Protein AF-A0A7T8K9L6-F1 (afdb_monomer)

Mean predicted aligned error: 9.82 Å

Nearest PDB structures (foldseek):
  6i7s-assembly2_H  TM=5.521E-01  e=2.409E-10  Homo sapiens
  7ep7-assembly1_A  TM=2.672E-01  e=5.842E-01  Mus musculus
  6vfk-assembly1_B  TM=1.925E-01  e=8.322E-02  synthetic construct
  9ep4-assembly1_D  TM=2.325E-01  e=2.547E+00  Homo sapiens

pLDDT: mean 82.53, std 15.78, range [33.66, 98.06]

Sequence (582 aa):
MEYTFFSESSVLVGTMDHSPHSSGFSYKYDVKMQVHGDSIKVAFNGKHEAGQHPFDQTNFIEVGRDIPPYEIKLDEHGLFSSLTLDPKLSINQRNIVKAFA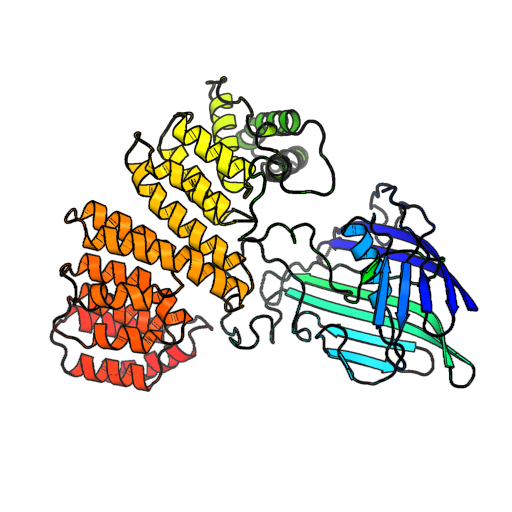QHQGSWTWIYKRGECQTLYSVTGDKIVKSVTHTKDCKNRVNVLVDDWRGYRCHIDPENPESRENPNGLYSASNTVMMVERKGDRFLPKAIVGSSSVVAQFFGDEGVSFVAHSNSPGDIVVNGETITDLRYEFEDKDYTWKNDRDLKTREFFEDEMPNLTEFVKKRLSKQSYIFNEMSDEKAYLSQAHYYGLNNIYPAMVEMDYNALKVNLRADKSEEGIRKNNLFNELLGSLGTSSATILIRDMIMENKFDNYRDVVRILTSVPFHIRHPNHQLIKELEVLYDYNGNQIVKDSVPLVIGHLARVTCERAGVPGSPASNECYSTIVDDYTERTLQKILGTSDHNEQLSQIMMLFNLKYGKLADKLKPLIYGETKVKCGHLRSLALQAAVWSAVSSGKGPEYLLPIFAETENSHELRITALSYIMGANPSSTHFNAILAVLYKEKDFEVVNFAFTLFETYAKNIDPCRSKVATLAKYFLKYLK

Organism: Caligus rogercresseyi (NCBI:txid217165)

Structure (mmCIF, N/CA/C/O backbone):
data_AF-A0A7T8K9L6-F1
#
_entry.id   AF-A0A7T8K9L6-F1
#
loop_
_atom_site.group_PDB
_atom_site.id
_atom_site.type_symbol
_atom_site.label_atom_id
_atom_site.label_alt_id
_atom_site.label_comp_id
_atom_site.label_asym_id
_atom_site.label_entity_id
_atom_site.label_seq_id
_atom_site.pdbx_PDB_ins_code
_atom_site.Cartn_x
_atom_site.Cartn_y
_atom_site.Cartn_z
_atom_site.occupancy
_atom_site.B_iso_or_equiv
_atom_site.auth_seq_id
_atom_site.auth_comp_id
_atom_site.auth_asym_id
_atom_site.auth_atom_id
_atom_site.pdbx_PDB_model_num
ATOM 1 N N . MET A 1 1 ? 26.234 -16.441 -39.269 1.00 71.56 1 MET A N 1
ATOM 2 C CA . MET A 1 1 ? 25.859 -15.409 -40.265 1.00 71.56 1 MET A CA 1
ATOM 3 C C . MET A 1 1 ? 25.913 -14.076 -39.564 1.00 71.56 1 MET A C 1
ATOM 5 O O . MET A 1 1 ? 25.560 -14.062 -38.401 1.00 71.56 1 MET A O 1
ATOM 9 N N . GLU A 1 2 ? 26.372 -13.012 -40.216 1.00 75.50 2 GLU A N 1
ATOM 10 C CA . GLU A 1 2 ? 26.381 -11.665 -39.637 1.00 75.50 2 GLU A CA 1
ATOM 11 C C . GLU A 1 2 ? 25.387 -10.781 -40.402 1.00 75.50 2 GLU A C 1
ATOM 13 O O . GLU A 1 2 ? 25.416 -10.767 -41.633 1.00 75.50 2 GLU A O 1
ATOM 18 N N . TYR A 1 3 ? 24.506 -10.081 -39.691 1.00 73.62 3 TYR A N 1
ATOM 19 C CA . TYR A 1 3 ? 23.643 -9.021 -40.227 1.00 73.62 3 TYR A CA 1
ATOM 20 C C . TYR A 1 3 ? 24.053 -7.662 -39.630 1.00 73.62 3 TYR A C 1
ATOM 22 O O . TYR A 1 3 ? 24.977 -7.607 -38.828 1.00 73.62 3 TYR A O 1
ATOM 30 N N . THR A 1 4 ? 23.378 -6.572 -39.985 1.00 76.25 4 THR A N 1
ATOM 31 C CA . THR A 1 4 ? 23.461 -5.289 -39.266 1.00 76.25 4 THR A CA 1
ATOM 32 C C . THR A 1 4 ? 22.109 -4.608 -39.371 1.00 76.25 4 THR A C 1
ATOM 34 O O . THR A 1 4 ? 21.518 -4.583 -40.450 1.00 76.25 4 THR A O 1
ATOM 37 N N . PHE A 1 5 ? 21.628 -4.068 -38.260 1.00 72.25 5 PHE A N 1
ATOM 38 C CA . PHE A 1 5 ? 20.364 -3.358 -38.148 1.00 72.25 5 PHE A CA 1
ATOM 39 C C . PHE A 1 5 ? 20.601 -1.958 -37.592 1.00 72.25 5 PHE A C 1
ATOM 41 O O . PHE A 1 5 ? 21.534 -1.737 -36.826 1.00 72.25 5 PHE A O 1
ATOM 48 N N . PHE A 1 6 ? 19.717 -1.034 -37.947 1.00 75.62 6 PHE A N 1
ATOM 49 C CA . PHE A 1 6 ? 19.515 0.192 -37.189 1.00 75.62 6 PHE A CA 1
ATOM 50 C C . PHE A 1 6 ? 18.343 -0.046 -36.232 1.00 75.62 6 PHE A C 1
ATOM 52 O O . PHE A 1 6 ? 17.313 -0.587 -36.644 1.00 75.62 6 PHE A O 1
ATOM 59 N N . SER A 1 7 ? 18.500 0.329 -34.966 1.00 72.19 7 SER A N 1
ATOM 60 C CA . SER A 1 7 ? 17.484 0.174 -33.928 1.00 72.19 7 SER A CA 1
ATOM 61 C C . SER A 1 7 ? 17.106 1.531 -33.360 1.00 72.19 7 SER A C 1
ATOM 63 O O . SER A 1 7 ? 17.965 2.260 -32.871 1.00 72.19 7 SER A O 1
ATOM 65 N N . GLU A 1 8 ? 15.808 1.821 -33.342 1.00 74.56 8 GLU A N 1
ATOM 66 C CA . GLU A 1 8 ? 15.235 2.977 -32.655 1.00 74.56 8 GLU A CA 1
ATOM 67 C C . GLU A 1 8 ? 14.139 2.514 -31.689 1.00 74.56 8 GLU A C 1
ATOM 69 O O . GLU A 1 8 ? 13.233 1.768 -32.069 1.00 74.56 8 GLU A O 1
ATOM 74 N N . SER A 1 9 ? 14.222 2.968 -30.438 1.00 71.25 9 SER A N 1
ATOM 75 C CA . SER A 1 9 ? 13.223 2.702 -29.404 1.00 71.25 9 SER A CA 1
ATOM 76 C C . SER A 1 9 ? 12.851 3.996 -28.697 1.00 71.25 9 SER A C 1
ATOM 78 O O . SER A 1 9 ? 13.645 4.514 -27.913 1.00 71.25 9 SER A O 1
ATOM 80 N N . SER A 1 10 ? 11.629 4.475 -28.923 1.00 70.19 10 SER A N 1
ATOM 81 C CA . SER A 1 10 ? 11.081 5.674 -28.290 1.00 70.19 10 SER A CA 1
ATOM 82 C C . SER A 1 10 ? 9.942 5.344 -27.327 1.00 70.19 10 SER A C 1
ATOM 84 O O . SER A 1 10 ? 8.928 4.762 -27.712 1.00 70.19 10 SER A O 1
ATOM 86 N N . VAL A 1 11 ? 10.105 5.759 -26.070 1.00 71.69 11 VAL A N 1
ATOM 87 C CA . VAL A 1 11 ? 9.053 5.736 -25.051 1.00 71.69 11 VAL A CA 1
ATOM 88 C C . VAL A 1 11 ? 8.514 7.148 -24.921 1.00 71.69 11 VAL A C 1
ATOM 90 O O . VAL A 1 11 ? 9.262 8.087 -24.662 1.00 71.69 11 VAL A O 1
ATOM 93 N N . LEU A 1 12 ? 7.205 7.288 -25.085 1.00 69.38 12 LEU A N 1
ATOM 94 C CA . LEU A 1 12 ? 6.475 8.539 -24.930 1.00 69.38 12 LEU A CA 1
ATOM 95 C C . LEU A 1 12 ? 5.456 8.371 -23.799 1.00 69.38 12 LEU A C 1
ATOM 97 O O . LEU A 1 12 ? 5.073 7.249 -23.472 1.00 69.38 12 LEU A O 1
ATOM 101 N N . VAL A 1 13 ? 5.034 9.481 -23.204 1.00 70.50 13 VAL A N 1
ATOM 102 C CA . VAL A 1 13 ? 3.910 9.589 -22.271 1.00 70.50 13 VAL A CA 1
ATOM 103 C C . VAL A 1 13 ? 3.228 10.920 -22.563 1.00 70.50 13 VAL A C 1
ATOM 105 O O . VAL A 1 13 ? 3.881 11.960 -22.583 1.00 70.50 13 VAL A O 1
ATOM 108 N N . GLY A 1 14 ? 1.920 10.909 -22.802 1.00 71.31 14 GLY A N 1
ATOM 109 C CA . GLY A 1 14 ? 1.168 12.112 -23.147 1.00 71.31 14 GLY A CA 1
ATOM 110 C C . GLY A 1 14 ? -0.335 11.913 -23.043 1.00 71.31 14 GLY A C 1
ATOM 111 O O . GLY A 1 14 ? -0.790 10.815 -22.730 1.00 71.31 14 GLY A O 1
ATOM 112 N N . THR A 1 15 ? -1.091 12.976 -23.296 1.00 69.44 15 THR A N 1
ATOM 113 C CA . THR A 1 15 ? -2.557 12.967 -23.264 1.00 69.44 15 THR A CA 1
ATOM 114 C C . THR A 1 15 ? -3.145 12.671 -24.645 1.00 69.44 15 THR A C 1
ATOM 116 O O . THR A 1 15 ? -2.685 13.202 -25.649 1.00 69.44 15 THR A O 1
ATOM 119 N N . MET A 1 16 ? -4.196 11.852 -24.710 1.00 64.44 16 MET A N 1
ATOM 120 C CA . MET A 1 16 ? -4.980 11.606 -25.936 1.00 64.44 16 MET A CA 1
ATOM 121 C C . MET A 1 16 ? -6.125 12.627 -26.112 1.00 64.44 16 MET A C 1
ATOM 123 O O . MET A 1 16 ? -7.277 12.246 -26.310 1.00 64.44 16 MET A O 1
ATOM 127 N N . ASP A 1 17 ? -5.830 13.923 -25.978 1.00 60.97 17 ASP A N 1
ATOM 128 C CA . ASP A 1 17 ? -6.804 15.008 -26.181 1.00 60.97 17 ASP A CA 1
ATOM 129 C C . ASP A 1 17 ? -6.681 15.664 -27.578 1.00 60.97 17 ASP A C 1
ATOM 131 O O . ASP A 1 17 ? -5.918 15.212 -28.431 1.00 60.97 17 ASP A O 1
ATOM 135 N N . HIS A 1 18 ? -7.474 16.709 -27.851 1.00 46.84 18 HIS A N 1
ATOM 136 C CA . HIS A 1 18 ? -7.501 17.409 -29.148 1.00 46.84 18 HIS A CA 1
ATOM 137 C C . HIS A 1 18 ? -6.183 18.156 -29.474 1.00 46.84 18 HIS A C 1
ATOM 139 O O . HIS A 1 18 ? -5.944 18.526 -30.623 1.00 46.84 18 HIS A O 1
ATOM 145 N N . SER A 1 19 ? -5.325 18.418 -28.489 1.00 58.50 19 SER A N 1
ATOM 146 C CA . SER A 1 19 ? -4.041 19.107 -28.648 1.00 58.50 19 SER A CA 1
ATOM 147 C C . SER A 1 19 ? -2.974 18.400 -27.800 1.00 58.50 19 SER A C 1
ATOM 149 O O . SER A 1 19 ? -2.483 18.978 -26.821 1.00 58.50 19 SER A O 1
ATOM 151 N N . PRO A 1 20 ? -2.617 17.152 -28.158 1.00 62.50 20 PRO A N 1
ATOM 152 C CA . PRO A 1 20 ? -1.871 16.253 -27.293 1.00 62.50 20 PRO A CA 1
ATOM 153 C C . PRO A 1 20 ? -0.491 16.819 -26.960 1.00 62.50 20 PRO A C 1
ATOM 155 O O . PRO A 1 20 ? 0.261 17.235 -27.842 1.00 62.50 20 PRO A O 1
ATOM 158 N N . HIS A 1 21 ? -0.143 16.797 -25.676 1.00 65.06 21 HIS A N 1
ATOM 159 C CA . HIS A 1 21 ? 1.211 17.079 -25.209 1.00 65.06 21 HIS A CA 1
ATOM 160 C C . HIS A 1 21 ? 1.844 15.772 -24.732 1.00 65.06 21 HIS A C 1
ATOM 162 O O . HIS A 1 21 ? 1.205 15.003 -24.012 1.00 65.06 21 HIS A O 1
ATOM 168 N N . SER A 1 22 ? 3.104 15.531 -25.097 1.00 68.06 22 SER A N 1
ATOM 169 C CA . SER A 1 22 ? 3.857 14.360 -24.642 1.00 68.06 22 SER A CA 1
ATOM 170 C C . SER A 1 22 ? 5.305 14.689 -24.300 1.00 68.06 22 SER A C 1
ATOM 172 O O . SER A 1 22 ? 5.932 15.512 -24.968 1.00 68.06 22 SER A O 1
ATOM 174 N N . SER A 1 23 ? 5.854 13.968 -23.330 1.00 65.69 23 SER A N 1
ATOM 175 C CA . SER A 1 23 ? 7.285 13.890 -23.036 1.00 65.69 23 SER A CA 1
ATOM 176 C C . SER A 1 23 ? 7.766 12.442 -23.165 1.00 65.69 23 SER A C 1
ATOM 178 O O . SER A 1 23 ? 6.961 11.518 -23.275 1.00 65.69 23 SER A O 1
ATOM 180 N N . GLY A 1 24 ? 9.079 12.224 -23.204 1.00 69.88 24 GLY A N 1
ATOM 181 C CA . GLY A 1 24 ? 9.629 10.887 -23.397 1.00 69.88 24 GLY A CA 1
ATOM 182 C C . GLY A 1 24 ? 11.127 10.877 -23.666 1.00 69.88 24 GLY A C 1
ATOM 183 O O . GLY A 1 24 ? 11.792 11.907 -23.570 1.00 69.88 24 GLY A O 1
ATOM 184 N N . PHE A 1 25 ? 11.635 9.705 -24.031 1.00 68.75 25 PHE A N 1
ATOM 185 C CA . PHE A 1 25 ? 13.023 9.471 -24.423 1.00 68.75 25 PHE A CA 1
ATOM 186 C C . PHE A 1 25 ? 13.079 8.573 -25.664 1.00 68.75 25 PHE A C 1
ATOM 188 O O . PHE A 1 25 ? 12.161 7.793 -25.921 1.00 68.75 25 PHE A O 1
ATOM 195 N N . SER A 1 26 ? 14.159 8.678 -26.438 1.00 70.25 26 SER A N 1
ATOM 196 C CA . SER A 1 26 ? 14.424 7.801 -27.580 1.00 70.25 26 SER A CA 1
ATOM 197 C C . SER A 1 26 ? 15.877 7.354 -27.565 1.00 70.25 26 SER A C 1
ATOM 199 O O . SER A 1 26 ? 16.772 8.161 -27.322 1.00 70.25 26 SER A O 1
ATOM 201 N N . TYR A 1 27 ? 16.099 6.073 -27.843 1.00 69.56 27 TYR A N 1
ATOM 202 C CA . TYR A 1 27 ? 17.422 5.490 -28.014 1.00 69.56 27 TYR A CA 1
ATOM 203 C C . TYR A 1 27 ? 17.626 5.084 -29.469 1.00 69.56 27 TYR A C 1
ATOM 205 O O . TYR A 1 27 ? 16.744 4.461 -30.066 1.00 69.56 27 TYR A O 1
ATOM 213 N N . LYS A 1 28 ? 18.808 5.389 -30.012 1.00 73.31 28 LYS A N 1
ATOM 214 C CA . LYS A 1 28 ? 19.231 5.022 -31.366 1.00 73.31 28 LYS A CA 1
ATOM 215 C C . LYS A 1 28 ? 20.552 4.271 -31.308 1.00 73.31 28 LYS A C 1
ATOM 217 O O . LYS A 1 28 ? 21.491 4.717 -30.653 1.00 73.31 28 LYS A O 1
ATOM 222 N N . TYR A 1 29 ? 20.614 3.134 -31.989 1.00 72.19 29 TYR A N 1
ATOM 223 C CA . TYR A 1 29 ? 21.786 2.267 -32.005 1.00 72.19 29 TYR A CA 1
ATOM 224 C C . TYR A 1 29 ? 21.995 1.655 -33.391 1.00 72.19 29 TYR A C 1
ATOM 226 O O . TYR A 1 29 ? 21.036 1.211 -34.027 1.00 72.19 29 TYR A O 1
ATOM 234 N N . ASP A 1 30 ? 23.252 1.548 -33.810 1.00 73.38 30 ASP A N 1
ATOM 235 C CA . ASP A 1 30 ? 23.687 0.592 -34.823 1.00 73.38 30 ASP A CA 1
ATOM 236 C C . ASP A 1 30 ? 23.938 -0.762 -34.156 1.00 73.38 30 ASP A C 1
ATOM 238 O O . ASP A 1 30 ? 24.597 -0.862 -33.118 1.00 73.38 30 ASP A O 1
ATOM 242 N N . VAL A 1 31 ? 23.396 -1.820 -34.756 1.00 73.06 31 VAL A N 1
ATOM 243 C CA . VAL A 1 31 ? 23.243 -3.123 -34.109 1.00 73.06 31 VAL A CA 1
ATOM 244 C C . VAL A 1 31 ? 23.581 -4.269 -35.090 1.00 73.06 31 VAL A C 1
ATOM 246 O O . VAL A 1 31 ? 22.734 -4.844 -35.773 1.00 73.06 31 VAL A O 1
ATOM 249 N N . LYS A 1 32 ? 24.878 -4.581 -35.214 1.00 77.56 32 LYS A N 1
ATOM 250 C CA . LYS A 1 32 ? 25.495 -5.732 -35.948 1.00 77.56 32 LYS A CA 1
ATOM 251 C C . LYS A 1 32 ? 24.928 -7.084 -35.466 1.00 77.56 32 LYS A C 1
ATOM 253 O O . LYS A 1 32 ? 24.656 -7.088 -34.301 1.00 77.56 32 LYS A O 1
ATOM 258 N N . MET A 1 33 ? 24.759 -8.183 -36.248 1.00 76.75 33 MET A N 1
ATOM 259 C CA . MET A 1 33 ? 24.053 -9.472 -35.923 1.00 76.75 33 MET A CA 1
ATOM 260 C C . MET A 1 33 ? 24.701 -10.857 -36.351 1.00 76.75 33 MET A C 1
ATOM 262 O O . MET A 1 33 ? 24.184 -11.519 -37.246 1.00 76.75 33 MET A O 1
ATOM 266 N N . GLN A 1 34 ? 25.826 -11.307 -35.756 1.00 79.50 34 GLN A N 1
ATOM 267 C CA . GLN A 1 34 ? 26.422 -12.671 -35.644 1.00 79.50 34 GLN A CA 1
ATOM 268 C C . GLN A 1 34 ? 25.610 -13.835 -34.975 1.00 79.50 34 GLN A C 1
ATOM 270 O O . GLN A 1 34 ? 25.826 -14.195 -33.813 1.00 79.50 34 GLN A O 1
ATOM 275 N N . VAL A 1 35 ? 24.832 -14.576 -35.769 1.00 78.69 35 VAL A N 1
ATOM 276 C CA . VAL A 1 35 ? 24.151 -15.833 -35.373 1.00 78.69 35 VAL A CA 1
ATOM 277 C C . VAL A 1 35 ? 25.014 -17.081 -35.641 1.00 78.69 35 VAL A C 1
ATOM 279 O O . VAL A 1 35 ? 25.544 -17.239 -36.752 1.00 78.69 35 VAL A O 1
ATOM 282 N N . HIS A 1 36 ? 25.105 -18.016 -34.685 1.00 81.69 36 HIS A N 1
ATOM 283 C CA . HIS A 1 36 ? 25.800 -19.308 -34.827 1.00 81.69 36 HIS A CA 1
ATOM 284 C C . HIS A 1 36 ? 25.040 -20.465 -34.152 1.00 81.69 36 HIS A C 1
ATOM 286 O O . HIS A 1 36 ? 25.032 -20.583 -32.929 1.00 81.69 36 HIS A O 1
ATOM 292 N N . GLY A 1 37 ? 24.429 -21.345 -34.955 1.00 85.31 37 GLY A N 1
ATOM 293 C CA . GLY A 1 37 ? 23.512 -22.367 -34.438 1.00 85.31 37 GLY A CA 1
ATOM 294 C C . GLY A 1 37 ? 22.342 -21.701 -33.715 1.00 85.31 37 GLY A C 1
ATOM 295 O O . GLY A 1 37 ? 21.767 -20.749 -34.242 1.00 85.31 37 GLY A O 1
ATOM 296 N N . ASP A 1 38 ? 22.076 -22.147 -32.491 1.00 84.31 38 ASP A N 1
ATOM 297 C CA . ASP A 1 38 ? 21.022 -21.616 -31.618 1.00 84.31 38 ASP A CA 1
ATOM 298 C C . ASP A 1 38 ? 21.513 -20.448 -30.729 1.00 84.31 38 ASP A C 1
ATOM 300 O O . ASP A 1 38 ? 20.827 -20.040 -29.795 1.00 84.31 38 ASP A O 1
ATOM 304 N N . SER A 1 39 ? 22.711 -19.906 -30.995 1.00 86.19 39 SER A N 1
ATOM 305 C CA . SER A 1 39 ? 23.307 -18.759 -30.289 1.00 86.19 39 SER A CA 1
ATOM 306 C C . SER A 1 39 ? 23.251 -17.471 -31.126 1.00 86.19 39 SER A C 1
ATOM 308 O O . SER A 1 39 ? 23.559 -17.463 -32.323 1.00 86.19 39 SER A O 1
ATOM 310 N N . ILE A 1 40 ? 22.860 -16.381 -30.462 1.00 83.56 40 ILE A N 1
ATOM 311 C CA . ILE A 1 40 ? 22.671 -15.013 -30.963 1.00 83.56 40 ILE A CA 1
ATOM 312 C C . ILE A 1 40 ? 23.359 -14.084 -29.942 1.00 83.56 40 ILE A C 1
ATOM 314 O O . ILE A 1 40 ? 22.896 -13.958 -28.814 1.00 83.56 40 ILE A O 1
ATOM 318 N N . LYS A 1 41 ? 24.509 -13.496 -30.267 1.00 85.81 41 LYS A N 1
ATOM 319 C CA . LYS A 1 41 ? 25.423 -12.807 -29.328 1.00 85.81 41 LYS A CA 1
ATOM 320 C C . LYS A 1 41 ? 25.463 -11.288 -29.570 1.00 85.81 41 LYS A C 1
ATOM 322 O O . LYS A 1 41 ? 26.214 -11.019 -30.467 1.00 85.81 41 LYS A O 1
ATOM 327 N N . VAL A 1 42 ? 24.814 -10.355 -28.825 1.00 81.00 42 VAL A N 1
ATOM 328 C CA . VAL A 1 42 ? 24.167 -8.989 -29.048 1.00 81.00 42 VAL A CA 1
ATOM 329 C C . VAL A 1 42 ? 24.980 -7.629 -28.943 1.00 81.00 42 VAL A C 1
ATOM 331 O O . VAL A 1 42 ? 25.904 -7.522 -28.151 1.00 81.00 42 VAL A O 1
ATOM 334 N N . ALA A 1 43 ? 24.610 -6.660 -29.823 1.00 82.06 43 ALA A N 1
ATOM 335 C CA . ALA A 1 43 ? 25.024 -5.376 -30.521 1.00 82.06 43 ALA A CA 1
ATOM 336 C C . ALA A 1 43 ? 24.974 -3.883 -30.122 1.00 82.06 43 ALA A C 1
ATOM 338 O O . ALA A 1 43 ? 24.865 -3.107 -31.072 1.00 82.06 43 ALA A O 1
ATOM 339 N N . PHE A 1 44 ? 24.990 -3.367 -28.900 1.00 73.62 44 PHE A N 1
ATOM 340 C CA . PHE A 1 44 ? 24.785 -1.902 -28.778 1.00 73.62 44 PHE A CA 1
ATOM 341 C C . PHE A 1 44 ? 26.015 -1.028 -29.161 1.00 73.62 44 PHE A C 1
ATOM 343 O O . PHE A 1 44 ? 26.897 -0.812 -28.335 1.00 73.62 44 PHE A O 1
ATOM 350 N N . ASN A 1 45 ? 26.047 -0.470 -30.389 1.00 71.06 45 ASN A N 1
ATOM 351 C CA . ASN A 1 45 ? 26.971 0.593 -30.841 1.00 71.06 45 ASN A CA 1
ATOM 352 C C . ASN A 1 45 ? 26.167 1.858 -31.203 1.00 71.06 45 ASN A C 1
ATOM 354 O O . ASN A 1 45 ? 25.536 1.919 -32.252 1.00 71.06 45 ASN A O 1
ATOM 358 N N . GLY A 1 46 ? 26.165 2.894 -30.370 1.00 63.41 46 GLY A N 1
ATOM 359 C CA . GLY A 1 46 ? 25.433 4.121 -30.695 1.00 63.41 46 GLY A CA 1
ATOM 360 C C . GLY A 1 46 ? 25.424 5.130 -29.563 1.00 63.41 46 GLY A C 1
ATOM 361 O O . GLY A 1 46 ? 25.735 4.801 -28.421 1.00 63.41 46 GLY A O 1
ATOM 362 N N . LYS A 1 47 ? 25.061 6.368 -29.893 1.00 53.19 47 LYS A N 1
ATOM 363 C CA . LYS A 1 47 ? 24.867 7.445 -28.924 1.00 53.19 47 LYS A CA 1
ATOM 364 C C . LYS A 1 47 ? 23.385 7.697 -28.700 1.00 53.19 47 LYS A C 1
ATOM 366 O O . LYS A 1 47 ? 22.561 7.489 -29.585 1.00 53.19 47 LYS A O 1
ATOM 371 N N . HIS A 1 48 ? 23.059 8.226 -27.528 1.00 53.25 48 HIS A N 1
ATOM 372 C CA . HIS A 1 48 ? 21.720 8.708 -27.222 1.00 53.25 48 HIS A CA 1
ATOM 373 C C . HIS A 1 48 ? 21.439 10.022 -27.977 1.00 53.25 48 HIS A C 1
ATOM 375 O O . HIS A 1 48 ? 21.565 11.120 -27.433 1.00 53.25 48 HIS A O 1
ATOM 381 N N . GLU A 1 49 ? 21.083 9.919 -29.255 1.00 48.31 49 GLU A N 1
ATOM 382 C CA . GLU A 1 49 ? 20.833 11.083 -30.104 1.00 48.31 49 GLU A CA 1
ATOM 383 C C . GLU A 1 49 ? 19.480 11.752 -29.836 1.00 48.31 49 GLU A C 1
ATOM 385 O O . GLU A 1 49 ? 18.435 11.107 -29.743 1.00 48.31 49 GLU A O 1
ATOM 390 N N . ALA A 1 50 ? 19.490 13.084 -29.809 1.00 48.97 50 ALA A N 1
ATOM 391 C CA . ALA A 1 50 ? 18.282 13.894 -29.814 1.00 48.97 50 ALA A CA 1
ATOM 392 C C . ALA A 1 50 ? 17.584 13.826 -31.187 1.00 48.97 50 ALA A C 1
ATOM 394 O O . ALA A 1 50 ? 18.083 14.383 -32.163 1.00 48.97 50 ALA A O 1
ATOM 395 N N . GLY A 1 51 ? 16.431 13.152 -31.278 1.00 48.72 51 GLY A N 1
ATOM 396 C CA . GLY A 1 51 ? 15.703 12.949 -32.538 1.00 48.72 51 GLY A CA 1
ATOM 397 C C . GLY A 1 51 ? 14.322 13.604 -32.558 1.00 48.72 51 GLY A C 1
ATOM 398 O O . GLY A 1 51 ? 13.473 13.237 -31.762 1.00 48.72 51 GLY A O 1
ATOM 399 N N . GLN A 1 52 ? 14.059 14.506 -33.509 1.00 45.41 52 GLN A N 1
ATOM 400 C CA . GLN A 1 52 ? 12.841 15.344 -33.594 1.00 45.41 52 GLN A CA 1
ATOM 401 C C . GLN A 1 52 ? 11.515 14.607 -33.933 1.00 45.41 52 GLN A C 1
ATOM 403 O O . GLN A 1 52 ? 10.636 15.191 -34.554 1.00 45.41 52 GLN A O 1
ATOM 408 N N . HIS A 1 53 ? 11.344 13.330 -33.582 1.00 44.41 53 HIS A N 1
ATOM 409 C CA . HIS A 1 53 ? 10.210 12.505 -34.023 1.00 44.41 53 HIS A CA 1
ATOM 410 C C . HIS A 1 53 ? 9.511 11.835 -32.821 1.00 44.41 53 HIS A C 1
ATOM 412 O O . HIS A 1 53 ? 10.209 11.324 -31.945 1.00 44.41 53 HIS A O 1
ATOM 418 N N . PRO A 1 54 ? 8.162 11.775 -32.746 1.00 47.84 54 PRO A N 1
ATOM 419 C CA . PRO A 1 54 ? 7.160 12.187 -33.740 1.00 47.84 54 PRO A CA 1
ATOM 420 C C . PRO A 1 54 ? 6.574 13.598 -33.537 1.00 47.84 54 PRO A C 1
ATOM 422 O O . PRO A 1 54 ? 5.569 13.920 -34.165 1.00 47.84 54 PRO A O 1
ATOM 425 N N . PHE A 1 55 ? 7.160 14.428 -32.669 1.00 53.47 55 PHE A N 1
ATOM 426 C CA . PHE A 1 55 ? 6.678 15.787 -32.404 1.00 53.47 55 PHE A CA 1
ATOM 427 C C . PHE A 1 55 ? 7.825 16.799 -32.538 1.00 53.47 55 PHE A C 1
ATOM 429 O O . PHE A 1 55 ? 8.798 16.740 -31.786 1.00 53.47 55 PHE A O 1
ATOM 436 N N . ASP A 1 56 ? 7.681 17.759 -33.459 1.00 48.78 56 ASP A N 1
ATOM 437 C CA . ASP A 1 56 ? 8.730 18.691 -33.930 1.00 48.78 56 ASP A CA 1
ATOM 438 C C . ASP A 1 56 ? 9.288 19.678 -32.869 1.00 48.78 56 ASP A C 1
ATOM 440 O O . ASP A 1 56 ? 9.997 20.629 -33.200 1.00 48.78 56 ASP A O 1
ATOM 444 N N . GLN A 1 57 ? 8.943 19.506 -31.589 1.00 55.31 57 GLN A N 1
ATOM 445 C CA . GLN A 1 57 ? 9.252 20.429 -30.487 1.00 55.31 57 GLN A CA 1
ATOM 446 C C . GLN A 1 57 ? 9.808 19.737 -29.227 1.00 55.31 57 GLN A C 1
ATOM 448 O O . GLN A 1 57 ? 9.975 20.383 -28.191 1.00 55.31 57 GLN A O 1
ATOM 453 N N . THR A 1 58 ? 10.099 18.434 -29.275 1.00 51.84 58 THR A N 1
ATOM 454 C CA . THR A 1 58 ? 10.636 17.707 -28.114 1.00 51.84 58 THR A CA 1
ATOM 455 C C . THR A 1 58 ? 12.142 17.950 -27.949 1.00 51.84 58 THR A C 1
ATOM 457 O O . THR A 1 58 ? 12.937 17.643 -28.835 1.00 51.84 58 THR A O 1
ATOM 460 N N . ASN A 1 59 ? 12.545 18.478 -26.788 1.00 54.25 59 ASN A N 1
ATOM 461 C CA . ASN A 1 59 ? 13.951 18.572 -26.385 1.00 54.25 59 ASN A CA 1
ATOM 462 C C . ASN A 1 59 ? 14.404 17.240 -25.773 1.00 54.25 59 ASN A C 1
ATOM 464 O O . ASN A 1 59 ? 13.798 16.774 -24.810 1.00 54.25 59 ASN A O 1
ATOM 468 N N . PHE A 1 60 ? 15.497 16.674 -26.281 1.00 55.84 60 PHE A N 1
ATOM 469 C CA . PHE A 1 60 ? 16.112 15.452 -25.759 1.00 55.84 60 PHE A CA 1
ATOM 470 C C . PHE A 1 60 ? 17.496 15.764 -25.179 1.00 55.84 60 PHE A C 1
ATOM 472 O O . PHE A 1 60 ? 18.184 16.669 -25.653 1.00 55.84 60 PHE A O 1
ATOM 479 N N . ILE A 1 61 ? 17.910 14.996 -24.174 1.00 55.94 61 ILE A N 1
ATOM 480 C CA . ILE A 1 61 ? 19.205 15.119 -23.489 1.00 55.94 61 ILE A CA 1
ATOM 481 C C . ILE A 1 61 ? 20.030 13.869 -23.823 1.00 55.94 61 ILE A C 1
ATOM 483 O O . ILE A 1 61 ? 19.495 12.771 -23.735 1.00 55.94 61 ILE A O 1
ATOM 487 N N . GLU A 1 62 ? 21.304 14.007 -24.214 1.00 56.59 62 GLU A N 1
ATOM 488 C CA . GLU A 1 62 ? 22.191 12.855 -24.469 1.00 56.59 62 GLU A CA 1
ATOM 489 C C . GLU A 1 62 ? 22.518 12.135 -23.149 1.00 56.59 62 GLU A C 1
ATOM 491 O O . GLU A 1 62 ? 23.148 12.705 -22.259 1.00 56.59 62 GLU A O 1
ATOM 496 N N . VAL A 1 63 ? 22.109 10.869 -23.030 1.00 58.12 63 VAL A N 1
ATOM 497 C CA . VAL A 1 63 ? 22.448 9.991 -21.900 1.00 58.12 63 VAL A CA 1
ATOM 498 C C . VAL A 1 63 ? 23.547 9.015 -22.329 1.00 58.12 63 VAL A C 1
ATOM 500 O O . VAL A 1 63 ? 23.289 8.016 -23.001 1.00 58.12 63 VAL A O 1
ATOM 503 N N . GLY A 1 64 ? 24.795 9.306 -21.953 1.00 55.72 64 GLY A N 1
ATOM 504 C CA . GLY A 1 64 ? 25.964 8.487 -22.296 1.00 55.72 64 GLY A CA 1
ATOM 505 C C . GLY A 1 64 ? 26.033 7.182 -21.499 1.00 55.72 64 GLY A C 1
ATOM 506 O O . GLY A 1 64 ? 26.660 7.142 -20.442 1.00 55.72 64 GLY A O 1
ATOM 507 N N . ARG A 1 65 ? 25.391 6.119 -21.996 1.00 68.44 65 ARG A N 1
ATOM 508 C CA . ARG A 1 65 ? 25.391 4.779 -21.384 1.00 68.44 65 ARG A CA 1
ATOM 509 C C . ARG A 1 65 ? 25.683 3.698 -22.424 1.00 68.44 65 ARG A C 1
ATOM 511 O O . ARG A 1 65 ? 24.790 3.288 -23.162 1.00 68.44 65 ARG A O 1
ATOM 518 N N . ASP A 1 66 ? 26.918 3.207 -22.429 1.00 75.19 66 ASP A N 1
ATOM 519 C CA . ASP A 1 66 ? 27.302 2.033 -23.216 1.00 75.19 66 ASP A CA 1
ATOM 520 C C . ASP A 1 66 ? 26.618 0.770 -22.667 1.00 75.19 66 ASP A C 1
ATOM 522 O O . ASP A 1 66 ? 26.457 0.615 -21.452 1.00 75.19 66 ASP A O 1
ATOM 526 N N . ILE A 1 67 ? 26.240 -0.157 -23.550 1.00 78.56 67 ILE A N 1
ATOM 527 C CA . ILE A 1 67 ? 25.715 -1.473 -23.165 1.00 78.56 67 ILE A CA 1
ATOM 528 C C . ILE A 1 67 ? 26.650 -2.550 -23.744 1.00 78.56 67 ILE A C 1
ATOM 530 O O . ILE A 1 67 ? 26.680 -2.741 -24.960 1.00 78.56 67 ILE A O 1
ATOM 534 N N . PRO A 1 68 ? 27.428 -3.252 -22.898 1.00 83.62 68 PRO A N 1
ATOM 535 C CA . PRO A 1 68 ? 28.282 -4.360 -23.305 1.00 83.62 68 PRO A CA 1
ATOM 536 C C . PRO A 1 68 ? 27.558 -5.499 -24.052 1.00 83.62 68 PRO A C 1
ATOM 538 O O . PRO A 1 68 ? 26.341 -5.659 -23.932 1.00 83.62 68 PRO A O 1
ATOM 541 N N . PRO A 1 69 ? 28.324 -6.346 -24.764 1.00 86.50 69 PRO A N 1
ATOM 542 C CA . PRO A 1 69 ? 27.830 -7.564 -25.405 1.00 86.50 69 PRO A CA 1
ATOM 543 C C . PRO A 1 69 ? 27.021 -8.515 -24.503 1.00 86.50 69 PRO A C 1
ATOM 545 O O . PRO A 1 69 ? 27.372 -8.698 -23.337 1.00 86.50 69 PRO A O 1
ATOM 548 N N . TYR A 1 70 ? 26.021 -9.218 -25.055 1.00 88.56 70 TYR A N 1
ATOM 549 C CA . TYR A 1 70 ? 25.236 -10.244 -24.330 1.00 88.56 70 TYR A CA 1
ATOM 550 C C . TYR A 1 70 ? 24.754 -11.420 -25.197 1.00 88.56 70 TYR A C 1
ATOM 552 O O . TYR A 1 70 ? 24.448 -11.229 -26.356 1.00 88.56 70 TYR A O 1
ATOM 560 N N . GLU A 1 71 ? 24.677 -12.660 -24.697 1.00 88.56 71 GLU A N 1
ATOM 561 C CA . GLU A 1 71 ? 24.381 -13.853 -25.528 1.00 88.56 71 GLU A CA 1
ATOM 562 C C . GLU A 1 71 ? 22.993 -14.394 -25.241 1.00 88.56 71 GLU A C 1
ATOM 564 O O . GLU A 1 71 ? 22.724 -14.860 -24.145 1.00 88.56 71 GLU A O 1
ATOM 569 N N . ILE A 1 72 ? 22.138 -14.423 -26.248 1.00 86.38 72 ILE A N 1
ATOM 570 C CA . ILE A 1 72 ? 20.862 -15.117 -26.243 1.00 86.38 72 ILE A CA 1
ATOM 571 C C . ILE A 1 72 ? 21.074 -16.529 -26.804 1.00 86.38 72 ILE A C 1
ATOM 573 O O . ILE A 1 72 ? 21.588 -16.699 -27.910 1.00 86.38 72 ILE A O 1
ATOM 577 N N . LYS A 1 73 ? 20.620 -17.547 -26.072 1.00 88.12 73 LYS A N 1
ATOM 578 C CA . LYS A 1 73 ? 20.489 -18.922 -26.572 1.00 88.12 73 LYS A CA 1
ATOM 579 C C . LYS A 1 73 ? 19.027 -19.269 -26.786 1.00 88.12 73 LYS A C 1
ATOM 581 O O . LYS A 1 73 ? 18.172 -18.907 -25.970 1.00 88.12 73 LYS A O 1
ATOM 586 N N . LEU A 1 74 ? 18.769 -19.979 -27.875 1.00 84.62 74 LEU A N 1
ATOM 587 C CA . LEU A 1 74 ? 17.470 -20.533 -28.217 1.00 84.62 74 LEU A CA 1
ATOM 588 C C . LEU A 1 74 ? 17.396 -22.027 -27.877 1.00 84.62 74 LEU A C 1
ATOM 590 O O . LEU A 1 74 ? 18.421 -22.683 -27.692 1.00 84.62 74 LEU A O 1
ATOM 594 N N . ASP A 1 75 ? 16.179 -22.551 -27.779 1.00 84.38 75 ASP A N 1
ATOM 595 C CA . ASP A 1 75 ? 15.897 -23.986 -27.796 1.00 84.38 75 ASP A CA 1
ATOM 596 C C . ASP A 1 75 ? 15.663 -24.510 -29.229 1.00 84.38 75 ASP A C 1
ATOM 598 O O . ASP A 1 75 ? 15.682 -23.759 -30.208 1.00 84.38 75 ASP A O 1
ATOM 602 N N . GLU A 1 76 ? 15.392 -25.812 -29.351 1.00 81.50 76 GLU A N 1
ATOM 603 C CA . GLU A 1 76 ? 15.101 -26.497 -30.622 1.00 81.50 76 GLU A CA 1
ATOM 604 C C . GLU A 1 76 ? 13.834 -25.998 -31.352 1.00 81.50 76 GLU A C 1
ATOM 606 O O . GLU A 1 76 ? 13.585 -26.367 -32.501 1.00 81.50 76 GLU A O 1
ATOM 611 N N . HIS A 1 77 ? 13.025 -25.148 -30.714 1.00 78.69 77 HIS A N 1
ATOM 612 C CA . HIS A 1 77 ? 11.840 -24.513 -31.291 1.00 78.69 77 HIS A CA 1
ATOM 613 C C . HIS A 1 77 ? 12.071 -23.032 -31.642 1.00 78.69 77 HIS A C 1
ATOM 615 O O . HIS A 1 77 ? 11.155 -22.358 -32.126 1.00 78.69 77 HIS A O 1
ATOM 621 N N . GLY A 1 78 ? 13.288 -22.516 -31.432 1.00 75.19 78 GLY A N 1
ATOM 622 C CA . GLY A 1 78 ? 13.643 -21.113 -31.643 1.00 75.19 78 GLY A CA 1
ATOM 623 C C . GLY A 1 78 ? 13.158 -20.176 -30.530 1.00 75.19 78 GLY A C 1
ATOM 624 O O . GLY A 1 78 ? 13.086 -18.964 -30.741 1.00 75.19 78 GLY A O 1
ATOM 625 N N . LEU A 1 79 ? 12.797 -20.714 -29.363 1.00 79.19 79 LEU A N 1
ATOM 626 C CA . LEU A 1 79 ? 12.329 -19.956 -28.205 1.00 79.19 79 LEU A CA 1
ATOM 627 C C . LEU A 1 79 ? 13.488 -19.622 -27.275 1.00 79.19 79 LEU A C 1
ATOM 629 O O . LEU A 1 79 ? 14.516 -20.285 -27.264 1.00 79.19 79 LEU A O 1
ATOM 633 N N . PHE A 1 80 ? 13.305 -18.598 -26.449 1.00 81.81 80 PHE A N 1
ATOM 634 C CA . PHE A 1 80 ? 14.295 -18.183 -25.465 1.00 81.81 80 PHE A CA 1
ATOM 635 C C . PHE A 1 80 ? 14.610 -19.298 -24.456 1.00 81.81 80 PHE A C 1
ATOM 637 O O . PHE A 1 80 ? 13.710 -19.752 -23.752 1.00 81.81 80 PHE A O 1
ATOM 644 N N . SER A 1 81 ? 15.892 -19.648 -24.340 1.00 87.38 81 SER A N 1
ATOM 645 C CA . SER A 1 81 ? 16.414 -20.595 -23.348 1.00 87.38 81 SER A CA 1
ATOM 646 C C . SER A 1 81 ? 17.240 -19.886 -22.266 1.00 87.38 81 SER A C 1
ATOM 648 O O . SER A 1 81 ? 16.979 -20.044 -21.073 1.00 87.38 81 SER A O 1
ATOM 650 N N . SER A 1 82 ? 18.210 -19.048 -22.658 1.00 89.12 82 SER A N 1
ATOM 651 C CA . SER A 1 82 ? 19.050 -18.311 -21.703 1.00 89.12 82 SER A CA 1
ATOM 652 C C . SER A 1 82 ? 19.643 -17.019 -22.269 1.00 89.12 82 SER A C 1
ATOM 654 O O . SER A 1 82 ? 19.742 -16.851 -23.483 1.00 89.12 82 SER A O 1
ATOM 656 N N . LEU A 1 83 ? 20.095 -16.133 -21.381 1.00 87.62 83 LEU A N 1
ATOM 657 C CA . LEU A 1 83 ? 20.703 -14.833 -21.664 1.00 87.62 83 LEU A CA 1
ATOM 658 C C . LEU A 1 83 ? 21.989 -14.668 -20.838 1.00 87.62 83 LEU A C 1
ATOM 660 O O . LEU A 1 83 ? 21.928 -14.711 -19.617 1.00 87.62 83 LEU A O 1
ATOM 664 N N . THR A 1 84 ? 23.142 -14.475 -21.471 1.00 91.12 84 THR A N 1
ATOM 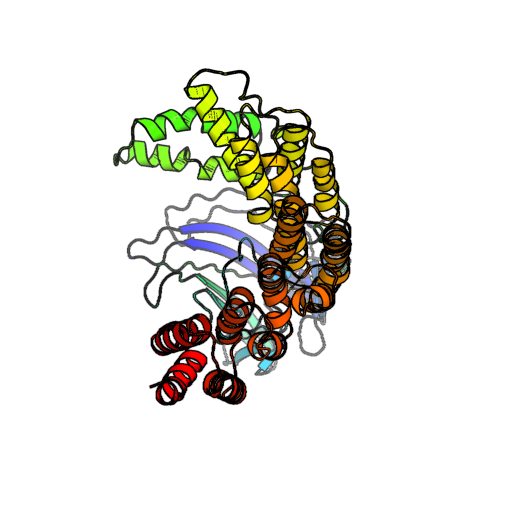665 C CA . THR A 1 84 ? 24.437 -14.247 -20.808 1.00 91.12 84 THR A CA 1
ATOM 666 C C . THR A 1 84 ? 24.770 -12.756 -20.796 1.00 91.12 84 THR A C 1
ATOM 668 O O . THR A 1 84 ? 24.802 -12.147 -21.861 1.00 91.12 84 THR A O 1
ATOM 671 N N . LEU A 1 85 ? 25.038 -12.180 -19.622 1.00 87.88 85 LEU A N 1
ATOM 672 C CA . LEU A 1 85 ? 25.193 -10.739 -19.371 1.00 87.88 85 LEU A CA 1
ATOM 673 C C . LEU A 1 85 ? 26.520 -10.414 -18.678 1.00 87.88 85 LEU A C 1
ATOM 675 O O . LEU A 1 85 ? 26.928 -11.155 -17.786 1.00 87.88 85 LEU A O 1
ATOM 679 N N . ASP A 1 86 ? 27.158 -9.280 -18.993 1.00 85.69 86 ASP A N 1
ATOM 680 C CA . ASP A 1 86 ? 28.246 -8.774 -18.140 1.00 85.69 86 ASP A CA 1
ATOM 681 C C . ASP A 1 86 ? 27.688 -8.521 -16.720 1.00 85.69 86 ASP A C 1
ATOM 683 O O . ASP A 1 86 ? 26.706 -7.781 -16.573 1.00 85.69 86 ASP A O 1
ATOM 687 N N . PRO A 1 87 ? 28.272 -9.118 -15.660 1.00 84.25 87 PRO A N 1
ATOM 688 C CA . PRO A 1 87 ? 27.760 -8.975 -14.302 1.00 84.25 87 PRO A CA 1
ATOM 689 C C . PRO A 1 87 ? 27.722 -7.520 -13.809 1.00 84.25 87 PRO A C 1
ATOM 691 O O . PRO A 1 87 ? 26.928 -7.217 -12.918 1.00 84.25 87 PRO A O 1
ATOM 694 N N . LYS A 1 88 ? 28.529 -6.620 -14.392 1.00 85.88 88 LYS A N 1
ATOM 695 C CA . LYS A 1 88 ? 28.603 -5.190 -14.046 1.00 85.88 88 LYS A CA 1
ATOM 696 C C . LYS A 1 88 ? 27.441 -4.349 -14.579 1.00 85.88 88 LYS A C 1
ATOM 698 O O . LYS A 1 88 ? 27.361 -3.175 -14.227 1.00 85.88 88 LYS A O 1
ATOM 703 N N . LEU A 1 89 ? 26.574 -4.905 -15.430 1.00 83.38 89 LEU A N 1
ATOM 704 C CA . LEU A 1 89 ? 25.401 -4.190 -15.935 1.00 83.38 89 LEU A CA 1
ATOM 705 C C . LEU A 1 89 ? 24.478 -3.755 -14.792 1.00 83.38 89 LEU A C 1
ATOM 707 O O . LEU A 1 89 ? 24.067 -4.589 -13.977 1.00 83.38 89 LEU A O 1
ATOM 711 N N . SER A 1 90 ? 24.096 -2.473 -14.792 1.00 85.25 90 SER A N 1
ATOM 712 C CA . SER A 1 90 ? 23.042 -1.953 -13.918 1.00 85.25 90 SER A CA 1
ATOM 713 C C . SER A 1 90 ? 21.704 -2.628 -14.221 1.00 85.25 90 SER A C 1
ATOM 715 O O . SER A 1 90 ? 21.493 -3.161 -15.312 1.00 85.25 90 SER A O 1
ATOM 717 N N . ILE A 1 91 ? 20.772 -2.601 -13.269 1.00 82.94 91 ILE A N 1
ATOM 718 C CA . ILE A 1 91 ? 19.457 -3.234 -13.436 1.00 82.94 91 ILE A CA 1
ATOM 719 C C . ILE A 1 91 ? 18.697 -2.617 -14.623 1.00 82.94 91 ILE A C 1
ATOM 721 O O . ILE A 1 91 ? 18.174 -3.365 -15.448 1.00 82.94 91 ILE A O 1
ATOM 725 N N . ASN A 1 92 ? 18.736 -1.289 -14.798 1.00 80.56 92 ASN A N 1
ATOM 726 C CA . ASN A 1 92 ? 18.227 -0.619 -16.001 1.00 80.56 92 ASN A CA 1
ATOM 727 C C . ASN A 1 92 ? 18.850 -1.194 -17.298 1.00 80.56 92 ASN A C 1
ATOM 729 O O . ASN A 1 92 ? 18.118 -1.652 -18.179 1.00 80.56 92 ASN A O 1
ATOM 733 N N . GLN A 1 93 ? 20.184 -1.290 -17.396 1.00 83.19 93 GLN A N 1
ATOM 734 C CA . GLN A 1 93 ? 20.842 -1.864 -18.582 1.00 83.19 93 GLN A CA 1
ATOM 735 C C . GLN A 1 93 ? 20.461 -3.340 -18.803 1.00 83.19 93 GLN A C 1
ATOM 737 O O . GLN A 1 93 ? 20.170 -3.735 -19.933 1.00 83.19 93 GLN A O 1
ATOM 742 N N . ARG A 1 94 ? 20.396 -4.153 -17.736 1.00 84.56 94 ARG A N 1
ATOM 743 C CA . ARG A 1 94 ? 19.909 -5.544 -17.799 1.00 84.56 94 ARG A CA 1
ATOM 744 C C . ARG A 1 94 ? 18.472 -5.595 -18.335 1.00 84.56 94 ARG A C 1
ATOM 746 O O . ARG A 1 94 ? 18.170 -6.453 -19.159 1.00 84.56 94 ARG A O 1
ATOM 753 N N . ASN A 1 95 ? 17.598 -4.669 -17.939 1.00 81.81 95 ASN A N 1
ATOM 754 C CA . ASN A 1 95 ? 16.215 -4.595 -18.419 1.00 81.81 95 ASN A CA 1
ATOM 755 C C . ASN A 1 95 ? 16.102 -4.193 -19.897 1.00 81.81 95 ASN A C 1
ATOM 757 O O . ASN A 1 95 ? 15.305 -4.803 -20.612 1.00 81.81 95 ASN A O 1
ATOM 761 N N . ILE A 1 96 ? 16.917 -3.247 -20.384 1.00 78.62 96 ILE A N 1
ATOM 762 C CA . ILE A 1 96 ? 16.996 -2.909 -21.821 1.00 78.62 96 ILE A CA 1
ATOM 763 C C . ILE A 1 96 ? 17.384 -4.157 -22.630 1.00 78.62 96 ILE A C 1
ATOM 765 O O . ILE A 1 96 ? 16.722 -4.520 -23.604 1.00 78.62 96 ILE A O 1
ATOM 769 N N . VAL A 1 97 ? 18.415 -4.865 -22.170 1.00 81.44 97 VAL A N 1
ATOM 770 C CA . VAL A 1 97 ? 18.901 -6.109 -22.774 1.00 81.44 97 VAL A CA 1
ATOM 771 C C . VAL A 1 97 ? 17.839 -7.226 -22.752 1.00 81.44 97 VAL A C 1
ATOM 773 O O . VAL A 1 97 ? 17.636 -7.924 -23.750 1.00 81.44 97 VAL A O 1
ATOM 776 N N . LYS A 1 98 ? 17.099 -7.384 -21.648 1.00 82.06 98 LYS A N 1
ATOM 777 C CA . LYS A 1 98 ? 15.983 -8.340 -21.566 1.00 82.06 98 LYS A CA 1
ATOM 778 C C . LYS A 1 98 ? 14.854 -7.991 -22.532 1.00 82.06 98 LYS A C 1
ATOM 780 O O . LYS A 1 98 ? 14.364 -8.885 -23.220 1.00 82.06 98 LYS A O 1
ATOM 785 N N . ALA A 1 99 ? 14.447 -6.721 -22.602 1.00 75.25 99 ALA A N 1
ATOM 786 C CA . ALA A 1 99 ? 13.382 -6.257 -23.493 1.00 75.25 99 ALA A CA 1
ATOM 787 C C . ALA A 1 99 ? 13.705 -6.573 -24.963 1.00 75.25 99 ALA A C 1
ATOM 789 O O . ALA A 1 99 ? 12.863 -7.098 -25.689 1.00 75.25 99 ALA A O 1
ATOM 790 N N . PHE A 1 100 ? 14.958 -6.374 -25.365 1.00 75.25 100 PHE A N 1
ATOM 791 C CA . PHE A 1 100 ? 15.462 -6.766 -26.677 1.00 75.25 100 PHE A CA 1
ATOM 792 C C . PHE A 1 100 ? 15.318 -8.277 -26.935 1.00 75.25 100 PHE A C 1
ATOM 794 O O . PHE A 1 100 ? 14.733 -8.702 -27.935 1.00 75.25 100 PHE A O 1
ATOM 801 N N . ALA A 1 101 ? 15.779 -9.119 -26.002 1.00 77.50 101 ALA A N 1
ATOM 802 C CA . ALA A 1 101 ? 15.672 -10.578 -26.111 1.00 77.50 101 ALA A CA 1
ATOM 803 C C . ALA A 1 101 ? 14.207 -11.087 -26.158 1.00 77.50 101 ALA A C 1
ATOM 805 O O . ALA A 1 101 ? 13.916 -12.164 -26.699 1.00 77.50 101 ALA A O 1
ATOM 806 N N . GLN A 1 102 ? 13.241 -10.302 -25.668 1.00 73.56 102 GLN A N 1
ATOM 807 C CA . GLN A 1 102 ? 11.814 -10.619 -25.779 1.00 73.56 102 GLN A CA 1
ATOM 808 C C . GLN A 1 102 ? 11.247 -10.489 -27.212 1.00 73.56 102 GLN A C 1
ATOM 810 O O . GLN A 1 102 ? 10.159 -11.019 -27.463 1.00 73.56 102 GLN A O 1
ATOM 815 N N . HIS A 1 103 ? 11.949 -9.909 -28.194 1.00 65.56 103 HIS A N 1
ATOM 816 C CA . HIS A 1 103 ? 11.407 -9.727 -29.556 1.00 65.56 103 HIS A CA 1
ATOM 817 C C . HIS A 1 103 ? 11.356 -10.991 -30.450 1.00 65.56 103 HIS A C 1
ATOM 819 O O . HIS A 1 103 ? 10.849 -10.918 -31.565 1.00 65.56 103 HIS A O 1
ATOM 825 N N . GLN A 1 104 ? 11.793 -12.172 -29.990 1.00 56.00 104 GLN A N 1
ATOM 826 C CA . GLN A 1 104 ? 11.771 -13.405 -30.811 1.00 56.00 104 GLN A CA 1
ATOM 827 C C . GLN A 1 104 ? 10.354 -13.861 -31.240 1.00 56.00 104 GLN A C 1
ATOM 829 O O . GLN A 1 104 ? 9.372 -13.740 -30.488 1.00 56.00 104 GLN A O 1
ATOM 834 N N . GLY A 1 105 ? 10.267 -14.457 -32.432 1.00 47.69 105 GLY A N 1
ATOM 835 C CA . GLY A 1 105 ? 9.068 -15.112 -32.965 1.00 47.69 105 GLY A CA 1
ATOM 836 C C . GLY A 1 105 ? 8.987 -16.598 -32.602 1.00 47.69 105 GLY A C 1
ATOM 837 O O . GLY A 1 105 ? 10.005 -17.241 -32.388 1.00 47.69 105 GLY A O 1
ATOM 838 N N . SER A 1 106 ? 7.767 -17.137 -32.555 1.00 38.91 106 SER A N 1
ATOM 839 C CA . SER A 1 106 ? 7.490 -18.578 -32.494 1.00 38.91 106 SER A CA 1
ATOM 840 C C . SER A 1 106 ? 6.625 -18.941 -33.703 1.00 38.91 106 SER A C 1
ATOM 842 O O . SER A 1 106 ? 5.821 -18.122 -34.149 1.00 38.91 106 SER A O 1
ATOM 844 N N . TRP A 1 107 ? 6.802 -20.141 -34.253 1.00 43.28 107 TRP A N 1
ATOM 845 C CA . TRP A 1 107 ? 6.210 -20.564 -35.535 1.00 43.28 107 TRP A CA 1
ATOM 846 C C . TRP A 1 107 ? 4.872 -21.301 -35.387 1.00 43.28 107 TRP A C 1
ATOM 848 O O . TRP A 1 107 ? 4.392 -21.955 -36.311 1.00 43.28 107 TRP A O 1
ATOM 858 N N . THR A 1 108 ? 4.277 -21.209 -34.203 1.00 35.31 108 THR A N 1
ATOM 859 C CA . THR A 1 108 ? 3.212 -22.085 -33.717 1.00 35.31 108 THR A CA 1
ATOM 860 C C . THR A 1 108 ? 2.104 -21.255 -33.074 1.00 35.31 108 THR A C 1
ATOM 862 O O . THR A 1 108 ? 2.355 -20.361 -32.271 1.00 35.31 108 THR A O 1
ATOM 865 N N . TRP A 1 109 ? 0.861 -21.546 -33.461 1.00 34.25 109 TRP A N 1
ATOM 866 C CA . TRP A 1 109 ? -0.254 -20.587 -33.461 1.00 34.25 109 TRP A CA 1
ATOM 867 C C . TRP A 1 109 ? -0.710 -20.045 -32.095 1.00 34.25 109 TRP A C 1
ATOM 869 O O . TRP A 1 109 ? -1.365 -19.004 -32.054 1.00 34.25 109 TRP A O 1
ATOM 879 N N . ILE A 1 110 ? -0.357 -20.706 -30.988 1.00 36.12 110 ILE A N 1
ATOM 880 C CA . ILE A 1 110 ? -0.556 -20.211 -29.618 1.00 36.12 110 ILE A CA 1
ATOM 881 C C . ILE A 1 110 ? 0.656 -20.641 -28.789 1.00 36.12 110 ILE A C 1
ATOM 883 O O . ILE A 1 110 ? 0.878 -21.839 -28.629 1.00 36.12 110 ILE A O 1
ATOM 887 N N . TYR A 1 111 ? 1.409 -19.691 -28.231 1.00 36.09 111 TYR A N 1
ATOM 888 C CA . TYR A 1 111 ? 2.516 -19.984 -27.310 1.00 36.09 111 TYR A CA 1
ATOM 889 C C . TYR A 1 111 ? 2.449 -19.126 -26.045 1.00 36.09 111 TYR A C 1
ATOM 891 O O . TYR A 1 111 ? 2.023 -17.969 -26.078 1.00 36.09 111 TYR A O 1
ATOM 899 N N . LYS A 1 112 ? 2.882 -19.712 -24.923 1.00 37.78 112 LYS A N 1
ATOM 900 C CA . LYS A 1 112 ? 3.092 -19.006 -23.654 1.00 37.78 112 LYS A CA 1
ATOM 901 C C . LYS A 1 112 ? 4.511 -18.445 -23.645 1.00 37.78 112 LYS A C 1
ATOM 903 O O . LYS A 1 112 ? 5.462 -19.216 -23.752 1.00 37.78 112 LYS A O 1
ATOM 908 N N . ARG A 1 113 ? 4.663 -17.122 -23.551 1.00 36.50 113 ARG A N 1
ATOM 909 C CA . ARG A 1 113 ? 5.978 -16.464 -23.473 1.00 36.50 113 ARG A CA 1
ATOM 910 C C . ARG A 1 113 ? 5.941 -15.427 -22.349 1.00 36.50 113 ARG A C 1
ATOM 912 O O . ARG A 1 113 ? 5.180 -14.467 -22.420 1.00 36.50 113 ARG A O 1
ATOM 919 N N . GLY A 1 114 ? 6.647 -15.720 -21.253 1.00 52.50 114 GLY A N 1
ATOM 920 C CA . GLY A 1 114 ? 6.090 -15.455 -19.917 1.00 52.50 114 GLY A CA 1
ATOM 921 C C . GLY A 1 114 ? 4.838 -16.319 -19.684 1.00 52.50 114 GLY A C 1
ATOM 922 O O . GLY A 1 114 ? 4.458 -17.110 -20.549 1.00 52.50 114 GLY A O 1
ATOM 923 N N . GLU A 1 115 ? 4.120 -16.157 -18.572 1.00 64.06 115 GLU A N 1
ATOM 924 C CA . GLU A 1 115 ? 2.803 -16.808 -18.423 1.00 64.06 115 GLU A CA 1
ATOM 925 C C . GLU A 1 115 ? 1.684 -16.056 -19.172 1.00 64.06 115 GLU A C 1
ATOM 927 O O . GLU A 1 115 ? 0.574 -15.916 -18.669 1.00 64.06 115 GLU A O 1
ATOM 932 N N . CYS A 1 116 ? 1.998 -15.557 -20.371 1.00 73.38 116 CYS A N 1
ATOM 933 C CA . CYS A 1 116 ? 1.135 -14.747 -21.222 1.00 73.38 116 CYS A CA 1
ATOM 934 C C . CYS A 1 116 ? 0.690 -15.526 -22.462 1.00 73.38 116 CYS A C 1
ATOM 936 O O . CYS A 1 116 ? 1.537 -16.013 -23.218 1.00 73.38 116 CYS A O 1
ATOM 938 N N . GLN A 1 117 ? -0.618 -15.608 -22.717 1.00 79.88 117 GLN A N 1
ATOM 939 C CA . GLN A 1 117 ? -1.132 -16.135 -23.983 1.00 79.88 117 GLN A CA 1
ATOM 940 C C . GLN A 1 117 ? -0.792 -15.165 -25.127 1.00 79.88 117 GLN A C 1
ATOM 942 O O . GLN A 1 117 ? -1.170 -13.998 -25.102 1.00 79.88 117 GLN A O 1
ATOM 947 N N . THR A 1 118 ? -0.058 -15.654 -26.130 1.00 80.50 118 THR A N 1
ATOM 948 C CA . THR A 1 118 ? 0.361 -14.868 -27.302 1.00 80.50 118 THR A CA 1
ATOM 949 C C . THR A 1 118 ? -0.329 -15.385 -28.563 1.00 80.50 118 THR A C 1
ATOM 951 O O . THR A 1 118 ? -0.316 -16.591 -28.822 1.00 80.50 118 THR A O 1
ATOM 954 N N . LEU A 1 119 ? -0.891 -14.475 -29.362 1.00 86.00 119 LEU A N 1
ATOM 955 C CA . LEU A 1 119 ? -1.448 -14.757 -30.686 1.00 86.00 119 LEU A CA 1
ATOM 956 C C . LEU A 1 119 ? -0.381 -14.535 -31.766 1.00 86.00 119 LEU A C 1
ATOM 958 O O . LEU A 1 119 ? 0.298 -13.509 -31.758 1.00 86.00 119 LEU A O 1
ATOM 962 N N . TYR A 1 120 ? -0.285 -15.460 -32.723 1.00 84.31 120 TYR A N 1
ATOM 963 C CA . TYR A 1 120 ? 0.548 -15.322 -33.920 1.00 84.31 120 TYR A CA 1
ATOM 964 C C . TYR A 1 120 ? -0.317 -15.375 -35.186 1.00 84.31 120 TYR A C 1
ATOM 966 O O . TYR A 1 120 ? -1.152 -16.263 -35.340 1.00 84.31 120 TYR A O 1
ATOM 974 N N . SER A 1 121 ? -0.104 -14.433 -36.106 1.00 88.19 121 SER A N 1
ATOM 975 C CA . SER A 1 121 ? -0.710 -14.400 -37.444 1.00 88.19 121 SER A CA 1
ATOM 976 C C . SER A 1 121 ? 0.390 -14.347 -38.500 1.00 88.19 121 SER A C 1
ATOM 978 O O . SER A 1 121 ? 1.183 -13.408 -38.516 1.00 88.19 121 SER A O 1
ATOM 980 N N . VAL A 1 122 ? 0.450 -15.349 -39.377 1.00 86.06 122 VAL A N 1
ATOM 981 C CA . VAL A 1 122 ? 1.523 -15.509 -40.372 1.00 86.06 122 VAL A CA 1
ATOM 982 C C . VAL A 1 122 ? 0.973 -15.291 -41.782 1.00 86.06 122 VAL A C 1
ATOM 984 O O . VAL A 1 122 ? -0.002 -15.928 -42.177 1.00 86.06 122 VAL A O 1
ATOM 987 N N . THR A 1 123 ? 1.617 -14.418 -42.556 1.00 86.94 123 THR A N 1
ATOM 988 C CA . THR A 1 123 ? 1.417 -14.265 -44.006 1.00 86.94 123 THR A CA 1
ATOM 989 C C . THR A 1 123 ? 2.710 -14.618 -44.752 1.00 86.94 123 THR A C 1
ATOM 991 O O . THR A 1 123 ? 3.714 -14.979 -44.140 1.00 86.94 123 THR A O 1
ATOM 994 N N . GLY A 1 124 ? 2.716 -14.549 -46.088 1.00 84.12 124 GLY A N 1
ATOM 995 C CA . GLY A 1 124 ? 3.924 -14.848 -46.875 1.00 84.12 124 GLY A CA 1
ATOM 996 C C . GLY A 1 124 ? 5.076 -13.847 -46.685 1.00 84.12 124 GLY A C 1
ATOM 997 O O . GLY A 1 124 ? 6.216 -14.172 -47.006 1.00 84.12 124 GLY A O 1
ATOM 998 N N . ASP A 1 125 ? 4.764 -12.651 -46.177 1.00 89.88 125 ASP A N 1
ATOM 999 C CA . ASP A 1 125 ? 5.615 -11.457 -46.098 1.00 89.88 125 ASP A CA 1
ATOM 1000 C C . ASP A 1 125 ? 5.762 -10.869 -44.678 1.00 89.88 125 ASP A C 1
ATOM 1002 O O . ASP A 1 125 ? 6.688 -10.093 -44.434 1.00 89.88 125 ASP A O 1
ATOM 1006 N N . LYS A 1 126 ? 4.885 -11.217 -43.721 1.00 88.62 126 LYS A N 1
ATOM 1007 C CA . LYS A 1 126 ? 5.031 -10.814 -42.313 1.00 88.62 126 LYS A CA 1
ATOM 1008 C C . LYS A 1 126 ? 4.523 -11.846 -41.311 1.00 88.62 126 LYS A C 1
ATOM 1010 O O . LYS A 1 126 ? 3.713 -12.716 -41.620 1.00 88.62 126 LYS A O 1
ATOM 1015 N N . ILE A 1 127 ? 4.962 -11.673 -40.072 1.00 84.00 127 ILE A N 1
ATOM 1016 C CA . ILE A 1 127 ? 4.453 -12.359 -38.885 1.00 84.00 127 ILE A CA 1
ATOM 1017 C C . ILE A 1 127 ? 4.011 -11.278 -37.907 1.00 84.00 127 ILE A C 1
ATOM 1019 O O . ILE A 1 127 ? 4.807 -10.412 -37.555 1.00 84.00 127 ILE A O 1
ATOM 1023 N N . VAL A 1 128 ? 2.760 -11.321 -37.463 1.00 85.75 128 VAL A N 1
ATOM 1024 C CA . VAL A 1 128 ? 2.237 -10.439 -36.416 1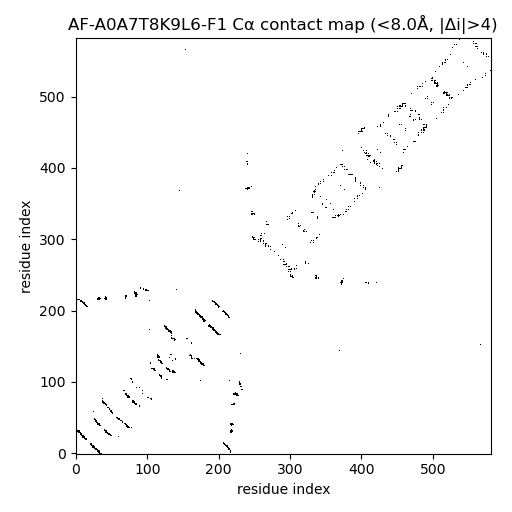.00 85.75 128 VAL A CA 1
ATOM 1025 C C . VAL A 1 128 ? 2.086 -11.254 -35.139 1.00 85.75 128 VAL A C 1
ATOM 1027 O O . VAL A 1 128 ? 1.339 -12.229 -35.106 1.00 85.75 128 VAL A O 1
ATOM 1030 N N . LYS A 1 129 ? 2.812 -10.859 -34.097 1.00 84.56 129 LYS A N 1
ATOM 1031 C CA . LYS A 1 129 ? 2.695 -11.357 -32.724 1.00 84.56 129 LYS A CA 1
ATOM 1032 C C . LYS A 1 129 ? 1.892 -10.334 -31.918 1.00 84.56 129 LYS A C 1
ATOM 1034 O O . LYS A 1 129 ? 2.240 -9.160 -31.967 1.00 84.56 129 LYS A O 1
ATOM 1039 N N . SER A 1 130 ? 0.892 -10.757 -31.152 1.00 85.19 130 SER A N 1
ATOM 1040 C CA . SER A 1 130 ? 0.073 -9.871 -30.307 1.00 85.19 130 SER A CA 1
ATOM 1041 C C . SER A 1 130 ? -0.165 -10.476 -28.922 1.00 85.19 130 SER A C 1
ATOM 1043 O O . SER A 1 130 ? -0.350 -11.687 -28.796 1.00 85.19 130 SER A O 1
ATOM 1045 N N . VAL A 1 131 ? -0.174 -9.638 -27.883 1.00 83.75 131 VAL A N 1
ATOM 1046 C CA . VAL A 1 131 ? -0.428 -10.025 -26.483 1.00 83.75 131 VAL A CA 1
ATOM 1047 C C . VAL A 1 131 ? -1.150 -8.900 -25.733 1.00 83.75 131 VAL A C 1
ATOM 1049 O O . VAL A 1 131 ? -0.758 -7.739 -25.851 1.00 83.75 131 VAL A O 1
ATOM 1052 N N . THR A 1 132 ? -2.175 -9.223 -24.932 1.00 83.00 132 THR A N 1
ATOM 1053 C CA . THR A 1 132 ? -2.813 -8.264 -24.009 1.00 83.00 132 THR A CA 1
ATOM 1054 C C . THR A 1 132 ? -2.332 -8.527 -22.584 1.00 83.00 132 THR A C 1
ATOM 1056 O O . THR A 1 132 ? -2.898 -9.350 -21.864 1.00 83.00 132 THR A O 1
ATOM 1059 N N . HIS A 1 133 ? -1.291 -7.815 -22.143 1.00 75.31 133 HIS A N 1
ATOM 1060 C CA . HIS A 1 133 ? -0.619 -8.055 -20.858 1.00 75.31 133 HIS A CA 1
ATOM 1061 C C . HIS A 1 133 ? -1.534 -8.000 -19.631 1.00 75.31 133 HIS A C 1
ATOM 1063 O O . HIS A 1 133 ? -1.214 -8.570 -18.593 1.00 75.31 133 HIS A O 1
ATOM 1069 N N . THR A 1 134 ? -2.642 -7.264 -19.711 1.00 71.06 134 THR A N 1
ATOM 1070 C CA . THR A 1 134 ? -3.574 -7.094 -18.591 1.00 71.06 134 THR A CA 1
ATOM 1071 C C . THR A 1 134 ? -4.559 -8.240 -18.431 1.00 71.06 134 THR A C 1
ATOM 1073 O O . THR A 1 134 ? -5.043 -8.429 -17.324 1.00 71.06 134 THR A O 1
ATOM 1076 N N . LYS A 1 135 ? -4.849 -8.984 -19.502 1.00 71.31 135 LYS A N 1
ATOM 1077 C CA . LYS A 1 135 ? -5.832 -10.078 -19.512 1.00 71.31 135 LYS A CA 1
ATOM 1078 C C . LYS A 1 135 ? -5.168 -11.449 -19.610 1.00 71.31 135 LYS A C 1
ATOM 1080 O O . LYS A 1 135 ? -5.578 -12.389 -18.941 1.00 71.31 135 LYS A O 1
ATOM 1085 N N . ASP A 1 136 ? -4.149 -11.544 -20.457 1.00 75.25 136 ASP A N 1
ATOM 1086 C CA . ASP A 1 136 ? -3.642 -12.819 -20.958 1.00 75.25 136 ASP A CA 1
ATOM 1087 C C . ASP A 1 136 ? -2.427 -13.336 -20.168 1.00 75.25 136 ASP A C 1
ATOM 1089 O O . ASP A 1 136 ? -2.010 -14.473 -20.389 1.00 75.25 136 ASP A O 1
ATOM 1093 N N . CYS A 1 137 ? -1.854 -12.518 -19.272 1.00 73.62 137 CYS A N 1
ATOM 1094 C CA . CYS A 1 137 ? -0.696 -12.837 -18.428 1.00 73.62 137 CYS A CA 1
ATOM 1095 C C . CYS A 1 137 ? -1.102 -13.228 -17.001 1.00 73.62 137 CYS A C 1
ATOM 1097 O O . CYS A 1 137 ? -1.781 -12.456 -16.329 1.00 73.62 137 CYS A O 1
ATOM 1099 N N . LYS A 1 138 ? -0.613 -14.376 -16.512 1.00 69.81 138 LYS A N 1
ATOM 1100 C CA . LYS A 1 138 ? -0.844 -14.836 -15.128 1.00 69.81 138 LYS A CA 1
ATOM 1101 C C . LYS A 1 138 ? 0.124 -14.274 -14.086 1.00 69.81 138 LYS A C 1
ATOM 1103 O O . LYS A 1 138 ? -0.311 -14.013 -12.977 1.00 69.81 138 LYS A O 1
ATOM 1108 N N . ASN A 1 139 ? 1.397 -14.111 -14.458 1.00 68.44 139 ASN A N 1
ATOM 1109 C CA . ASN A 1 139 ? 2.473 -13.626 -13.585 1.00 68.44 139 ASN A CA 1
ATOM 1110 C C . ASN A 1 139 ? 2.995 -12.296 -14.139 1.00 68.44 139 ASN A C 1
ATOM 1112 O O . ASN A 1 139 ? 4.048 -12.253 -14.792 1.00 68.44 139 ASN A O 1
ATOM 1116 N N . ARG A 1 140 ? 2.221 -11.219 -13.981 1.00 72.19 140 ARG A N 1
ATOM 1117 C CA . ARG A 1 140 ? 2.615 -9.908 -14.503 1.00 72.19 140 ARG A CA 1
ATOM 1118 C C . ARG A 1 140 ? 3.562 -9.252 -13.506 1.00 72.19 140 ARG A C 1
ATOM 1120 O O . ARG A 1 140 ? 3.233 -9.035 -12.353 1.00 72.19 140 ARG A O 1
ATOM 1127 N N . VAL A 1 141 ? 4.734 -8.851 -13.984 1.00 71.25 141 VAL A N 1
ATOM 1128 C CA . VAL A 1 141 ? 5.676 -8.084 -13.167 1.00 71.25 141 VAL A CA 1
ATOM 1129 C C . VAL A 1 141 ? 5.165 -6.651 -13.012 1.00 71.25 141 VAL A C 1
ATOM 1131 O O . VAL A 1 141 ? 5.153 -5.880 -13.974 1.00 71.25 141 VAL A O 1
ATOM 1134 N N . ASN A 1 142 ? 4.725 -6.299 -11.806 1.00 72.81 142 ASN A N 1
ATOM 1135 C CA . ASN A 1 142 ? 4.378 -4.939 -11.405 1.00 72.81 142 ASN A CA 1
ATOM 1136 C C . ASN A 1 142 ? 4.641 -4.731 -9.907 1.00 72.81 142 ASN A C 1
ATOM 1138 O O . ASN A 1 142 ? 4.459 -5.648 -9.113 1.00 72.81 142 ASN A O 1
ATOM 1142 N N . VAL A 1 143 ? 4.984 -3.502 -9.523 1.00 67.31 143 VAL A N 1
ATOM 1143 C CA . VAL A 1 143 ? 4.888 -3.031 -8.134 1.00 67.31 143 VAL A CA 1
ATOM 1144 C C . VAL A 1 143 ? 3.597 -2.225 -8.007 1.00 67.31 143 VAL A C 1
ATOM 1146 O O . VAL A 1 143 ? 3.221 -1.498 -8.929 1.00 67.31 143 VAL A O 1
ATOM 1149 N N . LEU A 1 144 ? 2.888 -2.386 -6.891 1.00 64.38 144 LEU A N 1
ATOM 1150 C CA . LEU A 1 144 ? 1.788 -1.508 -6.501 1.00 64.38 144 LEU A CA 1
ATOM 1151 C C . LEU A 1 144 ? 2.291 -0.588 -5.391 1.00 64.38 144 LEU A C 1
ATOM 1153 O O . LEU A 1 144 ? 2.811 -1.056 -4.381 1.00 64.38 144 LEU A O 1
ATOM 1157 N N . VAL A 1 145 ? 2.137 0.716 -5.599 1.00 61.06 145 VAL A N 1
ATOM 1158 C CA . VAL A 1 145 ? 2.422 1.750 -4.604 1.00 61.06 145 VAL A CA 1
ATOM 1159 C C . VAL A 1 145 ? 1.100 2.465 -4.327 1.00 61.06 145 VAL A C 1
ATOM 1161 O O . VAL A 1 145 ? 0.370 2.798 -5.259 1.00 61.06 145 VAL A O 1
ATOM 1164 N N . ASP A 1 146 ? 0.784 2.641 -3.045 1.00 54.34 146 ASP A N 1
ATOM 1165 C CA . ASP A 1 146 ? -0.383 3.367 -2.517 1.00 54.34 146 ASP A CA 1
ATOM 1166 C C . ASP A 1 146 ? -1.770 2.844 -2.950 1.00 54.34 146 ASP A C 1
ATOM 1168 O O . ASP A 1 146 ? -2.746 3.586 -3.070 1.00 54.34 146 ASP A O 1
ATOM 1172 N N . ASP A 1 147 ? -1.902 1.524 -3.081 1.00 57.16 147 ASP A N 1
ATOM 1173 C CA . ASP A 1 147 ? -3.121 0.812 -3.491 1.00 57.16 147 ASP A CA 1
ATOM 1174 C C . ASP A 1 147 ? -4.209 0.667 -2.402 1.00 57.16 147 ASP A C 1
ATOM 1176 O O . ASP A 1 147 ? -5.217 -0.011 -2.618 1.00 57.16 147 ASP A O 1
ATOM 1180 N N . TRP A 1 148 ? -4.064 1.338 -1.252 1.00 44.75 148 TRP A N 1
ATOM 1181 C CA . TRP A 1 148 ? -4.742 1.037 0.026 1.00 44.75 148 TRP A CA 1
ATOM 1182 C C . TRP A 1 148 ? -6.286 1.093 0.059 1.00 44.75 148 TRP A C 1
ATOM 1184 O O . TRP A 1 148 ? -6.902 0.822 1.095 1.00 44.75 148 TRP A O 1
ATOM 1194 N N . ARG A 1 149 ? -6.933 1.457 -1.054 1.00 50.62 149 ARG A N 1
ATOM 1195 C CA . ARG A 1 149 ? -8.400 1.497 -1.222 1.00 50.62 149 ARG A CA 1
ATOM 1196 C C . ARG A 1 149 ? -8.914 0.755 -2.467 1.00 50.62 149 ARG A C 1
ATOM 1198 O O . ARG A 1 149 ? -10.122 0.727 -2.688 1.00 50.62 149 ARG A O 1
ATOM 1205 N N . GLY A 1 150 ? -8.036 0.152 -3.271 1.00 56.78 150 GLY A N 1
ATOM 1206 C CA . GLY A 1 150 ? -8.354 -0.459 -4.567 1.00 56.78 150 GLY A CA 1
ATOM 1207 C C . GLY A 1 150 ? -8.976 -1.859 -4.495 1.00 56.78 150 GLY A C 1
ATOM 1208 O O . GLY A 1 150 ? -8.426 -2.807 -5.055 1.00 56.78 150 GLY A O 1
ATOM 1209 N N . TYR A 1 151 ? -10.129 -2.020 -3.840 1.00 56.81 151 TYR A N 1
ATOM 1210 C CA . TYR A 1 151 ? -10.827 -3.312 -3.802 1.00 56.81 151 TYR A CA 1
ATOM 1211 C C . TYR A 1 151 ? -11.536 -3.615 -5.132 1.00 56.81 151 TYR A C 1
ATOM 1213 O O . TYR A 1 151 ? -12.501 -2.952 -5.507 1.00 56.81 151 TYR A O 1
ATOM 1221 N N . ARG A 1 152 ? -11.093 -4.663 -5.837 1.00 66.75 152 ARG A N 1
ATOM 1222 C CA . ARG A 1 152 ? -11.800 -5.221 -7.004 1.00 66.75 152 ARG A CA 1
ATOM 1223 C C . ARG A 1 152 ? -12.971 -6.096 -6.531 1.00 66.75 152 ARG A C 1
ATOM 1225 O O . ARG A 1 152 ? -12.763 -7.014 -5.744 1.00 66.75 152 ARG A O 1
ATOM 1232 N N . CYS A 1 153 ? -14.176 -5.890 -7.073 1.00 64.38 153 CYS A N 1
ATOM 1233 C CA . CYS A 1 153 ? -15.356 -6.718 -6.758 1.00 64.38 153 CYS A CA 1
ATOM 1234 C C . CYS A 1 153 ? -15.202 -8.205 -7.135 1.00 64.38 153 CYS A C 1
ATOM 1236 O O . CYS A 1 153 ? -15.886 -9.061 -6.579 1.00 64.38 153 CYS A O 1
ATOM 1238 N N . HIS A 1 154 ? -14.337 -8.494 -8.111 1.00 62.44 154 HIS A N 1
ATOM 1239 C CA . HIS A 1 154 ? -14.183 -9.799 -8.759 1.00 62.44 154 HIS A CA 1
ATOM 1240 C C . HIS A 1 154 ? -12.715 -10.256 -8.742 1.00 62.44 154 HIS A C 1
ATOM 1242 O O . HIS A 1 154 ? -12.156 -10.600 -9.779 1.00 62.44 154 HIS A O 1
ATOM 1248 N N . ILE A 1 155 ? -12.054 -10.195 -7.580 1.00 62.06 155 ILE A N 1
ATOM 1249 C CA . ILE A 1 155 ? -10.774 -10.899 -7.407 1.00 62.06 155 ILE A CA 1
ATOM 1250 C C . ILE A 1 155 ? -11.079 -12.394 -7.377 1.00 62.06 155 ILE A C 1
ATOM 1252 O O . ILE A 1 155 ? -11.790 -12.852 -6.484 1.00 62.06 155 ILE A O 1
ATOM 1256 N N . ASP A 1 156 ? -10.527 -13.135 -8.332 1.00 58.72 156 ASP A N 1
ATOM 1257 C CA . ASP A 1 156 ? -10.375 -14.581 -8.217 1.00 58.72 156 ASP A CA 1
ATOM 1258 C C . ASP A 1 156 ? -9.335 -14.869 -7.113 1.00 58.72 156 ASP A C 1
ATOM 1260 O O . ASP A 1 156 ? -8.183 -14.456 -7.268 1.00 58.72 156 ASP A O 1
ATOM 1264 N N . PRO A 1 157 ? -9.694 -15.531 -5.995 1.00 54.53 157 PRO A N 1
ATOM 1265 C CA . PRO A 1 157 ? -8.741 -15.847 -4.932 1.00 54.53 157 PRO A CA 1
ATOM 1266 C C . PRO A 1 157 ? -7.640 -16.824 -5.368 1.00 54.53 157 PRO A C 1
ATOM 1268 O O . PRO A 1 157 ? -6.575 -16.834 -4.756 1.00 54.53 157 PRO A O 1
ATOM 1271 N N . GLU A 1 158 ? -7.881 -17.636 -6.403 1.00 53.06 158 GLU A N 1
ATOM 1272 C CA . GLU A 1 158 ? -6.911 -18.601 -6.935 1.00 53.06 158 GLU A CA 1
ATOM 1273 C C . GLU A 1 158 ? -5.969 -17.962 -7.967 1.00 53.06 158 GLU A C 1
ATOM 1275 O O . GLU A 1 158 ? -4.809 -18.358 -8.075 1.00 53.06 158 GLU A O 1
ATOM 1280 N N . ASN A 1 159 ? -6.434 -16.943 -8.699 1.00 57.59 159 ASN A N 1
ATOM 1281 C CA . ASN A 1 159 ? -5.634 -16.180 -9.662 1.00 57.59 159 ASN A CA 1
ATOM 1282 C C . ASN A 1 159 ? -5.771 -14.659 -9.415 1.00 57.59 159 ASN A C 1
ATOM 1284 O O . ASN A 1 159 ? -6.273 -13.941 -10.285 1.00 57.59 159 ASN A O 1
ATOM 1288 N N . PRO A 1 160 ? -5.313 -14.114 -8.268 1.00 57.31 160 PRO A N 1
ATOM 1289 C CA . PRO A 1 160 ? -5.561 -12.716 -7.903 1.00 57.31 160 PRO A CA 1
ATOM 1290 C C . PRO A 1 160 ? -4.926 -11.698 -8.862 1.00 57.31 160 PRO A C 1
ATOM 1292 O O . PRO A 1 160 ? -5.411 -10.568 -8.958 1.00 57.31 160 PRO A O 1
ATOM 1295 N N . GLU A 1 161 ? -3.881 -12.067 -9.606 1.00 58.75 161 GLU A N 1
ATOM 1296 C CA . GLU A 1 161 ? -3.295 -11.224 -10.661 1.00 58.75 161 GLU A CA 1
ATOM 1297 C C . GLU A 1 161 ? -4.163 -11.135 -11.929 1.00 58.75 161 GLU A C 1
ATOM 1299 O O . GLU A 1 161 ? -4.094 -10.130 -12.640 1.00 58.75 161 GLU A O 1
ATOM 1304 N N . SER A 1 162 ? -5.027 -12.126 -12.179 1.00 58.34 162 SER A N 1
ATOM 1305 C CA . SER A 1 162 ? -5.908 -12.165 -13.349 1.00 58.34 162 SER A CA 1
ATOM 1306 C C . SER A 1 162 ? -6.850 -10.957 -13.392 1.00 58.34 162 SER A C 1
ATOM 1308 O O . SER A 1 162 ? -7.391 -10.511 -12.370 1.00 58.34 162 SER A O 1
ATOM 1310 N N . ARG A 1 163 ? -7.073 -10.421 -14.597 1.00 61.47 163 ARG A N 1
ATOM 1311 C CA . ARG A 1 163 ? -8.072 -9.379 -14.848 1.00 61.47 163 ARG A CA 1
ATOM 1312 C C . ARG A 1 163 ? -8.872 -9.694 -16.109 1.00 61.47 163 ARG A C 1
ATOM 1314 O O . ARG A 1 163 ? -8.431 -9.431 -17.224 1.00 61.47 163 ARG A O 1
ATOM 1321 N N . GLU A 1 164 ? -10.103 -10.168 -15.933 1.00 56.62 164 GLU A N 1
ATOM 1322 C CA . GLU A 1 164 ? -11.060 -10.276 -17.046 1.00 56.62 164 GLU A CA 1
ATOM 1323 C C . GLU A 1 164 ? -11.459 -8.896 -17.604 1.00 56.62 164 GLU A C 1
ATOM 1325 O O . GLU A 1 164 ? -11.757 -8.769 -18.791 1.00 56.62 164 GLU A O 1
ATOM 1330 N N . ASN A 1 165 ? -11.406 -7.854 -16.763 1.00 56.81 165 ASN A N 1
ATOM 1331 C CA . ASN A 1 165 ? -11.624 -6.453 -17.118 1.00 56.81 165 ASN A CA 1
ATOM 1332 C C . ASN A 1 165 ? -10.373 -5.620 -16.751 1.00 56.81 165 ASN A C 1
ATOM 1334 O O . ASN A 1 165 ? -9.942 -5.684 -15.595 1.00 56.81 165 ASN A O 1
ATOM 1338 N N . PRO A 1 166 ? -9.790 -4.820 -17.671 1.00 57.34 166 PRO A N 1
ATOM 1339 C CA . PRO A 1 166 ? -8.615 -3.989 -17.387 1.00 57.34 166 PRO A CA 1
ATOM 1340 C C . PRO A 1 166 ? -8.792 -2.988 -16.227 1.00 57.34 166 PRO A C 1
ATOM 1342 O O . PRO A 1 166 ? -7.784 -2.573 -15.649 1.00 57.34 166 PRO A O 1
ATOM 1345 N N . ASN A 1 167 ? -10.029 -2.638 -15.838 1.00 60.41 167 ASN A N 1
ATOM 1346 C CA . ASN A 1 167 ? -10.351 -1.689 -14.757 1.00 60.41 167 ASN A CA 1
ATOM 1347 C C . ASN A 1 167 ? -9.631 -0.341 -14.929 1.00 60.41 167 ASN A C 1
ATOM 1349 O O . ASN A 1 167 ? -8.914 0.106 -14.034 1.00 60.41 167 ASN A O 1
ATOM 1353 N N . GLY A 1 168 ? -9.748 0.261 -16.114 1.00 64.56 168 GLY A N 1
ATOM 1354 C CA . GLY A 1 168 ? -9.072 1.524 -16.413 1.00 64.56 168 GLY A CA 1
ATOM 1355 C C . GLY A 1 168 ? -7.547 1.421 -16.544 1.00 64.56 168 GLY A C 1
ATOM 1356 O O . GLY A 1 168 ? -6.882 2.444 -16.598 1.00 64.56 168 GLY A O 1
ATOM 1357 N N . LEU A 1 169 ? -6.960 0.220 -16.608 1.00 74.00 169 LEU A N 1
ATOM 1358 C CA . LEU A 1 169 ? -5.564 0.034 -17.013 1.00 74.00 169 LEU A CA 1
ATOM 1359 C C . LEU A 1 169 ? -5.469 -1.094 -18.040 1.00 74.00 169 LEU A C 1
ATOM 1361 O O . LEU A 1 169 ? -5.424 -2.270 -17.677 1.00 74.00 169 LEU A O 1
ATOM 1365 N N . TYR A 1 170 ? -5.425 -0.733 -19.319 1.00 77.62 170 TYR A N 1
ATOM 1366 C CA . TYR A 1 170 ? -5.179 -1.646 -20.433 1.00 77.62 170 TYR A CA 1
ATOM 1367 C C . TYR A 1 170 ? -3.692 -1.651 -20.794 1.00 77.62 170 TYR A C 1
ATOM 1369 O O . TYR A 1 170 ? -3.026 -0.618 -20.766 1.00 77.62 170 TYR A O 1
ATOM 1377 N N . SER A 1 171 ? -3.148 -2.810 -21.158 1.00 81.19 171 SER A N 1
ATOM 1378 C CA . SER A 1 171 ? -1.834 -2.872 -21.792 1.00 81.19 171 SER A CA 1
ATOM 1379 C C . SER A 1 171 ? -1.770 -4.008 -22.791 1.00 81.19 171 SER A C 1
ATOM 1381 O O . SER A 1 171 ? -2.214 -5.123 -22.508 1.00 81.19 171 SER A O 1
ATOM 1383 N N . ALA A 1 172 ? -1.162 -3.718 -23.935 1.00 83.25 172 ALA A N 1
ATOM 1384 C CA . ALA A 1 172 ? -0.888 -4.682 -24.979 1.00 83.25 172 ALA A CA 1
ATOM 1385 C C . ALA A 1 172 ? 0.479 -4.428 -25.617 1.00 83.25 172 ALA A C 1
ATOM 1387 O O . ALA A 1 172 ? 1.081 -3.363 -25.462 1.00 83.25 172 ALA A O 1
ATOM 1388 N N . SER A 1 173 ? 0.963 -5.430 -26.341 1.00 81.81 173 SER A N 1
ATOM 1389 C CA . SER A 1 173 ? 2.088 -5.301 -27.257 1.00 81.81 173 SER A CA 1
ATOM 1390 C C . SER A 1 173 ? 1.805 -6.069 -28.538 1.00 81.81 173 SER A C 1
ATOM 1392 O O . SER A 1 173 ? 1.277 -7.183 -28.513 1.00 81.81 173 SER A O 1
ATOM 1394 N N . ASN A 1 174 ? 2.171 -5.463 -29.660 1.00 83.44 174 ASN A N 1
ATOM 1395 C CA . ASN A 1 174 ? 2.222 -6.094 -30.965 1.00 83.44 174 ASN A CA 1
ATOM 1396 C C . ASN A 1 174 ? 3.677 -6.145 -31.445 1.00 83.44 174 ASN A C 1
ATOM 1398 O O . ASN A 1 174 ? 4.517 -5.349 -31.035 1.00 83.44 174 ASN A O 1
ATOM 1402 N N . THR A 1 175 ? 4.011 -7.083 -32.324 1.00 81.06 175 THR A N 1
ATOM 1403 C CA . THR A 1 175 ? 5.310 -7.159 -33.005 1.00 81.06 175 THR A CA 1
ATOM 1404 C C . THR A 1 175 ? 5.111 -7.678 -34.417 1.00 81.06 175 THR A C 1
ATOM 1406 O O . THR A 1 175 ? 4.740 -8.833 -34.606 1.00 81.06 175 THR A O 1
ATOM 1409 N N . VAL A 1 176 ? 5.356 -6.821 -35.407 1.00 82.38 176 VAL A N 1
ATOM 1410 C CA . VAL A 1 176 ? 5.307 -7.141 -36.834 1.00 82.38 176 VAL A CA 1
ATOM 1411 C C . VAL A 1 176 ? 6.723 -7.427 -37.320 1.00 82.38 176 VAL A C 1
ATOM 1413 O O . VAL A 1 176 ? 7.554 -6.529 -37.423 1.00 82.38 176 VAL A O 1
ATOM 1416 N N . MET A 1 177 ? 7.013 -8.683 -37.632 1.00 81.38 177 MET A N 1
ATOM 1417 C CA . MET A 1 177 ? 8.273 -9.099 -38.242 1.00 81.38 177 MET A CA 1
ATOM 1418 C C . MET A 1 177 ? 8.049 -9.172 -39.749 1.00 81.38 177 MET A C 1
ATOM 1420 O O . MET A 1 177 ? 7.323 -10.047 -40.219 1.00 81.38 177 MET A O 1
ATOM 1424 N N . MET A 1 178 ? 8.638 -8.253 -40.509 1.00 82.88 178 MET A N 1
ATOM 1425 C CA . MET A 1 178 ? 8.660 -8.336 -41.970 1.00 82.88 178 MET A CA 1
ATOM 1426 C C . MET A 1 178 ? 9.672 -9.406 -42.368 1.00 82.88 178 MET A C 1
ATOM 1428 O O . MET A 1 178 ? 10.818 -9.361 -41.915 1.00 82.88 178 MET A O 1
ATOM 1432 N N . VAL A 1 179 ? 9.275 -10.362 -43.203 1.00 84.00 179 VAL A N 1
ATOM 1433 C CA . VAL A 1 179 ? 10.089 -11.537 -43.535 1.00 84.00 179 VAL A CA 1
ATOM 1434 C C . VAL A 1 179 ? 10.171 -11.780 -45.038 1.00 84.00 179 VAL A C 1
ATOM 1436 O O . VAL A 1 179 ? 9.231 -11.551 -45.790 1.00 84.00 179 VAL A O 1
ATOM 1439 N N . GLU A 1 180 ? 11.316 -12.288 -45.482 1.00 86.56 180 GLU A N 1
ATOM 1440 C CA . GLU A 1 180 ? 11.528 -12.790 -46.836 1.00 86.56 180 GLU A CA 1
ATOM 1441 C C . GLU A 1 180 ? 11.714 -14.303 -46.801 1.00 86.56 180 GLU A C 1
ATOM 1443 O O . GLU A 1 180 ? 12.589 -14.817 -46.101 1.00 86.56 180 GLU A O 1
ATOM 1448 N N . ARG A 1 181 ? 10.908 -15.033 -47.572 1.00 81.44 181 ARG A N 1
ATOM 1449 C CA . ARG A 1 181 ? 11.029 -16.485 -47.674 1.00 81.44 181 ARG A CA 1
ATOM 1450 C C . ARG A 1 181 ? 12.199 -16.866 -48.592 1.00 81.44 181 ARG A C 1
ATOM 1452 O O . ARG A 1 181 ? 12.167 -16.595 -49.789 1.00 81.44 181 ARG A O 1
ATOM 1459 N N . LYS A 1 182 ? 13.212 -17.539 -48.039 1.00 80.44 182 LYS A N 1
ATOM 1460 C CA . LYS A 1 182 ? 14.337 -18.155 -48.763 1.00 80.44 182 LYS A CA 1
ATOM 1461 C C . LYS A 1 182 ? 14.280 -19.669 -48.568 1.00 80.44 182 LYS A C 1
ATOM 1463 O O . LYS A 1 182 ? 14.769 -20.201 -47.573 1.00 80.44 182 LYS A O 1
ATOM 1468 N N . GLY A 1 183 ? 13.636 -20.355 -49.514 1.00 82.44 183 GLY A N 1
ATOM 1469 C CA . GLY A 1 183 ? 13.299 -21.776 -49.387 1.00 82.44 183 GLY A CA 1
ATOM 1470 C C . GLY A 1 183 ? 12.288 -21.999 -48.260 1.00 82.44 183 GLY A C 1
ATOM 1471 O O . GLY A 1 183 ? 11.253 -21.334 -48.212 1.00 82.44 183 GLY A O 1
ATOM 1472 N N . ASP A 1 184 ? 12.610 -22.888 -47.326 1.00 75.38 184 ASP A N 1
ATOM 1473 C CA . ASP A 1 184 ? 11.775 -23.179 -46.149 1.00 75.38 184 ASP A CA 1
ATOM 1474 C C . ASP A 1 184 ? 12.119 -22.323 -44.922 1.00 75.38 184 ASP A C 1
ATOM 1476 O O . ASP A 1 184 ? 11.633 -22.572 -43.823 1.00 75.38 184 ASP A O 1
ATOM 1480 N N . ARG A 1 185 ? 12.958 -21.294 -45.096 1.00 70.56 185 ARG A N 1
ATOM 1481 C CA . ARG A 1 185 ? 13.344 -20.363 -44.031 1.00 70.56 185 ARG A CA 1
ATOM 1482 C C . ARG A 1 185 ? 12.796 -18.971 -44.298 1.00 70.56 185 ARG A C 1
ATOM 1484 O O . ARG A 1 185 ? 12.838 -18.476 -45.423 1.00 70.56 185 ARG A O 1
ATOM 1491 N N . PHE A 1 186 ? 12.344 -18.317 -43.238 1.00 73.06 186 PHE A N 1
ATOM 1492 C CA . PHE A 1 186 ? 12.038 -16.893 -43.237 1.00 73.06 186 PHE A CA 1
ATOM 1493 C C . PHE A 1 186 ? 13.257 -16.111 -42.746 1.00 73.06 186 PHE A C 1
ATOM 1495 O O . PHE A 1 186 ? 13.821 -16.418 -41.697 1.00 73.06 186 PHE A O 1
ATOM 1502 N N . LEU A 1 187 ? 13.659 -15.100 -43.509 1.00 75.88 187 LEU A N 1
ATOM 1503 C CA . LEU A 1 187 ? 14.712 -14.158 -43.154 1.00 75.88 187 LEU A CA 1
ATOM 1504 C C . LEU A 1 187 ? 14.057 -12.844 -42.695 1.00 75.88 187 LEU A C 1
ATOM 1506 O O . LEU A 1 187 ? 13.381 -12.219 -43.517 1.00 75.88 187 LEU A O 1
ATOM 1510 N N . PRO A 1 188 ? 14.216 -12.406 -41.432 1.00 72.88 188 PRO A N 1
ATOM 1511 C CA . PRO A 1 188 ? 13.684 -11.120 -40.993 1.00 72.88 188 PRO A CA 1
ATOM 1512 C C . PRO A 1 188 ? 14.372 -9.969 -41.739 1.00 72.88 188 PRO A C 1
ATOM 1514 O O . PRO A 1 188 ? 15.597 -9.879 -41.775 1.00 72.88 188 PRO A O 1
ATOM 1517 N N . LYS A 1 189 ? 13.563 -9.094 -42.341 1.00 80.19 189 LYS A N 1
ATOM 1518 C CA . LYS A 1 189 ? 13.984 -7.838 -42.981 1.00 80.19 189 LYS A CA 1
ATOM 1519 C C . LYS A 1 189 ? 13.849 -6.641 -42.043 1.00 80.19 189 LYS A C 1
ATOM 1521 O O . LYS A 1 189 ? 14.677 -5.742 -42.093 1.00 80.19 189 LYS A O 1
ATOM 1526 N N . ALA A 1 190 ? 12.814 -6.634 -41.205 1.00 76.88 190 ALA A N 1
ATOM 1527 C CA . ALA A 1 190 ? 12.573 -5.611 -40.191 1.00 76.88 190 ALA A CA 1
ATOM 1528 C C . ALA A 1 190 ? 11.719 -6.187 -39.054 1.00 76.88 190 ALA A C 1
ATOM 1530 O O . ALA A 1 190 ? 10.927 -7.106 -39.276 1.00 76.88 190 ALA A O 1
ATOM 1531 N N . ILE A 1 191 ? 11.846 -5.623 -37.853 1.00 73.44 191 ILE A N 1
ATOM 1532 C CA . ILE A 1 191 ? 10.984 -5.921 -36.705 1.00 73.44 191 ILE A CA 1
ATOM 1533 C C . ILE A 1 191 ? 10.405 -4.594 -36.215 1.00 73.44 191 ILE A C 1
ATOM 1535 O O . ILE A 1 191 ? 11.151 -3.700 -35.830 1.00 73.44 191 ILE A O 1
ATOM 1539 N N . VAL A 1 192 ? 9.079 -4.470 -36.266 1.00 76.50 192 VAL A N 1
ATOM 1540 C CA . VAL A 1 192 ? 8.319 -3.288 -35.843 1.00 76.50 192 VAL A CA 1
ATOM 1541 C C . VAL A 1 192 ? 7.210 -3.732 -34.899 1.00 76.50 192 VAL A C 1
ATOM 1543 O O . VAL A 1 192 ? 6.118 -4.129 -35.302 1.00 76.50 192 VAL A O 1
ATOM 1546 N N . GLY A 1 193 ? 7.512 -3.715 -33.616 1.00 74.88 193 GLY A N 1
ATOM 1547 C CA . GLY A 1 193 ? 6.559 -3.779 -32.527 1.00 74.88 193 GLY A CA 1
ATOM 1548 C C . GLY A 1 193 ? 6.071 -2.433 -32.028 1.00 74.88 193 GLY A C 1
ATOM 1549 O O . GLY A 1 193 ? 6.557 -1.369 -32.410 1.00 74.88 193 GLY A O 1
ATOM 1550 N N . SER A 1 194 ? 5.023 -2.534 -31.224 1.00 77.94 194 SER A N 1
ATOM 1551 C CA . SER A 1 194 ? 4.294 -1.425 -30.642 1.00 77.94 194 SER A CA 1
ATOM 1552 C C . SER A 1 194 ? 3.655 -1.875 -29.338 1.00 77.94 194 SER A C 1
ATOM 1554 O O . SER A 1 194 ? 2.758 -2.718 -29.321 1.00 77.94 194 SER A O 1
ATOM 1556 N N . SER A 1 195 ? 4.129 -1.328 -28.226 1.00 74.19 195 SER A N 1
ATOM 1557 C CA . SER A 1 195 ? 3.459 -1.437 -26.934 1.00 74.19 195 SER A CA 1
ATOM 1558 C C . SER A 1 195 ? 2.476 -0.282 -26.735 1.00 74.19 195 SER A C 1
ATOM 1560 O O . SER A 1 195 ? 2.540 0.753 -27.404 1.00 74.19 195 SER A O 1
ATOM 1562 N N . SER A 1 196 ? 1.529 -0.491 -25.824 1.00 78.38 196 SER A N 1
ATOM 1563 C CA . SER A 1 196 ? 0.700 0.556 -25.239 1.00 78.38 196 SER A CA 1
ATOM 1564 C C . SER A 1 196 ? 0.376 0.216 -23.782 1.00 78.38 196 SER A C 1
ATOM 1566 O O . SER A 1 196 ? 0.209 -0.951 -23.404 1.00 78.38 196 SER A O 1
ATOM 1568 N N . VAL A 1 197 ? 0.295 1.249 -22.941 1.00 77.62 197 VAL A N 1
ATOM 1569 C CA . VAL A 1 197 ? -0.185 1.172 -21.556 1.00 77.62 197 VAL A CA 1
ATOM 1570 C C . VAL A 1 197 ? -1.155 2.329 -21.363 1.00 77.62 197 VAL A C 1
ATOM 1572 O O . VAL A 1 197 ? -0.730 3.460 -21.159 1.00 77.62 197 VAL A O 1
ATOM 1575 N N . VAL A 1 198 ? -2.448 2.032 -21.467 1.00 75.44 198 VAL A N 1
ATOM 1576 C CA . VAL A 1 198 ? -3.541 3.001 -21.375 1.00 75.44 198 VAL A CA 1
ATOM 1577 C C . VAL A 1 198 ? -4.117 2.984 -19.971 1.00 75.44 198 VAL A C 1
ATOM 1579 O O . VAL A 1 198 ? -4.782 2.026 -19.583 1.00 75.44 198 VAL A O 1
ATOM 1582 N N . ALA A 1 199 ? -3.866 4.056 -19.222 1.00 74.44 199 ALA A N 1
ATOM 1583 C CA . ALA A 1 199 ? -4.587 4.363 -17.994 1.00 74.44 199 ALA A CA 1
ATOM 1584 C C . ALA A 1 199 ? -5.781 5.276 -18.319 1.00 74.44 199 ALA A C 1
ATOM 1586 O O . ALA A 1 199 ? -5.585 6.356 -18.866 1.00 74.44 199 ALA A O 1
ATOM 1587 N N . GLN A 1 200 ? -6.988 4.833 -17.976 1.00 69.31 200 GLN A N 1
ATOM 1588 C CA . GLN A 1 200 ? -8.266 5.518 -18.141 1.00 69.31 200 GLN A CA 1
ATOM 1589 C C . GLN A 1 200 ? -8.928 5.626 -16.764 1.00 69.31 200 GLN A C 1
ATOM 1591 O O . GLN A 1 200 ? -9.475 4.662 -16.234 1.00 69.31 200 GLN A O 1
ATOM 1596 N N . PHE A 1 201 ? -8.841 6.810 -16.161 1.00 60.84 201 PHE A N 1
ATOM 1597 C CA . PHE A 1 201 ? -9.281 7.043 -14.780 1.00 60.84 201 PHE A CA 1
ATOM 1598 C C . PHE A 1 201 ? -10.799 7.243 -14.633 1.00 60.84 201 PHE A C 1
ATOM 1600 O O . PHE A 1 201 ? -11.320 7.168 -13.521 1.00 60.84 201 PHE A O 1
ATOM 1607 N N . PHE A 1 202 ? -11.511 7.478 -15.741 1.00 57.88 202 PHE A N 1
ATOM 1608 C CA . PHE A 1 202 ? -12.943 7.772 -15.765 1.00 57.88 202 PHE A CA 1
ATOM 1609 C C . PHE A 1 202 ? -13.632 7.001 -16.902 1.00 57.88 202 PHE A C 1
ATOM 1611 O O . PHE A 1 202 ? -13.270 7.181 -18.061 1.00 57.88 202 PHE A O 1
ATOM 1618 N N . GLY A 1 203 ? -14.621 6.170 -16.542 1.00 56.66 203 GLY A N 1
ATOM 1619 C CA . GLY A 1 203 ? -15.627 5.559 -17.429 1.00 56.66 203 GLY A CA 1
ATOM 1620 C C . GLY A 1 203 ? -15.149 5.126 -18.819 1.00 56.66 203 GLY A C 1
ATOM 1621 O O . GLY A 1 203 ? -14.070 4.560 -18.963 1.00 56.66 203 GLY A O 1
ATOM 1622 N N . ASP A 1 204 ? -15.979 5.419 -19.824 1.00 47.78 204 ASP A N 1
ATOM 1623 C CA . ASP A 1 204 ? -15.670 5.252 -21.252 1.00 47.78 204 ASP A CA 1
ATOM 1624 C C . ASP A 1 204 ? -15.046 6.527 -21.871 1.00 47.78 204 ASP A C 1
ATOM 1626 O O . ASP A 1 204 ? -14.568 6.500 -23.002 1.00 47.78 204 ASP A O 1
ATOM 1630 N N . GLU A 1 205 ? -14.993 7.634 -21.118 1.00 41.25 205 GLU A N 1
ATOM 1631 C CA . GLU A 1 205 ? -14.505 8.951 -21.551 1.00 41.25 205 GLU A CA 1
ATOM 1632 C C . GLU A 1 205 ? -13.435 9.481 -20.581 1.00 41.25 205 GLU A C 1
ATOM 1634 O O . GLU A 1 205 ? -13.730 9.831 -19.438 1.00 41.25 205 GLU A O 1
ATOM 1639 N N . GLY A 1 206 ? -12.179 9.579 -21.027 1.00 40.84 206 GLY A N 1
ATOM 1640 C CA . GLY A 1 206 ? -11.106 10.122 -20.194 1.00 40.84 206 GLY A CA 1
ATOM 1641 C C . GLY A 1 206 ? -9.734 10.158 -20.864 1.00 40.84 206 GLY A C 1
ATOM 1642 O O . GLY A 1 206 ? -9.483 9.480 -21.861 1.00 40.84 206 GLY A O 1
ATOM 1643 N N . VAL A 1 207 ? -8.829 10.953 -20.286 1.00 35.31 207 VAL A N 1
ATOM 1644 C CA . VAL A 1 207 ? -7.435 11.067 -20.737 1.00 35.31 207 VAL A CA 1
ATOM 1645 C C . VAL A 1 207 ? -6.759 9.699 -20.676 1.00 35.31 207 VAL A C 1
ATOM 1647 O O . VAL A 1 207 ? -6.709 9.080 -19.617 1.00 35.31 207 VAL A O 1
ATOM 1650 N N . SER A 1 208 ? -6.225 9.270 -21.818 1.00 36.12 208 SER A N 1
ATOM 1651 C CA . SER A 1 208 ? -5.438 8.048 -21.979 1.00 36.12 208 SER A CA 1
ATOM 1652 C C . SER A 1 208 ? -3.962 8.382 -22.179 1.00 36.12 208 SER A C 1
ATOM 1654 O O . SER A 1 208 ? -3.644 9.311 -22.920 1.00 36.12 208 SER A O 1
ATOM 1656 N N . PHE A 1 209 ? -3.082 7.594 -21.561 1.00 37.25 209 PHE A N 1
ATOM 1657 C CA . PHE A 1 209 ? -1.626 7.619 -21.762 1.00 37.25 209 PHE A CA 1
ATOM 1658 C C . PHE A 1 209 ? -1.190 6.441 -22.660 1.00 37.25 209 PHE A C 1
ATOM 1660 O O . PHE A 1 209 ? -1.935 5.474 -22.782 1.00 37.25 209 PHE A O 1
ATOM 1667 N N . VAL A 1 210 ? -0.032 6.502 -23.334 1.00 35.41 210 VAL A N 1
ATOM 1668 C CA . VAL A 1 210 ? 0.463 5.443 -24.252 1.00 35.41 210 VAL A CA 1
ATOM 1669 C C . VAL A 1 210 ? 1.998 5.441 -24.282 1.00 35.41 210 VAL A C 1
ATOM 1671 O O . VAL A 1 210 ? 2.567 6.517 -24.385 1.00 35.41 210 VAL A O 1
ATOM 1674 N N . ALA A 1 211 ? 2.647 4.262 -24.261 1.00 35.91 211 ALA A N 1
ATOM 1675 C CA . ALA A 1 211 ? 4.111 4.066 -24.294 1.00 35.91 211 ALA A CA 1
ATOM 1676 C C . ALA A 1 211 ? 4.521 2.852 -25.171 1.00 35.91 211 ALA A C 1
ATOM 1678 O O . ALA A 1 211 ? 3.839 1.831 -25.104 1.00 35.91 211 ALA A O 1
ATOM 1679 N N . HIS A 1 212 ? 5.621 2.954 -25.944 1.00 33.66 212 HIS A N 1
ATOM 1680 C CA . HIS A 1 212 ? 5.991 2.131 -27.128 1.00 33.66 212 HIS A CA 1
ATOM 1681 C C . HIS A 1 212 ? 7.500 1.692 -27.121 1.00 33.66 212 HIS A C 1
ATOM 1683 O O . HIS A 1 212 ? 8.260 2.288 -26.364 1.00 33.66 212 HIS A O 1
ATOM 1689 N N . SER A 1 213 ? 7.977 0.687 -27.905 1.00 35.75 213 SER A N 1
ATOM 1690 C CA . SER A 1 213 ? 9.431 0.302 -28.029 1.00 35.75 213 SER A CA 1
ATOM 1691 C C . SER A 1 213 ? 9.792 -0.720 -29.158 1.00 35.75 213 SER A C 1
ATOM 1693 O O . SER A 1 213 ? 8.887 -1.397 -29.645 1.00 35.75 213 SER A O 1
ATOM 1695 N N . ASN A 1 214 ? 11.087 -0.845 -29.575 1.00 34.06 214 ASN A N 1
ATOM 1696 C CA . ASN A 1 214 ? 11.612 -1.778 -30.633 1.00 34.06 214 ASN A CA 1
ATOM 1697 C C . ASN A 1 214 ? 13.145 -2.072 -30.664 1.00 34.06 214 ASN A C 1
ATOM 1699 O O . ASN A 1 214 ? 13.903 -1.191 -30.279 1.00 34.06 214 ASN A O 1
ATOM 1703 N N . SER A 1 215 ? 13.617 -3.247 -31.177 1.00 37.56 215 SER A N 1
ATOM 1704 C CA . SER A 1 215 ? 15.070 -3.553 -31.461 1.00 37.56 215 SER A CA 1
ATOM 1705 C C . SER A 1 215 ? 15.469 -4.943 -32.092 1.00 37.56 215 SER A C 1
ATOM 1707 O O . SER A 1 215 ? 14.713 -5.906 -31.929 1.00 37.56 215 SER A O 1
ATOM 1709 N N . PRO A 1 216 ? 16.613 -5.065 -32.850 1.00 37.03 216 PRO A N 1
ATOM 1710 C CA . PRO A 1 216 ? 17.471 -6.311 -32.950 1.00 37.03 216 PRO A CA 1
ATOM 1711 C C . PRO A 1 216 ? 19.011 -6.178 -33.339 1.00 37.03 216 PRO A C 1
ATOM 1713 O O . PRO A 1 216 ? 19.354 -5.213 -34.003 1.00 37.03 216 PRO A O 1
ATOM 1716 N N . GLY A 1 217 ? 19.923 -7.164 -33.044 1.00 33.78 217 GLY A N 1
ATOM 1717 C CA . GLY A 1 217 ? 21.383 -7.281 -33.465 1.00 33.78 217 GLY A CA 1
ATOM 1718 C C . GLY A 1 217 ? 22.538 -7.694 -32.451 1.00 33.78 217 GLY A C 1
ATOM 1719 O O . GLY A 1 217 ? 22.571 -7.054 -31.434 1.00 33.78 217 GLY A O 1
ATOM 1720 N N . ASP A 1 218 ? 23.482 -8.657 -32.721 1.00 37.41 218 ASP A N 1
ATOM 1721 C CA . ASP A 1 218 ? 24.823 -9.236 -32.175 1.00 37.41 218 ASP A CA 1
ATOM 1722 C C . ASP A 1 218 ? 26.319 -8.622 -32.063 1.00 37.41 218 ASP A C 1
ATOM 1724 O O . ASP A 1 218 ? 26.979 -8.362 -33.082 1.00 37.41 218 ASP A O 1
ATOM 1728 N N . ILE A 1 219 ? 26.976 -8.622 -30.852 1.00 41.59 219 ILE A N 1
ATOM 1729 C CA . ILE A 1 219 ? 28.448 -8.693 -30.489 1.00 41.59 219 ILE A CA 1
ATOM 1730 C C . ILE A 1 219 ? 28.852 -9.943 -29.623 1.00 41.59 219 ILE A C 1
ATOM 1732 O O . ILE A 1 219 ? 28.141 -10.354 -28.717 1.00 41.59 219 ILE A O 1
ATOM 1736 N N . VAL A 1 220 ? 30.095 -10.445 -29.752 1.00 46.06 220 VAL A N 1
ATOM 1737 C CA . VAL A 1 220 ? 30.776 -11.461 -28.890 1.00 46.06 220 VAL A CA 1
ATOM 1738 C C . VAL A 1 220 ? 30.783 -11.176 -27.366 1.00 46.06 220 VAL A C 1
ATOM 1740 O O . VAL A 1 220 ? 31.141 -10.086 -26.943 1.00 46.06 220 VAL A O 1
ATOM 1743 N N . VAL A 1 221 ? 30.535 -12.209 -26.540 1.00 55.09 221 VAL A N 1
ATOM 1744 C CA . VAL A 1 221 ? 30.070 -12.108 -25.135 1.00 55.09 221 VAL A CA 1
ATOM 1745 C C . VAL A 1 221 ? 30.878 -12.974 -24.163 1.00 55.09 221 VAL A C 1
ATOM 1747 O O . VAL A 1 221 ? 31.224 -14.100 -24.512 1.00 55.09 221 VAL A O 1
ATOM 1750 N N . ASN A 1 222 ? 31.061 -12.504 -22.922 1.00 57.91 222 ASN A N 1
ATOM 1751 C CA . ASN A 1 222 ? 31.381 -13.313 -21.734 1.00 57.91 222 ASN A CA 1
ATOM 1752 C C . ASN A 1 222 ? 30.590 -12.771 -20.527 1.00 57.91 222 ASN A C 1
ATOM 1754 O O . ASN A 1 222 ? 30.501 -11.555 -20.383 1.00 57.91 222 ASN A O 1
ATOM 1758 N N . GLY A 1 223 ? 30.039 -13.626 -19.654 1.00 72.19 223 GLY A N 1
ATOM 1759 C CA . GLY A 1 223 ? 29.213 -13.139 -18.542 1.00 72.19 223 GLY A CA 1
ATOM 1760 C C . GLY A 1 223 ? 28.465 -14.195 -17.717 1.00 72.19 223 GLY A C 1
ATOM 1761 O O . GLY A 1 223 ? 28.705 -15.393 -17.846 1.00 72.19 223 GLY A O 1
ATOM 1762 N N . GLU A 1 224 ? 27.551 -13.718 -16.872 1.00 85.62 224 GLU A N 1
ATOM 1763 C CA . GLU A 1 224 ? 26.596 -14.476 -16.052 1.00 85.62 224 GLU A CA 1
ATOM 1764 C C . GLU A 1 224 ? 25.395 -14.921 -16.901 1.00 85.62 224 GLU A C 1
ATOM 1766 O O . GLU A 1 224 ? 24.781 -14.092 -17.569 1.00 85.62 224 GLU A O 1
ATOM 1771 N N . THR A 1 225 ? 25.018 -16.203 -16.868 1.00 84.69 225 THR A N 1
ATOM 1772 C CA . THR A 1 225 ? 23.839 -16.710 -17.592 1.00 84.69 225 THR A CA 1
ATOM 1773 C C . THR A 1 225 ? 22.583 -16.695 -16.718 1.00 84.69 225 THR A C 1
ATOM 1775 O O . THR A 1 225 ? 22.517 -17.393 -15.709 1.00 84.69 225 THR A O 1
ATOM 1778 N N . ILE A 1 226 ? 21.554 -15.970 -17.160 1.00 84.44 226 ILE A N 1
ATOM 1779 C CA . ILE A 1 226 ? 20.202 -15.959 -16.591 1.00 84.44 226 ILE A CA 1
ATOM 1780 C C . ILE A 1 226 ? 19.206 -16.674 -17.518 1.00 84.44 226 ILE A C 1
ATOM 1782 O O . ILE A 1 226 ? 19.388 -16.725 -18.733 1.00 84.44 226 ILE A O 1
ATOM 1786 N N . THR A 1 227 ? 18.118 -17.200 -16.957 1.00 84.75 227 THR A N 1
ATOM 1787 C CA . THR A 1 227 ? 17.053 -17.917 -17.693 1.00 84.75 227 THR A CA 1
ATOM 1788 C C . THR A 1 227 ? 15.707 -17.184 -17.676 1.00 84.75 227 THR A C 1
ATOM 1790 O O . THR A 1 227 ? 14.698 -17.729 -18.116 1.00 84.75 227 THR A O 1
ATOM 1793 N N . ASP A 1 228 ? 15.674 -15.936 -17.195 1.00 80.88 228 ASP A N 1
ATOM 1794 C CA . ASP A 1 228 ? 14.440 -15.172 -17.001 1.00 80.88 228 ASP A CA 1
ATOM 1795 C C . ASP A 1 228 ? 14.515 -13.758 -17.602 1.00 80.88 228 ASP A C 1
ATOM 1797 O O . ASP A 1 228 ? 15.311 -12.910 -17.183 1.00 80.88 228 ASP A O 1
ATOM 1801 N N . LEU A 1 229 ? 13.637 -13.500 -18.577 1.00 76.19 229 LEU A N 1
ATOM 1802 C CA . LEU A 1 229 ? 13.484 -12.207 -19.249 1.00 76.19 229 LEU A CA 1
ATOM 1803 C C . LEU A 1 229 ? 12.526 -11.242 -18.535 1.00 76.19 229 LEU A C 1
ATOM 1805 O O . LEU A 1 229 ? 12.293 -10.150 -19.053 1.00 76.19 229 LEU A O 1
ATOM 1809 N N . ARG A 1 230 ? 11.955 -11.606 -17.381 1.00 79.88 230 ARG A N 1
ATOM 1810 C CA . ARG A 1 230 ? 11.141 -10.691 -16.569 1.00 79.88 230 ARG A CA 1
ATOM 1811 C C . ARG A 1 230 ? 11.931 -9.443 -16.167 1.00 79.88 230 ARG A C 1
ATOM 1813 O O . ARG A 1 230 ? 13.122 -9.525 -15.856 1.00 79.88 230 ARG A O 1
ATOM 1820 N N . TYR A 1 231 ? 11.236 -8.305 -16.172 1.00 77.44 231 TYR A N 1
ATOM 1821 C CA . TYR A 1 231 ? 11.763 -7.026 -15.698 1.00 77.44 231 TYR A CA 1
ATOM 1822 C C . TYR A 1 231 ? 12.230 -7.167 -14.244 1.00 77.44 231 TYR A C 1
ATOM 1824 O O . TYR A 1 231 ? 11.526 -7.746 -13.418 1.00 77.44 231 TYR A O 1
ATOM 1832 N N . GLU A 1 232 ? 13.415 -6.661 -13.935 1.00 80.06 232 GLU A N 1
ATOM 1833 C CA . GLU A 1 232 ? 13.935 -6.590 -12.573 1.00 80.06 232 GLU A CA 1
ATOM 1834 C C . GLU A 1 232 ? 13.698 -5.188 -12.023 1.00 80.06 232 GLU A C 1
ATOM 1836 O O . GLU A 1 232 ? 14.164 -4.209 -12.601 1.00 80.06 232 GLU A O 1
ATOM 1841 N N . PHE A 1 233 ? 12.987 -5.077 -10.904 1.00 79.00 233 PHE A N 1
ATOM 1842 C CA . PHE A 1 233 ? 12.934 -3.817 -10.173 1.00 79.00 233 PHE A CA 1
ATOM 1843 C C . PHE A 1 233 ? 14.208 -3.625 -9.345 1.00 79.00 233 PHE A C 1
ATOM 1845 O O . PHE A 1 233 ? 14.788 -4.581 -8.826 1.00 79.00 233 PHE A O 1
ATOM 1852 N N . GLU A 1 234 ? 14.635 -2.372 -9.220 1.00 75.88 234 GLU A N 1
ATOM 1853 C CA . GLU A 1 234 ? 15.807 -1.971 -8.432 1.00 75.88 234 GLU A CA 1
ATOM 1854 C C . GLU A 1 234 ? 15.566 -2.091 -6.922 1.00 75.88 234 GLU A C 1
ATOM 1856 O O . GLU A 1 234 ? 16.510 -2.213 -6.147 1.00 75.88 234 GLU A O 1
ATOM 1861 N N . ASP A 1 235 ? 14.299 -2.147 -6.505 1.00 73.56 235 ASP A N 1
ATOM 1862 C CA . ASP A 1 235 ? 13.885 -2.348 -5.120 1.00 73.56 235 ASP A CA 1
ATOM 1863 C C . ASP A 1 235 ? 13.801 -3.830 -4.698 1.00 73.56 235 ASP A C 1
ATOM 1865 O O . ASP A 1 235 ? 13.413 -4.117 -3.567 1.00 73.56 235 ASP A O 1
ATOM 1869 N N . LYS A 1 236 ? 14.209 -4.788 -5.549 1.00 76.00 236 LYS A N 1
ATOM 1870 C CA . LYS A 1 236 ? 14.103 -6.238 -5.270 1.00 76.00 236 LYS A CA 1
ATOM 1871 C C . LYS A 1 236 ? 14.762 -6.691 -3.958 1.00 76.00 236 LYS A C 1
ATOM 1873 O O . LYS A 1 236 ? 14.329 -7.676 -3.362 1.00 76.00 236 LYS A O 1
ATOM 1878 N N . ASP A 1 237 ? 15.778 -5.964 -3.493 1.00 79.62 237 ASP A N 1
ATOM 1879 C CA . ASP A 1 237 ? 16.495 -6.253 -2.246 1.00 79.62 237 ASP A CA 1
ATOM 1880 C C . ASP A 1 237 ? 15.766 -5.718 -0.992 1.00 79.62 237 ASP A C 1
ATOM 1882 O O . ASP A 1 237 ? 16.031 -6.172 0.128 1.00 79.62 237 ASP A O 1
ATOM 1886 N N . TYR A 1 238 ? 14.792 -4.813 -1.165 1.00 84.00 238 TYR A N 1
ATOM 1887 C CA . TYR A 1 238 ? 13.984 -4.190 -0.109 1.00 84.00 238 TYR A CA 1
ATOM 1888 C C . TYR A 1 238 ? 12.861 -5.120 0.384 1.00 84.00 238 TYR A C 1
ATOM 1890 O O . TYR A 1 238 ? 11.690 -4.747 0.466 1.00 84.00 238 TYR A O 1
ATOM 1898 N N . THR A 1 239 ? 13.215 -6.353 0.744 1.00 89.75 239 THR A N 1
ATOM 1899 C CA . THR A 1 239 ? 12.255 -7.330 1.268 1.00 89.75 239 THR A CA 1
ATOM 1900 C C . THR A 1 239 ? 11.843 -7.013 2.709 1.00 89.75 239 THR A C 1
ATOM 1902 O O . THR A 1 239 ? 12.583 -6.390 3.473 1.00 89.75 239 THR A O 1
ATOM 1905 N N . TRP A 1 240 ? 10.671 -7.506 3.119 1.00 93.69 240 TRP A N 1
ATOM 1906 C CA . TRP A 1 240 ? 10.127 -7.287 4.465 1.00 93.69 240 TRP A CA 1
ATOM 1907 C C . TRP A 1 240 ? 10.982 -7.883 5.600 1.00 93.69 240 TRP A C 1
ATOM 1909 O O . TRP A 1 240 ? 10.829 -7.476 6.753 1.00 93.69 240 TRP A O 1
ATOM 1919 N N . LYS A 1 241 ? 11.860 -8.849 5.290 1.00 94.00 241 LYS A N 1
ATOM 1920 C CA . LYS A 1 241 ? 12.636 -9.635 6.265 1.00 94.00 241 LYS A CA 1
ATOM 1921 C C . LYS A 1 241 ? 14.133 -9.336 6.302 1.00 94.00 241 LYS A C 1
ATOM 1923 O O . LYS A 1 241 ? 14.801 -9.798 7.220 1.00 94.00 241 LYS A O 1
ATOM 1928 N N . ASN A 1 242 ? 14.656 -8.597 5.324 1.00 92.25 242 ASN A N 1
ATOM 1929 C CA . ASN A 1 242 ? 16.067 -8.228 5.296 1.00 92.25 242 ASN A CA 1
ATOM 1930 C C . ASN A 1 242 ? 16.294 -6.951 6.111 1.00 92.25 242 ASN A C 1
ATOM 1932 O O . ASN A 1 242 ? 15.619 -5.938 5.890 1.00 92.25 242 ASN A O 1
ATOM 1936 N N . ASP A 1 243 ? 17.281 -6.990 7.002 1.00 93.44 243 ASP A N 1
ATOM 1937 C CA . ASP A 1 243 ? 17.827 -5.792 7.635 1.00 93.44 243 ASP A CA 1
ATOM 1938 C C . ASP A 1 243 ? 18.656 -4.988 6.624 1.00 93.44 243 ASP A C 1
ATOM 1940 O O . ASP A 1 243 ? 19.293 -5.543 5.724 1.00 93.44 243 ASP A O 1
ATOM 1944 N N . ARG A 1 244 ? 18.659 -3.663 6.778 1.00 93.19 244 ARG A N 1
ATOM 1945 C CA . ARG A 1 244 ? 19.432 -2.718 5.961 1.00 93.19 244 ARG A CA 1
ATOM 1946 C C . ARG A 1 244 ? 19.782 -1.466 6.765 1.00 93.19 244 ARG A C 1
ATOM 1948 O O . ARG A 1 244 ? 19.309 -1.285 7.888 1.00 93.19 244 ARG A O 1
ATOM 1955 N N . ASP A 1 245 ? 20.587 -0.574 6.196 1.00 94.00 245 ASP A N 1
ATOM 1956 C CA . ASP A 1 245 ? 20.747 0.757 6.783 1.00 94.00 245 ASP A CA 1
ATOM 1957 C C . ASP A 1 245 ? 19.488 1.593 6.503 1.00 94.00 245 ASP A C 1
ATOM 1959 O O . ASP A 1 245 ? 19.259 2.064 5.395 1.00 94.00 245 ASP A O 1
ATOM 1963 N N . LEU A 1 246 ? 18.645 1.762 7.521 1.00 95.50 246 LEU A N 1
ATOM 1964 C CA . LEU A 1 246 ? 17.406 2.538 7.429 1.00 95.50 246 LEU A CA 1
ATOM 1965 C C . LEU A 1 246 ? 17.646 4.058 7.351 1.00 95.50 246 LEU A C 1
ATOM 1967 O O . LEU A 1 246 ? 16.679 4.809 7.239 1.00 95.50 246 LEU A O 1
ATOM 1971 N N . LYS A 1 247 ? 18.900 4.529 7.430 1.00 96.25 247 LYS A N 1
ATOM 1972 C CA . LYS A 1 247 ? 19.276 5.949 7.345 1.00 96.25 247 LYS A CA 1
ATOM 1973 C C . LYS A 1 247 ? 19.804 6.370 5.969 1.00 96.25 247 LYS A C 1
ATOM 1975 O O . LYS A 1 247 ? 19.894 7.577 5.733 1.00 96.25 247 LYS A O 1
ATOM 1980 N N . THR A 1 248 ? 20.130 5.438 5.074 1.00 92.38 248 THR A N 1
ATOM 1981 C CA . THR A 1 248 ? 20.591 5.752 3.709 1.00 92.38 248 THR A CA 1
ATOM 1982 C C . THR A 1 248 ? 19.459 6.260 2.809 1.00 92.38 248 THR A C 1
ATOM 1984 O O . THR A 1 248 ? 18.276 6.196 3.155 1.00 92.38 248 THR A O 1
ATOM 1987 N N . ARG A 1 249 ? 19.829 6.808 1.643 1.00 86.94 249 ARG A N 1
ATOM 1988 C CA . ARG A 1 249 ? 18.893 7.141 0.560 1.00 86.94 249 ARG A CA 1
ATOM 1989 C C . ARG A 1 249 ? 18.250 5.860 0.020 1.00 86.94 249 ARG A C 1
ATOM 1991 O O . ARG A 1 249 ? 18.954 4.913 -0.319 1.00 86.94 249 ARG A O 1
ATOM 1998 N N . GLU A 1 250 ? 16.930 5.871 -0.138 1.00 83.00 250 GLU A N 1
ATOM 1999 C CA . GLU A 1 250 ? 16.221 4.873 -0.948 1.00 83.00 250 GLU A CA 1
ATOM 2000 C C . GLU A 1 250 ? 16.348 5.268 -2.429 1.00 83.00 250 GLU A C 1
ATOM 2002 O O . GLU A 1 250 ? 16.175 6.438 -2.769 1.00 83.00 250 GLU A O 1
ATOM 2007 N N . PHE A 1 251 ? 16.730 4.323 -3.292 1.00 65.25 251 PHE A N 1
ATOM 2008 C CA . PHE A 1 251 ? 17.330 4.625 -4.600 1.00 65.25 251 PHE A CA 1
ATOM 2009 C C . PHE A 1 251 ? 16.422 5.398 -5.577 1.00 65.25 251 PHE A C 1
ATOM 2011 O O . PHE A 1 251 ? 15.234 5.109 -5.706 1.00 65.25 251 PHE A O 1
ATOM 2018 N N . PHE A 1 252 ? 17.047 6.328 -6.306 1.00 60.84 252 PHE A N 1
ATOM 2019 C CA . PHE A 1 252 ? 16.578 6.959 -7.541 1.00 60.84 252 PHE A CA 1
ATOM 2020 C C . PHE A 1 252 ? 17.766 7.046 -8.504 1.00 60.84 252 PHE A C 1
ATOM 2022 O O . PHE A 1 252 ? 18.919 7.105 -8.061 1.00 60.84 252 PHE A O 1
ATOM 2029 N N . GLU A 1 253 ? 17.464 7.015 -9.802 1.00 53.84 253 GLU A N 1
ATOM 2030 C CA . GLU A 1 253 ? 18.434 6.722 -10.860 1.00 53.84 253 GLU A CA 1
ATOM 2031 C C . GLU A 1 253 ? 19.415 7.868 -11.164 1.00 53.84 253 GLU A C 1
ATOM 2033 O O . GLU A 1 253 ? 20.574 7.604 -11.488 1.00 53.84 253 GLU A O 1
ATOM 2038 N N . ASP A 1 254 ? 18.981 9.118 -10.995 1.00 60.25 254 ASP A N 1
ATOM 2039 C CA . ASP A 1 254 ? 19.806 10.316 -11.166 1.00 60.25 254 ASP A CA 1
ATOM 2040 C C . ASP A 1 254 ? 20.042 10.993 -9.809 1.00 60.25 254 ASP A C 1
ATOM 2042 O O . ASP A 1 254 ? 19.109 11.201 -9.036 1.00 60.25 254 ASP A O 1
ATOM 2046 N N . GLU A 1 255 ? 21.286 11.371 -9.503 1.00 62.00 255 GLU A N 1
ATOM 2047 C CA . GLU A 1 255 ? 21.587 12.105 -8.270 1.00 62.00 255 GLU A CA 1
ATOM 2048 C C . GLU A 1 255 ? 21.354 13.605 -8.458 1.00 62.00 255 GLU A C 1
ATOM 2050 O O . GLU A 1 255 ? 22.119 14.271 -9.161 1.00 62.00 255 GLU A O 1
ATOM 2055 N N . MET A 1 256 ? 20.358 14.184 -7.782 1.00 69.81 256 MET A N 1
ATOM 2056 C CA . MET A 1 256 ? 20.255 15.642 -7.704 1.00 69.81 256 MET A CA 1
ATOM 2057 C C . MET A 1 256 ? 21.342 16.223 -6.773 1.00 69.81 256 MET A C 1
ATOM 2059 O O . MET A 1 256 ? 21.310 15.993 -5.560 1.00 69.81 256 MET A O 1
ATOM 2063 N N . PRO A 1 257 ? 22.293 17.041 -7.268 1.00 73.44 257 PRO A N 1
ATOM 2064 C CA . PRO A 1 257 ? 23.248 17.712 -6.396 1.00 73.44 257 PRO A CA 1
ATOM 2065 C C . PRO A 1 257 ? 22.550 18.776 -5.533 1.00 73.44 257 PRO A C 1
ATOM 2067 O O . PRO A 1 257 ? 21.610 19.447 -5.961 1.00 73.44 257 PRO A O 1
ATOM 2070 N N . ASN A 1 258 ? 23.060 18.985 -4.317 1.00 85.06 258 ASN A N 1
ATOM 2071 C CA . ASN A 1 258 ? 22.615 20.034 -3.388 1.00 85.06 258 ASN A CA 1
ATOM 2072 C C . ASN A 1 258 ? 21.120 19.978 -2.985 1.00 85.06 258 ASN A C 1
ATOM 2074 O O . ASN A 1 258 ? 20.519 21.026 -2.727 1.00 85.06 258 ASN A O 1
ATOM 2078 N N . LEU A 1 259 ? 20.532 18.777 -2.844 1.00 89.00 259 LEU A N 1
ATOM 2079 C CA . LEU A 1 259 ? 19.146 18.548 -2.378 1.00 89.00 259 LEU A CA 1
ATOM 2080 C C . LEU A 1 259 ? 18.705 19.479 -1.234 1.00 89.00 259 LEU A C 1
ATOM 2082 O O . LEU A 1 259 ? 17.653 20.112 -1.303 1.00 89.00 259 LEU A O 1
ATOM 2086 N N . THR A 1 260 ? 19.529 19.622 -0.192 1.00 90.12 260 THR A N 1
ATOM 2087 C CA . THR A 1 260 ? 19.225 20.465 0.978 1.00 90.12 260 THR A CA 1
ATOM 2088 C C . THR A 1 260 ? 19.050 21.942 0.627 1.00 90.12 260 THR A C 1
ATOM 2090 O O . THR A 1 260 ? 18.196 22.618 1.203 1.00 90.12 260 THR A O 1
ATOM 2093 N N . GLU A 1 261 ? 19.837 22.467 -0.313 1.00 90.44 261 GLU A N 1
ATOM 2094 C CA . GLU A 1 261 ? 19.689 23.842 -0.791 1.00 90.44 261 GLU A CA 1
ATOM 2095 C C . GLU A 1 261 ? 18.477 23.969 -1.720 1.00 90.44 261 GLU A C 1
ATOM 2097 O O . GLU A 1 261 ? 17.690 24.907 -1.573 1.00 90.44 261 GLU A O 1
ATOM 2102 N N . PHE A 1 262 ? 18.273 22.994 -2.613 1.00 89.81 262 PHE A N 1
ATOM 2103 C CA . PHE A 1 262 ? 17.108 22.933 -3.494 1.00 89.81 262 PHE A CA 1
ATOM 2104 C C . PHE A 1 262 ? 15.801 22.983 -2.688 1.00 89.81 262 PHE A C 1
ATOM 2106 O O . PHE A 1 262 ? 14.982 23.880 -2.899 1.00 89.81 262 PHE A O 1
ATOM 2113 N N . VAL A 1 263 ? 15.639 22.102 -1.695 1.00 91.56 263 VAL A N 1
ATOM 2114 C CA . VAL A 1 263 ? 14.458 22.046 -0.818 1.00 91.56 263 VAL A CA 1
ATOM 2115 C C . VAL A 1 263 ? 14.263 23.367 -0.063 1.00 91.56 263 VAL A C 1
ATOM 2117 O O . VAL A 1 263 ? 13.174 23.941 -0.114 1.00 91.56 263 VAL A O 1
ATOM 2120 N N . LYS A 1 264 ? 15.315 23.932 0.555 1.00 90.25 264 LYS A N 1
ATOM 2121 C CA . LYS A 1 264 ? 15.247 25.252 1.223 1.00 90.25 264 LYS A CA 1
ATOM 2122 C C . LYS A 1 264 ? 14.799 26.373 0.277 1.00 90.25 264 LYS A C 1
ATOM 2124 O O . LYS A 1 264 ? 13.977 27.215 0.656 1.00 90.25 264 LYS A O 1
ATOM 2129 N N . LYS A 1 265 ? 15.313 26.386 -0.956 1.00 89.62 265 LYS A N 1
ATOM 2130 C CA . LYS A 1 265 ? 14.981 27.374 -1.992 1.00 89.62 265 LYS A CA 1
ATOM 2131 C C . LYS A 1 265 ? 13.527 27.248 -2.448 1.00 89.62 265 LYS A C 1
ATOM 2133 O O . LYS A 1 265 ? 12.854 28.269 -2.574 1.00 89.62 265 LYS A O 1
ATOM 2138 N N . ARG A 1 266 ? 13.016 26.025 -2.646 1.00 90.50 266 ARG A N 1
ATOM 2139 C CA . ARG A 1 266 ? 11.606 25.787 -3.008 1.00 90.50 266 ARG A CA 1
ATOM 2140 C C . ARG A 1 266 ? 10.644 26.118 -1.866 1.00 90.50 266 ARG A C 1
ATOM 2142 O O . ARG A 1 266 ? 9.638 26.783 -2.108 1.00 90.50 266 ARG A O 1
ATOM 2149 N N . LEU A 1 267 ? 10.972 25.750 -0.623 1.00 90.69 267 LEU A N 1
ATOM 2150 C CA . LEU A 1 267 ? 10.187 26.125 0.563 1.00 90.69 267 LEU A CA 1
ATOM 2151 C C . LEU A 1 267 ? 10.082 27.651 0.711 1.00 90.69 267 LEU A C 1
ATOM 2153 O O . LEU A 1 267 ? 9.005 28.178 0.971 1.00 90.69 267 LEU A O 1
ATOM 2157 N N . SER A 1 268 ? 11.169 28.377 0.433 1.00 88.88 268 SER A N 1
ATOM 2158 C CA . SER A 1 268 ? 11.194 29.852 0.437 1.00 88.88 268 SER A CA 1
ATOM 2159 C C . SER A 1 268 ? 10.436 30.513 -0.721 1.00 88.88 268 SER A C 1
ATOM 2161 O O . SER A 1 268 ? 10.309 31.732 -0.749 1.00 88.88 268 SER A O 1
ATOM 2163 N N . LYS A 1 269 ? 9.900 29.736 -1.670 1.00 89.19 269 LYS A N 1
ATOM 2164 C CA . LYS A 1 269 ? 8.991 30.230 -2.714 1.00 89.19 269 LYS A CA 1
ATOM 2165 C C . LYS A 1 269 ? 7.520 29.901 -2.457 1.00 89.19 269 LYS A C 1
ATOM 2167 O O . LYS A 1 269 ? 6.673 30.459 -3.144 1.00 89.19 269 LYS A O 1
ATOM 2172 N N . GLN A 1 270 ? 7.192 29.100 -1.437 1.00 87.25 270 GLN A N 1
ATOM 2173 C CA . GLN A 1 270 ? 5.793 28.770 -1.132 1.00 87.25 270 GLN A CA 1
ATOM 2174 C C . GLN A 1 270 ? 4.981 29.985 -0.675 1.00 87.25 270 GLN A C 1
ATOM 2176 O O . GLN A 1 270 ? 3.831 30.118 -1.072 1.00 87.25 270 GLN A O 1
ATOM 2181 N N . SER A 1 271 ? 5.571 30.904 0.098 1.00 80.31 271 SER A N 1
ATOM 2182 C CA . SER A 1 271 ? 4.875 32.121 0.547 1.00 80.31 271 SER A CA 1
ATOM 2183 C C . SER A 1 271 ? 4.402 32.995 -0.620 1.00 80.31 271 SER A C 1
ATOM 2185 O O . SER A 1 271 ? 3.314 33.548 -0.553 1.00 80.31 271 SER A O 1
ATOM 2187 N N . TYR A 1 272 ? 5.175 33.074 -1.711 1.00 81.06 272 TYR A N 1
ATOM 2188 C CA . TYR A 1 272 ? 4.762 33.774 -2.933 1.00 81.06 272 TYR A CA 1
ATOM 2189 C C . TYR A 1 272 ? 3.548 33.095 -3.590 1.00 81.06 272 TYR A C 1
ATOM 2191 O O . TYR A 1 272 ? 2.575 33.764 -3.915 1.00 81.06 272 TYR A O 1
ATOM 2199 N N . ILE A 1 273 ? 3.569 31.762 -3.714 1.00 83.62 273 ILE A N 1
ATOM 2200 C CA . ILE A 1 273 ? 2.449 30.995 -4.284 1.00 83.62 273 ILE A CA 1
ATOM 2201 C C . ILE A 1 273 ? 1.179 31.187 -3.437 1.00 83.62 273 ILE A C 1
ATOM 2203 O O . ILE A 1 273 ? 0.128 31.544 -3.957 1.00 83.62 273 ILE A O 1
ATOM 2207 N N . PHE A 1 274 ? 1.263 30.997 -2.118 1.00 80.50 274 PHE A N 1
ATOM 2208 C CA . PHE A 1 274 ? 0.081 31.065 -1.251 1.00 80.50 274 PHE A CA 1
ATOM 2209 C C . PHE A 1 274 ? -0.521 32.468 -1.108 1.00 80.50 274 PHE A C 1
ATOM 2211 O O . PHE A 1 274 ? -1.721 32.570 -0.866 1.00 80.50 274 PHE A O 1
ATOM 2218 N N . ASN A 1 275 ? 0.280 33.529 -1.241 1.00 82.69 275 ASN A N 1
ATOM 2219 C CA . ASN A 1 275 ? -0.194 34.896 -1.021 1.00 82.69 275 ASN A CA 1
ATOM 2220 C C . ASN A 1 275 ? -0.755 35.560 -2.290 1.00 82.69 275 ASN A C 1
ATOM 2222 O O . ASN A 1 275 ? -1.677 36.361 -2.176 1.00 82.69 275 ASN A O 1
ATOM 2226 N N . GLU A 1 276 ? -0.210 35.256 -3.474 1.00 82.75 276 GLU A N 1
ATOM 2227 C CA . GLU A 1 276 ? -0.538 35.981 -4.718 1.00 82.75 276 GLU A CA 1
ATOM 2228 C C . GLU A 1 276 ? -1.691 35.352 -5.522 1.00 82.75 276 GLU A C 1
ATOM 2230 O O . GLU A 1 276 ? -2.384 36.077 -6.225 1.00 82.75 276 GLU A O 1
ATOM 2235 N N . MET A 1 277 ? -1.882 34.023 -5.440 1.00 82.94 277 MET A N 1
ATOM 2236 C CA . MET A 1 277 ? -2.969 33.230 -6.060 1.00 82.94 277 MET A CA 1
ATOM 2237 C C . MET A 1 277 ? -3.638 33.847 -7.309 1.00 82.94 277 MET A C 1
ATOM 2239 O O . MET A 1 277 ? -4.745 34.379 -7.241 1.00 82.94 277 MET A O 1
ATOM 2243 N N . SER A 1 278 ? -2.984 33.712 -8.465 1.00 85.25 278 SER A N 1
ATOM 2244 C CA . SER A 1 278 ? -3.422 34.285 -9.746 1.00 85.25 278 SER A CA 1
ATOM 2245 C C . SER A 1 278 ? -3.674 33.213 -10.823 1.00 85.25 278 SER A C 1
ATOM 2247 O O . SER A 1 278 ? -3.173 32.090 -10.739 1.00 85.25 278 SER A O 1
ATOM 2249 N N . ASP A 1 279 ? -4.443 33.558 -11.856 1.00 88.12 279 ASP A N 1
ATOM 2250 C CA . ASP A 1 279 ? -4.622 32.793 -13.096 1.00 88.12 279 ASP A CA 1
ATOM 2251 C C . ASP A 1 279 ? -3.698 33.271 -14.238 1.00 88.12 279 ASP A C 1
ATOM 2253 O O . ASP A 1 279 ? -3.674 32.677 -15.320 1.00 88.12 279 ASP A O 1
ATOM 2257 N N . GLU A 1 280 ? -2.873 34.300 -14.010 1.00 90.75 280 GLU A N 1
ATOM 2258 C CA . GLU A 1 280 ? -1.909 34.777 -14.999 1.00 90.75 280 GLU A CA 1
ATOM 2259 C C . GLU A 1 280 ? -0.898 33.686 -15.377 1.00 90.75 280 GLU A C 1
ATOM 2261 O O . GLU A 1 280 ? -0.237 33.083 -14.527 1.00 90.75 280 GLU A O 1
ATOM 2266 N N . LYS A 1 281 ? -0.676 33.493 -16.684 1.00 86.50 281 LYS A N 1
ATOM 2267 C CA . LYS A 1 281 ? 0.236 32.467 -17.228 1.00 86.50 281 LYS A CA 1
ATOM 2268 C C . LYS A 1 281 ? 1.651 32.515 -16.625 1.00 86.50 281 LYS A C 1
ATOM 2270 O O . LYS A 1 281 ? 2.284 31.470 -16.469 1.00 86.50 281 LYS A O 1
ATOM 2275 N N . ALA A 1 282 ? 2.151 33.705 -16.286 1.00 86.38 282 ALA A N 1
ATOM 2276 C CA . ALA A 1 282 ? 3.457 33.881 -15.651 1.00 86.38 282 ALA A CA 1
ATOM 2277 C C . ALA A 1 282 ? 3.475 33.369 -14.199 1.00 86.38 282 ALA A C 1
ATOM 2279 O O . ALA A 1 282 ? 4.411 32.661 -13.816 1.00 86.38 282 ALA A O 1
ATOM 2280 N N . TYR A 1 283 ? 2.432 33.670 -13.418 1.00 87.44 283 TYR A N 1
ATOM 2281 C CA . TYR A 1 283 ? 2.254 33.124 -12.075 1.00 87.44 283 TYR A CA 1
ATOM 2282 C C . TYR A 1 283 ? 2.027 31.608 -12.129 1.00 87.44 283 TYR A C 1
ATOM 2284 O O . TYR A 1 283 ? 2.738 30.882 -11.442 1.0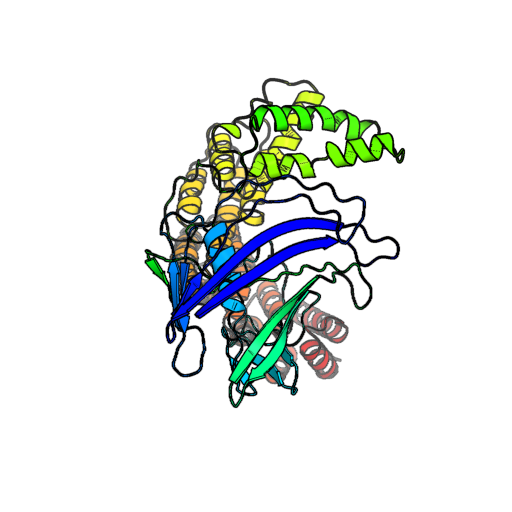0 87.44 283 TYR A O 1
ATOM 2292 N N . LEU A 1 284 ? 1.133 31.107 -12.993 1.00 85.00 284 LEU A N 1
ATOM 2293 C CA . LEU A 1 284 ? 0.860 29.669 -13.130 1.00 85.00 284 LEU A CA 1
ATOM 2294 C C . LEU A 1 284 ? 2.124 28.873 -13.482 1.00 85.00 284 LEU A C 1
ATOM 2296 O O . LEU A 1 284 ? 2.378 27.828 -12.889 1.00 85.00 284 LEU A O 1
ATOM 2300 N N . SER A 1 285 ? 2.970 29.393 -14.378 1.00 84.19 285 SER A N 1
ATOM 2301 C CA . SER A 1 285 ? 4.272 28.789 -14.692 1.00 84.19 285 SER A CA 1
ATOM 2302 C C . SER A 1 285 ? 5.196 28.720 -13.465 1.00 84.19 285 SER A C 1
ATOM 2304 O O . SER A 1 285 ? 5.826 27.692 -13.210 1.00 84.19 285 SER A O 1
ATOM 2306 N N . GLN A 1 286 ? 5.234 29.773 -12.638 1.00 84.12 286 GLN A N 1
ATOM 2307 C CA . GLN A 1 286 ? 5.987 29.750 -11.380 1.00 84.12 286 GLN A CA 1
ATOM 2308 C C . GLN A 1 286 ? 5.359 28.821 -10.334 1.00 84.12 286 GLN A C 1
ATOM 2310 O O . GLN A 1 286 ? 6.095 28.095 -9.672 1.00 84.12 286 GLN A O 1
ATOM 2315 N N . ALA A 1 287 ? 4.035 28.786 -10.197 1.00 84.81 287 ALA A N 1
ATOM 2316 C CA . ALA A 1 287 ? 3.331 27.897 -9.278 1.00 84.81 287 ALA A CA 1
ATOM 2317 C C . ALA A 1 287 ? 3.531 26.421 -9.660 1.00 84.81 287 ALA A C 1
ATOM 2319 O O . ALA A 1 287 ? 3.819 25.602 -8.790 1.00 84.81 287 ALA A O 1
ATOM 2320 N N . HIS A 1 288 ? 3.496 26.084 -10.952 1.00 82.25 288 HIS A N 1
ATOM 2321 C CA . HIS A 1 288 ? 3.834 24.748 -11.449 1.00 82.25 288 HIS A CA 1
ATOM 2322 C C . HIS A 1 288 ? 5.304 24.389 -11.208 1.00 82.25 288 HIS A C 1
ATOM 2324 O O . HIS A 1 288 ? 5.588 23.258 -10.829 1.00 82.25 288 HIS A O 1
ATOM 2330 N N . TYR A 1 289 ? 6.240 25.329 -11.379 1.00 83.06 289 TYR A N 1
ATOM 2331 C CA . TYR A 1 289 ? 7.674 25.063 -11.209 1.00 83.06 289 TYR A CA 1
ATOM 2332 C C . TYR A 1 289 ? 8.138 25.046 -9.743 1.00 83.06 289 TYR A C 1
ATOM 2334 O O . TYR A 1 289 ? 9.086 24.341 -9.399 1.00 83.06 289 TYR A O 1
ATOM 2342 N N . TYR A 1 290 ? 7.520 25.841 -8.868 1.00 84.94 290 TYR A N 1
ATOM 2343 C CA . TYR A 1 290 ? 7.882 25.956 -7.451 1.00 84.94 290 TYR A CA 1
ATOM 2344 C C . TYR A 1 290 ? 6.931 25.220 -6.505 1.00 84.94 290 TYR A C 1
ATOM 2346 O O . TYR A 1 290 ? 7.289 25.074 -5.341 1.00 84.94 290 TYR A O 1
ATOM 2354 N N . GLY A 1 291 ? 5.762 24.756 -6.952 1.00 83.44 291 GLY A N 1
ATOM 2355 C CA . GLY A 1 291 ? 4.752 24.123 -6.098 1.00 83.44 291 GLY A CA 1
ATOM 2356 C C . GLY A 1 291 ? 5.248 22.875 -5.364 1.00 83.44 291 GLY A C 1
ATOM 2357 O O . GLY A 1 291 ? 6.219 22.241 -5.786 1.00 83.44 291 GLY A O 1
ATOM 2358 N N . LEU A 1 292 ? 4.560 22.518 -4.272 1.00 81.88 292 LEU A N 1
ATOM 2359 C CA . LEU A 1 292 ? 4.942 21.450 -3.330 1.00 81.88 292 LEU A CA 1
ATOM 2360 C C . LEU A 1 292 ? 5.310 20.115 -4.004 1.00 81.88 292 LEU A C 1
ATOM 2362 O O . LEU A 1 292 ? 6.254 19.456 -3.569 1.00 81.88 292 LEU A O 1
ATOM 2366 N N . ASN A 1 293 ? 4.647 19.765 -5.110 1.00 81.94 293 ASN A N 1
ATOM 2367 C CA . ASN A 1 293 ? 4.917 18.546 -5.883 1.00 81.94 293 ASN A CA 1
ATOM 2368 C C . ASN A 1 293 ? 6.346 18.479 -6.465 1.00 81.94 293 ASN A C 1
ATOM 2370 O O . ASN A 1 293 ? 6.813 17.389 -6.763 1.00 81.94 293 ASN A O 1
ATOM 2374 N N . ASN A 1 294 ? 7.065 19.603 -6.585 1.00 83.06 294 ASN A N 1
ATOM 2375 C CA . ASN A 1 294 ? 8.484 19.631 -6.979 1.00 83.06 294 ASN A CA 1
ATOM 2376 C C . ASN A 1 294 ? 9.442 19.511 -5.785 1.00 83.06 294 ASN A C 1
ATOM 2378 O O . ASN A 1 294 ? 10.633 19.279 -5.973 1.00 83.06 294 ASN A O 1
ATOM 2382 N N . ILE A 1 295 ? 8.957 19.726 -4.558 1.00 88.56 295 ILE A N 1
ATOM 2383 C CA . ILE A 1 295 ? 9.751 19.554 -3.333 1.00 88.56 295 ILE A CA 1
ATOM 2384 C C . ILE A 1 295 ? 9.793 18.076 -2.954 1.00 88.56 295 ILE A C 1
ATOM 2386 O O . ILE A 1 295 ? 10.831 17.583 -2.522 1.00 88.56 295 ILE A O 1
ATOM 2390 N N . TYR A 1 296 ? 8.671 17.378 -3.146 1.00 88.19 296 TYR A N 1
ATOM 2391 C CA . TYR A 1 296 ? 8.501 15.993 -2.729 1.00 88.19 296 TYR A CA 1
ATOM 2392 C C . TYR A 1 296 ? 9.555 15.034 -3.327 1.00 88.19 296 TYR A C 1
ATOM 2394 O O . TYR A 1 296 ? 10.273 14.447 -2.523 1.00 88.19 296 TYR A O 1
ATOM 2402 N N . PRO A 1 297 ? 9.775 14.927 -4.660 1.00 86.62 297 PRO A N 1
ATOM 2403 C CA . PRO A 1 297 ? 10.795 14.026 -5.216 1.00 86.62 297 PRO A CA 1
ATOM 2404 C C . PRO A 1 297 ? 12.197 14.295 -4.657 1.00 86.62 297 PRO A C 1
ATOM 2406 O O . PRO A 1 297 ? 12.875 13.378 -4.206 1.00 86.62 297 PRO A O 1
ATOM 2409 N N . ALA A 1 298 ? 12.581 15.573 -4.569 1.00 89.19 298 ALA A N 1
ATOM 2410 C CA . ALA A 1 298 ? 13.863 15.977 -4.003 1.00 89.19 298 ALA A CA 1
ATOM 2411 C C . ALA A 1 298 ? 14.006 15.596 -2.521 1.00 89.19 298 ALA A C 1
ATOM 2413 O O . ALA A 1 298 ? 15.097 15.244 -2.095 1.00 89.19 298 ALA A O 1
ATOM 2414 N N . MET A 1 299 ? 12.931 15.643 -1.726 1.00 91.88 299 MET A N 1
ATOM 2415 C CA . MET A 1 299 ? 12.966 15.187 -0.333 1.00 91.88 299 MET A CA 1
ATOM 2416 C C . MET A 1 299 ? 13.008 13.659 -0.201 1.00 91.88 299 MET A C 1
ATOM 2418 O O . MET A 1 299 ? 13.631 13.164 0.734 1.00 91.88 299 MET A O 1
ATOM 2422 N N . VAL A 1 300 ? 12.395 12.908 -1.120 1.00 90.12 300 VAL A N 1
ATOM 2423 C CA . VAL A 1 300 ? 12.447 11.434 -1.120 1.00 90.12 300 VAL A CA 1
ATOM 2424 C C . VAL A 1 300 ? 13.873 10.923 -1.399 1.00 90.12 300 VAL A C 1
ATOM 2426 O O . VAL A 1 300 ? 14.288 9.926 -0.813 1.00 90.12 300 VAL A O 1
ATOM 2429 N N . GLU A 1 301 ? 14.662 11.637 -2.206 1.00 89.31 301 GLU A N 1
ATOM 2430 C CA . GLU A 1 301 ? 16.087 11.340 -2.436 1.00 89.31 301 GLU A CA 1
ATOM 2431 C C . GLU A 1 301 ? 17.013 11.676 -1.248 1.00 89.31 301 GLU A C 1
ATOM 2433 O O . GLU A 1 301 ? 18.207 11.369 -1.278 1.00 89.31 301 GLU A O 1
ATOM 2438 N N . MET A 1 302 ? 16.515 12.312 -0.186 1.00 92.56 302 MET A N 1
ATOM 2439 C CA . MET A 1 302 ? 17.358 12.700 0.944 1.00 92.56 302 MET A CA 1
ATOM 2440 C C . MET A 1 302 ? 17.607 11.524 1.900 1.00 92.56 302 MET A C 1
ATOM 2442 O O . MET A 1 302 ? 16.685 10.879 2.413 1.00 92.56 302 MET A O 1
ATOM 2446 N N . ASP A 1 303 ? 18.882 11.297 2.216 1.00 93.56 303 ASP A N 1
ATOM 2447 C CA . ASP A 1 303 ? 19.267 10.455 3.347 1.00 93.56 303 ASP A CA 1
ATOM 2448 C C . ASP A 1 303 ? 18.899 11.121 4.693 1.00 93.56 303 ASP A C 1
ATOM 2450 O O . ASP A 1 303 ? 18.491 12.286 4.775 1.00 93.56 303 ASP A O 1
ATOM 2454 N N . TYR A 1 304 ? 19.061 10.382 5.787 1.00 95.31 304 TYR A N 1
ATOM 2455 C CA . TYR A 1 304 ? 18.754 10.852 7.139 1.00 95.31 304 TYR A CA 1
ATOM 2456 C C . TYR A 1 304 ? 19.532 12.117 7.561 1.00 95.31 304 TYR A C 1
ATOM 2458 O O . TYR A 1 304 ? 19.045 12.883 8.396 1.00 95.31 304 TYR A O 1
ATOM 2466 N N . ASN A 1 305 ? 20.729 12.361 7.018 1.00 94.19 305 ASN A N 1
ATOM 2467 C CA . ASN A 1 305 ? 21.530 13.546 7.334 1.00 94.19 305 ASN A CA 1
ATOM 2468 C C . ASN A 1 305 ? 21.086 14.756 6.508 1.00 94.19 305 ASN A C 1
ATOM 2470 O O . ASN A 1 305 ? 20.948 15.852 7.052 1.00 94.19 305 ASN A O 1
ATOM 2474 N N . ALA A 1 306 ? 20.806 14.561 5.221 1.00 92.69 306 ALA A N 1
ATOM 2475 C CA . ALA A 1 306 ? 20.257 15.576 4.336 1.00 92.69 306 ALA A CA 1
ATOM 2476 C C . ALA A 1 306 ? 18.876 16.047 4.832 1.00 92.69 306 ALA A C 1
ATOM 2478 O O . ALA A 1 306 ? 18.626 17.254 4.890 1.00 92.69 306 ALA A O 1
ATOM 2479 N N . LEU A 1 307 ? 18.027 15.127 5.312 1.00 94.25 307 LEU A N 1
ATOM 2480 C CA . LEU A 1 307 ? 16.731 15.440 5.928 1.00 94.25 307 LEU A CA 1
ATOM 2481 C C . LEU A 1 307 ? 16.827 16.251 7.237 1.00 94.25 307 LEU A C 1
ATOM 2483 O O . LEU A 1 307 ? 15.823 16.822 7.664 1.00 94.25 307 LEU A O 1
ATOM 2487 N N . LYS A 1 308 ? 18.004 16.406 7.867 1.00 91.88 308 LYS A N 1
ATOM 2488 C CA . LYS A 1 308 ? 18.202 17.304 9.031 1.00 91.88 308 LYS A CA 1
ATOM 2489 C C . LYS A 1 308 ? 18.283 18.782 8.625 1.00 91.88 308 LYS A C 1
ATOM 2491 O O . LYS A 1 308 ? 19.136 19.543 9.089 1.00 91.88 308 LYS A O 1
ATOM 2496 N N . VAL A 1 309 ? 17.360 19.216 7.768 1.00 84.31 309 VAL A N 1
ATOM 2497 C CA . VAL A 1 309 ? 17.236 20.597 7.302 1.00 84.31 309 VAL A CA 1
ATOM 2498 C C . VAL A 1 309 ? 16.883 21.499 8.489 1.00 84.31 309 VAL A C 1
ATOM 2500 O O . VAL A 1 309 ? 15.757 21.499 8.982 1.00 84.31 309 VAL A O 1
ATOM 2503 N N . ASN A 1 310 ? 17.842 22.301 8.964 1.00 79.81 310 ASN A N 1
ATOM 2504 C CA . ASN A 1 310 ? 17.578 23.250 10.047 1.00 79.81 310 ASN A CA 1
ATOM 2505 C C . ASN A 1 310 ? 16.698 24.417 9.558 1.00 79.81 310 ASN A C 1
ATOM 2507 O O . ASN A 1 310 ? 17.207 25.420 9.058 1.00 79.81 310 ASN A O 1
ATOM 2511 N N . LEU A 1 311 ? 15.380 24.255 9.700 1.00 82.25 311 LEU A N 1
ATOM 2512 C CA . LEU A 1 311 ? 14.355 25.281 9.463 1.00 82.25 311 LEU A CA 1
ATOM 2513 C C . LEU A 1 311 ? 13.783 25.859 10.770 1.00 82.25 311 LEU A C 1
ATOM 2515 O O . LEU A 1 311 ? 13.072 26.855 10.737 1.00 82.25 311 LEU A O 1
ATOM 2519 N N . ARG A 1 312 ? 14.084 25.247 11.924 1.00 78.06 312 ARG A N 1
ATOM 2520 C CA . ARG A 1 312 ? 13.454 25.558 13.226 1.00 78.06 312 ARG A CA 1
ATOM 2521 C C . ARG A 1 312 ? 14.041 26.769 13.943 1.00 78.06 312 ARG A C 1
ATOM 2523 O O . ARG A 1 312 ? 13.422 27.267 14.880 1.00 78.06 312 ARG A O 1
ATOM 2530 N N . ALA A 1 313 ? 15.224 27.214 13.521 1.00 83.81 313 ALA A N 1
ATOM 2531 C CA . ALA A 1 313 ? 15.872 28.412 14.047 1.00 83.81 313 ALA A CA 1
ATOM 2532 C C . ALA A 1 313 ? 15.134 29.707 13.655 1.00 83.81 313 ALA A C 1
ATOM 2534 O O . ALA A 1 313 ? 15.199 30.689 14.388 1.00 83.81 313 ALA A O 1
ATOM 2535 N N . ASP A 1 314 ? 14.417 29.706 12.527 1.00 86.25 314 ASP A N 1
ATOM 2536 C CA . ASP A 1 314 ? 13.593 30.831 12.092 1.00 86.25 314 ASP A CA 1
ATOM 2537 C C . ASP A 1 314 ? 12.191 30.723 12.714 1.00 86.25 314 ASP A C 1
ATOM 2539 O O . ASP A 1 314 ? 11.404 29.837 12.376 1.00 86.25 314 ASP A O 1
ATOM 2543 N N . LYS A 1 315 ? 11.895 31.625 13.655 1.00 88.94 315 LYS A N 1
ATOM 2544 C CA . LYS A 1 315 ? 10.600 31.726 14.345 1.00 88.94 315 LYS A CA 1
ATOM 2545 C C . LYS A 1 315 ? 9.717 32.866 13.807 1.00 88.94 315 LYS A C 1
ATOM 2547 O O . LYS A 1 315 ? 8.729 33.217 14.446 1.00 88.94 315 LYS A O 1
ATOM 2552 N N . SER A 1 316 ? 10.048 33.444 12.648 1.00 90.50 316 SER A N 1
ATOM 2553 C CA . SER A 1 316 ? 9.132 34.333 11.917 1.00 90.50 316 SER A CA 1
ATOM 2554 C C . SER A 1 316 ? 7.905 33.564 11.404 1.00 90.50 316 SER A C 1
ATOM 2556 O O . SER A 1 316 ? 7.919 32.335 11.341 1.00 90.50 316 SER A O 1
ATOM 2558 N N . GLU A 1 317 ? 6.843 34.263 10.986 1.00 87.12 317 GLU A N 1
ATOM 2559 C CA . GLU A 1 317 ? 5.679 33.609 10.358 1.00 87.12 317 GLU A CA 1
ATOM 2560 C C . GLU A 1 317 ? 6.094 32.785 9.123 1.00 87.12 317 GLU A C 1
ATOM 2562 O O . GLU A 1 317 ? 5.623 31.665 8.921 1.00 87.12 317 GLU A O 1
ATOM 2567 N N . GLU A 1 318 ? 7.032 33.305 8.325 1.00 86.81 318 GLU A N 1
ATOM 2568 C CA . GLU A 1 318 ? 7.585 32.605 7.168 1.00 86.81 318 GLU A CA 1
ATOM 2569 C C . GLU A 1 318 ? 8.395 31.364 7.582 1.00 86.81 318 GLU A C 1
ATOM 2571 O O . GLU A 1 318 ? 8.215 30.296 6.995 1.00 86.81 318 GLU A O 1
ATOM 2576 N N . GLY A 1 319 ? 9.235 31.470 8.616 1.00 89.06 319 GLY A N 1
ATOM 2577 C CA . GLY A 1 319 ? 9.992 30.352 9.188 1.00 89.06 319 GLY A CA 1
ATOM 2578 C C . GLY A 1 319 ? 9.097 29.236 9.724 1.00 89.06 319 GLY A C 1
ATOM 2579 O O . GLY A 1 319 ? 9.276 28.064 9.383 1.00 89.06 319 GLY A O 1
ATOM 2580 N N . ILE A 1 320 ? 8.056 29.604 10.476 1.00 88.81 320 ILE A N 1
ATOM 2581 C CA . ILE A 1 320 ? 7.037 28.680 10.987 1.00 88.81 320 ILE A CA 1
ATOM 2582 C C . ILE A 1 320 ? 6.297 28.007 9.822 1.00 88.81 320 ILE A C 1
ATOM 2584 O O . ILE A 1 320 ? 6.178 26.780 9.810 1.00 88.81 320 ILE A O 1
ATOM 2588 N N . ARG A 1 321 ? 5.867 28.765 8.800 1.00 87.81 321 ARG A N 1
ATOM 2589 C CA . ARG A 1 321 ? 5.218 28.216 7.593 1.00 87.81 321 ARG A CA 1
ATOM 2590 C C . ARG A 1 321 ? 6.136 27.219 6.868 1.00 87.81 321 ARG A C 1
ATOM 2592 O O . ARG A 1 321 ? 5.688 26.119 6.549 1.00 87.81 321 ARG A O 1
ATOM 2599 N N . LYS A 1 322 ? 7.421 27.544 6.673 1.00 90.44 322 LYS A N 1
ATOM 2600 C CA . LYS A 1 322 ? 8.431 26.647 6.069 1.00 90.44 322 LYS A CA 1
ATOM 2601 C C . LYS A 1 322 ? 8.619 25.358 6.867 1.00 90.44 322 LYS A C 1
ATOM 2603 O O . LYS A 1 322 ? 8.584 24.278 6.285 1.00 90.44 322 LYS A O 1
ATOM 2608 N N . ASN A 1 323 ? 8.808 25.464 8.184 1.00 89.88 323 ASN A N 1
ATOM 2609 C CA . ASN A 1 323 ? 8.977 24.313 9.073 1.00 89.88 323 ASN A CA 1
ATOM 2610 C C . ASN A 1 323 ? 7.727 23.418 9.069 1.00 89.88 323 ASN A C 1
ATOM 2612 O O . ASN A 1 323 ? 7.855 22.201 8.982 1.00 89.88 323 ASN A O 1
ATOM 2616 N N . ASN A 1 324 ? 6.524 23.998 9.089 1.00 89.31 324 ASN A N 1
ATOM 2617 C CA . ASN A 1 324 ? 5.273 23.238 9.063 1.00 89.31 324 ASN A CA 1
ATOM 2618 C C . ASN A 1 324 ? 5.065 22.496 7.734 1.00 89.31 324 ASN A C 1
ATOM 2620 O O . ASN A 1 324 ? 4.691 21.327 7.756 1.00 89.31 324 ASN A O 1
ATOM 2624 N N . LEU A 1 325 ? 5.361 23.131 6.594 1.00 90.56 325 LEU A N 1
ATOM 2625 C CA . LEU A 1 325 ? 5.308 22.485 5.275 1.00 90.56 325 LEU A CA 1
ATOM 2626 C C . LEU A 1 325 ? 6.349 21.365 5.141 1.00 90.56 325 LEU A C 1
ATOM 2628 O O . LEU A 1 325 ? 6.029 20.287 4.651 1.00 90.56 325 LEU A O 1
ATOM 2632 N N . PHE A 1 326 ? 7.578 21.592 5.614 1.00 92.75 326 PHE A N 1
ATOM 2633 C CA . PHE A 1 326 ? 8.621 20.564 5.627 1.00 92.75 326 PHE A CA 1
ATOM 2634 C C . PHE A 1 326 ? 8.233 19.362 6.496 1.00 92.75 326 PHE A C 1
ATOM 2636 O O . PHE A 1 326 ? 8.393 18.224 6.070 1.00 92.75 326 PHE A O 1
ATOM 2643 N N . ASN A 1 327 ? 7.698 19.607 7.694 1.00 91.69 327 ASN A N 1
ATOM 2644 C CA . ASN A 1 327 ? 7.258 18.557 8.610 1.00 91.69 327 ASN A CA 1
ATOM 2645 C C . ASN A 1 327 ? 6.077 17.742 8.035 1.00 91.69 327 ASN A C 1
ATOM 2647 O O . ASN A 1 327 ? 6.056 16.526 8.205 1.00 91.69 327 ASN A O 1
ATOM 2651 N N . GLU A 1 328 ? 5.136 18.381 7.326 1.00 89.50 328 GLU A N 1
ATOM 2652 C CA . GLU A 1 328 ? 4.041 17.685 6.628 1.00 89.50 328 GLU A CA 1
ATOM 2653 C C . GLU A 1 328 ? 4.568 16.787 5.503 1.00 89.50 328 GLU A C 1
ATOM 2655 O O . GLU A 1 328 ? 4.205 15.616 5.425 1.00 89.50 328 GLU A O 1
ATOM 2660 N N . LEU A 1 329 ? 5.475 17.309 4.667 1.00 92.69 329 LEU A N 1
ATOM 2661 C CA . LEU A 1 329 ? 6.122 16.520 3.617 1.00 92.69 329 LEU A CA 1
ATOM 2662 C C . LEU A 1 329 ? 6.912 15.349 4.212 1.00 92.69 329 LEU A C 1
ATOM 2664 O O . LEU A 1 329 ? 6.801 14.241 3.700 1.00 92.69 329 LEU A O 1
ATOM 2668 N N . LEU A 1 330 ? 7.646 15.566 5.313 1.00 93.94 330 LEU A N 1
ATOM 2669 C CA . LEU A 1 330 ? 8.461 14.552 5.993 1.00 93.94 330 LEU A CA 1
ATOM 2670 C C . LEU A 1 330 ? 7.644 13.313 6.398 1.00 93.94 330 LEU A C 1
ATOM 2672 O O . LEU A 1 330 ? 8.105 12.195 6.183 1.00 93.94 330 LEU A O 1
ATOM 2676 N N . GLY A 1 331 ? 6.432 13.502 6.935 1.00 91.88 331 GLY A N 1
ATOM 2677 C CA . GLY A 1 331 ? 5.516 12.405 7.288 1.00 91.88 331 GLY A CA 1
ATOM 2678 C C . GLY A 1 331 ? 4.973 11.621 6.089 1.00 91.88 331 GLY A C 1
ATOM 2679 O O . GLY A 1 331 ? 4.494 10.500 6.260 1.00 91.88 331 GLY A O 1
ATOM 2680 N N . SER A 1 332 ? 5.073 12.198 4.891 1.00 92.12 332 SER A N 1
ATOM 2681 C CA . SER A 1 332 ? 4.506 11.666 3.652 1.00 92.12 332 SER A CA 1
ATOM 2682 C C . SER A 1 332 ? 5.553 11.132 2.670 1.00 92.12 332 SER A C 1
ATOM 2684 O O . SER A 1 332 ? 5.165 10.501 1.698 1.00 92.12 332 SER A O 1
ATOM 2686 N N . LEU A 1 333 ? 6.863 11.332 2.899 1.00 92.44 333 LEU A N 1
ATOM 2687 C CA . LEU A 1 333 ? 7.937 10.896 1.975 1.00 92.44 333 LEU A CA 1
ATOM 2688 C C . LEU A 1 333 ? 7.981 9.385 1.735 1.00 92.44 333 LEU A C 1
ATOM 2690 O O . LEU A 1 333 ? 8.561 8.923 0.754 1.00 92.44 333 LEU A O 1
ATOM 2694 N N . GLY A 1 334 ? 7.447 8.607 2.675 1.00 92.50 334 GLY A N 1
ATOM 2695 C CA . GLY A 1 334 ? 7.416 7.159 2.557 1.00 92.50 334 GLY A CA 1
ATOM 2696 C C . GLY A 1 334 ? 8.784 6.476 2.609 1.00 92.50 334 GLY A C 1
ATOM 2697 O O . GLY A 1 334 ? 8.884 5.321 2.199 1.00 92.50 334 GLY A O 1
ATOM 2698 N N . THR A 1 335 ? 9.827 7.155 3.095 1.00 94.38 335 THR A N 1
ATOM 2699 C CA . THR A 1 335 ? 11.174 6.589 3.240 1.00 94.38 335 THR A CA 1
ATOM 2700 C C . THR A 1 335 ? 11.462 6.102 4.657 1.00 94.38 335 THR A C 1
ATOM 2702 O O . THR A 1 335 ? 10.984 6.645 5.663 1.00 94.38 335 THR A O 1
ATOM 2705 N N . SER A 1 336 ? 12.329 5.096 4.744 1.00 95.56 336 SER A N 1
ATOM 2706 C CA . SER A 1 336 ? 12.933 4.625 5.992 1.00 95.56 336 SER A CA 1
ATOM 2707 C C . SER A 1 336 ? 13.703 5.756 6.689 1.00 95.56 336 SER A C 1
ATOM 2709 O O . SER A 1 336 ? 13.507 5.986 7.883 1.00 95.56 336 SER A O 1
ATOM 2711 N N . SER A 1 337 ? 14.490 6.535 5.932 1.00 96.38 337 SER A N 1
ATOM 2712 C CA . SER A 1 337 ? 15.309 7.643 6.447 1.00 96.38 337 SER A CA 1
ATOM 2713 C C . SER A 1 337 ? 14.471 8.722 7.140 1.00 96.38 337 SER A C 1
ATOM 2715 O O . SER A 1 337 ? 14.803 9.153 8.250 1.00 96.38 337 SER A O 1
ATOM 2717 N N . ALA A 1 338 ? 13.343 9.107 6.535 1.00 96.94 338 ALA A N 1
ATOM 2718 C CA . ALA A 1 338 ? 12.388 10.044 7.114 1.00 96.94 338 ALA A CA 1
ATOM 2719 C C . ALA A 1 338 ? 11.702 9.466 8.351 1.00 96.94 338 ALA A C 1
ATOM 2721 O O . ALA A 1 338 ? 11.585 10.158 9.358 1.00 96.94 338 ALA A O 1
ATOM 2722 N N . THR A 1 339 ? 11.312 8.190 8.314 1.00 97.50 339 THR A N 1
ATOM 2723 C CA . THR A 1 339 ? 10.670 7.508 9.448 1.00 97.50 339 THR A CA 1
ATOM 2724 C C . THR A 1 339 ? 11.582 7.469 10.679 1.00 97.50 339 THR A C 1
ATOM 2726 O O . THR A 1 339 ? 11.153 7.814 11.783 1.00 97.50 339 THR A O 1
ATOM 2729 N N . ILE A 1 340 ? 12.863 7.135 10.491 1.00 98.06 340 ILE A N 1
ATOM 2730 C CA . ILE A 1 340 ? 13.871 7.157 11.559 1.00 98.06 340 ILE A CA 1
ATOM 2731 C C . ILE A 1 340 ? 14.117 8.587 12.062 1.00 98.06 340 ILE A C 1
ATOM 2733 O O . ILE A 1 340 ? 14.208 8.799 13.272 1.00 98.06 340 ILE A O 1
ATOM 2737 N N . LEU A 1 341 ? 14.153 9.592 11.178 1.00 97.38 341 LEU A N 1
ATOM 2738 C CA . LEU A 1 341 ? 14.266 10.990 11.603 1.00 97.38 341 LEU A CA 1
ATOM 2739 C C . LEU A 1 341 ? 13.042 11.459 12.405 1.00 97.38 341 LEU A C 1
ATOM 2741 O O . LEU A 1 341 ? 13.214 12.123 13.424 1.00 97.38 341 LEU A O 1
ATOM 2745 N N . ILE A 1 342 ? 11.822 11.113 11.985 1.00 97.12 342 ILE A N 1
ATOM 2746 C CA . ILE A 1 342 ? 10.585 11.429 12.716 1.00 97.12 342 ILE A CA 1
ATOM 2747 C C . ILE A 1 342 ? 10.673 10.860 14.129 1.00 97.12 342 ILE A C 1
ATOM 2749 O O . ILE A 1 342 ? 10.520 11.614 15.088 1.00 97.12 342 ILE A O 1
ATOM 2753 N N . ARG A 1 343 ? 10.996 9.568 14.263 1.00 97.50 343 ARG A N 1
ATOM 2754 C CA . ARG A 1 343 ? 11.174 8.908 15.560 1.00 97.50 343 ARG A CA 1
ATOM 2755 C C . ARG A 1 343 ? 12.196 9.622 16.440 1.00 97.50 343 ARG A C 1
ATOM 2757 O O . ARG A 1 343 ? 11.879 9.958 17.580 1.00 97.50 343 ARG A O 1
ATOM 2764 N N . ASP A 1 344 ? 13.398 9.865 15.920 1.00 97.44 344 ASP A N 1
ATOM 2765 C CA . ASP A 1 344 ? 14.468 10.524 16.675 1.00 97.44 344 ASP A CA 1
ATOM 2766 C C . ASP A 1 344 ? 14.009 11.913 17.150 1.00 97.44 344 ASP A C 1
ATOM 2768 O O . ASP A 1 344 ? 14.184 12.266 18.313 1.00 97.44 344 ASP A O 1
ATOM 2772 N N . MET A 1 345 ? 13.310 12.673 16.299 1.00 95.44 345 MET A N 1
ATOM 2773 C CA . MET A 1 345 ? 12.759 13.979 16.669 1.00 95.44 345 MET A CA 1
ATOM 2774 C C . MET A 1 345 ? 11.605 13.915 17.683 1.00 95.44 345 MET A C 1
ATOM 2776 O O . MET A 1 345 ? 11.369 14.908 18.372 1.00 95.44 345 MET A O 1
ATOM 2780 N N . ILE A 1 346 ? 10.894 12.792 17.811 1.00 96.31 346 ILE A N 1
ATOM 2781 C CA . ILE A 1 346 ? 9.916 12.582 18.892 1.00 96.31 346 ILE A CA 1
ATOM 2782 C C . ILE A 1 346 ? 10.653 12.333 20.209 1.00 96.31 346 ILE A C 1
ATOM 2784 O O . ILE A 1 346 ? 10.401 13.038 21.186 1.00 96.31 346 ILE A O 1
ATOM 2788 N N . MET A 1 347 ? 11.604 11.394 20.224 1.00 96.38 347 MET A N 1
ATOM 2789 C CA . MET A 1 347 ? 12.373 11.044 21.427 1.00 96.38 347 MET A CA 1
ATOM 2790 C C . MET A 1 347 ? 13.204 12.224 21.954 1.00 96.38 347 MET A C 1
ATOM 2792 O O . MET A 1 347 ? 13.285 12.442 23.161 1.00 96.38 347 MET A O 1
ATOM 2796 N N . GLU A 1 348 ? 13.750 13.044 21.057 1.00 94.81 348 GLU A N 1
ATOM 2797 C CA . GLU A 1 348 ? 14.489 14.270 21.380 1.00 94.81 348 GLU A CA 1
ATOM 2798 C C . GLU A 1 348 ? 13.574 15.478 21.702 1.00 94.81 348 GLU A C 1
ATOM 2800 O O . GLU A 1 348 ? 14.076 16.588 21.869 1.00 94.81 348 GLU A O 1
ATOM 2805 N N . ASN A 1 349 ? 12.244 15.295 21.776 1.00 92.00 349 ASN A N 1
ATOM 2806 C CA . ASN A 1 349 ? 11.232 16.347 22.000 1.00 92.00 349 ASN A CA 1
ATOM 2807 C C . ASN A 1 349 ? 11.421 17.580 21.096 1.00 92.00 349 ASN A C 1
ATOM 2809 O O . ASN A 1 349 ? 11.345 18.733 21.518 1.00 92.00 349 ASN A O 1
ATOM 2813 N N . LYS A 1 350 ? 11.695 17.323 19.816 1.00 90.50 350 LYS A N 1
ATOM 2814 C CA . LYS A 1 350 ? 12.195 18.305 18.846 1.00 90.50 350 LYS A CA 1
ATOM 2815 C C . LYS A 1 350 ? 11.096 19.058 18.086 1.00 90.50 350 LYS A C 1
ATOM 2817 O O . LYS A 1 350 ? 11.416 19.875 17.219 1.00 90.50 350 LYS A O 1
ATOM 2822 N N . PHE A 1 351 ? 9.830 18.757 18.367 1.00 89.12 351 PHE A N 1
ATOM 2823 C CA . PHE A 1 351 ? 8.645 19.382 17.779 1.00 89.12 351 PHE A CA 1
ATOM 2824 C C . PHE A 1 351 ? 8.038 20.407 18.743 1.00 89.12 351 PHE A C 1
ATOM 2826 O O . PHE A 1 351 ? 7.884 20.120 19.926 1.00 89.12 351 PHE A O 1
ATOM 2833 N N . ASP A 1 352 ? 7.623 21.566 18.226 1.00 85.75 352 ASP A N 1
ATOM 2834 C CA . ASP A 1 352 ? 7.046 22.646 19.044 1.00 85.75 352 ASP A CA 1
ATOM 2835 C C . ASP A 1 352 ? 5.644 22.291 19.618 1.00 85.75 352 ASP A C 1
ATOM 2837 O O . ASP A 1 352 ? 5.157 22.968 20.522 1.00 85.75 352 ASP A O 1
ATOM 2841 N N . ASN A 1 353 ? 4.970 21.248 19.105 1.00 88.19 353 ASN A N 1
ATOM 2842 C CA . ASN A 1 353 ? 3.591 20.887 19.461 1.00 88.19 353 ASN A CA 1
ATOM 2843 C C . ASN A 1 353 ? 3.302 19.382 19.266 1.00 88.19 353 ASN A C 1
ATOM 2845 O O . ASN A 1 353 ? 3.645 18.786 18.244 1.00 88.19 353 ASN A O 1
ATOM 2849 N N . TYR A 1 354 ? 2.594 18.771 20.224 1.00 92.25 354 TYR A N 1
ATOM 2850 C CA . TYR A 1 354 ? 2.233 17.346 20.200 1.00 92.25 354 TYR A CA 1
ATOM 2851 C C . TYR A 1 354 ? 1.236 16.980 19.087 1.00 92.25 354 TYR A C 1
ATOM 2853 O O . TYR A 1 354 ? 1.225 15.837 18.639 1.00 92.25 354 TYR A O 1
ATOM 2861 N N . ARG A 1 355 ? 0.405 17.917 18.602 1.00 91.75 355 ARG A N 1
ATOM 2862 C CA . ARG A 1 355 ? -0.517 17.622 17.484 1.00 91.75 355 ARG A CA 1
ATOM 2863 C C . ARG A 1 355 ? 0.237 17.389 16.176 1.00 91.75 355 ARG A C 1
ATOM 2865 O O . ARG A 1 355 ? -0.164 16.536 15.392 1.00 91.75 355 ARG A O 1
ATOM 2872 N N . ASP A 1 356 ? 1.341 18.106 15.973 1.00 91.00 356 ASP A N 1
ATOM 2873 C CA . ASP A 1 356 ? 2.211 17.913 14.814 1.00 91.00 356 ASP A CA 1
ATOM 2874 C C . ASP A 1 356 ? 2.934 16.568 14.898 1.00 91.00 356 ASP A C 1
ATOM 2876 O O . ASP A 1 356 ? 2.941 15.832 13.916 1.00 91.00 356 ASP A O 1
ATOM 2880 N N . VAL A 1 357 ? 3.417 16.185 16.088 1.00 94.62 357 VAL A N 1
ATOM 2881 C CA . VAL A 1 357 ? 3.948 14.833 16.345 1.00 94.62 357 VAL A CA 1
ATOM 2882 C C . VAL A 1 357 ? 2.950 13.752 15.922 1.00 94.62 357 VAL A C 1
ATOM 2884 O O . VAL A 1 357 ? 3.299 12.874 15.139 1.00 94.62 357 VAL A O 1
ATOM 2887 N N . VAL A 1 358 ? 1.706 13.824 16.411 1.00 95.19 358 VAL A N 1
ATOM 2888 C CA . VAL A 1 358 ? 0.666 12.822 16.123 1.00 95.19 358 VAL A CA 1
ATOM 2889 C C . VAL A 1 358 ? 0.332 12.775 14.633 1.00 95.19 358 VAL A C 1
ATOM 2891 O O . VAL A 1 358 ? 0.260 11.687 14.067 1.00 95.19 358 VAL A O 1
ATOM 2894 N N . ARG A 1 359 ? 0.177 13.930 13.975 1.00 94.12 359 ARG A N 1
ATOM 2895 C CA . ARG A 1 359 ? -0.086 14.011 12.529 1.00 94.12 359 ARG A CA 1
ATOM 2896 C C . ARG A 1 359 ? 1.019 13.329 11.720 1.00 94.12 359 ARG A C 1
ATOM 2898 O O . ARG A 1 359 ? 0.740 12.454 10.913 1.00 94.12 359 ARG A O 1
ATOM 2905 N N . ILE A 1 360 ? 2.274 13.679 11.985 1.00 95.25 360 ILE A N 1
ATOM 2906 C CA . ILE A 1 360 ? 3.426 13.193 11.216 1.00 95.25 360 ILE A CA 1
ATOM 2907 C C . ILE A 1 360 ? 3.664 11.702 11.476 1.00 95.25 360 ILE A C 1
ATOM 2909 O O . ILE A 1 360 ? 3.881 10.941 10.537 1.00 95.25 360 ILE A O 1
ATOM 2913 N N . LEU A 1 361 ? 3.567 11.266 12.737 1.00 96.31 361 LEU A N 1
ATOM 2914 C CA . LEU A 1 361 ? 3.725 9.862 13.116 1.00 96.31 361 LEU A CA 1
ATOM 2915 C C . LEU A 1 361 ? 2.606 8.983 12.538 1.00 96.31 361 LEU A C 1
ATOM 2917 O O . LEU A 1 361 ? 2.878 7.872 12.088 1.00 96.31 361 LEU A O 1
ATOM 2921 N N . THR A 1 362 ? 1.357 9.465 12.516 1.00 95.19 362 THR A N 1
ATOM 2922 C CA . THR A 1 362 ? 0.239 8.698 11.941 1.00 95.19 362 THR A CA 1
ATOM 2923 C C . THR A 1 362 ? 0.268 8.644 10.414 1.00 95.19 362 THR A C 1
ATOM 2925 O O . THR A 1 362 ? -0.202 7.647 9.869 1.00 95.19 362 THR A O 1
ATOM 2928 N N . SER A 1 363 ? 0.888 9.615 9.728 1.00 94.81 363 SER A N 1
ATOM 2929 C CA . SER A 1 363 ? 1.117 9.576 8.274 1.00 94.81 363 SER A CA 1
ATOM 2930 C C . SER A 1 363 ? 2.102 8.491 7.819 1.00 94.81 363 SER A C 1
ATOM 2932 O O . SER A 1 363 ? 1.907 7.944 6.734 1.00 94.81 363 SER A O 1
ATOM 2934 N N . VAL A 1 364 ? 3.109 8.129 8.628 1.00 95.81 364 VAL A N 1
ATOM 2935 C CA . VAL A 1 364 ? 4.159 7.147 8.262 1.00 95.81 364 VAL A CA 1
ATOM 2936 C C . VAL A 1 364 ? 3.599 5.856 7.634 1.00 95.81 364 VAL A C 1
ATOM 2938 O O . VAL A 1 364 ? 3.949 5.564 6.490 1.00 95.81 364 VAL A O 1
ATOM 2941 N N . PRO A 1 365 ? 2.716 5.078 8.295 1.00 94.75 365 PRO A N 1
ATOM 2942 C CA . PRO A 1 365 ? 2.230 3.810 7.747 1.00 94.75 365 PRO A CA 1
ATOM 2943 C C . PRO A 1 365 ? 1.302 3.958 6.530 1.00 94.75 365 PRO A C 1
ATOM 2945 O O . PRO A 1 365 ? 1.073 2.967 5.847 1.00 94.75 365 PRO A O 1
ATOM 2948 N N . PHE A 1 366 ? 0.776 5.154 6.231 1.00 92.31 366 PHE A N 1
ATOM 2949 C CA . PHE A 1 366 ? 0.020 5.384 4.991 1.00 92.31 366 PHE A CA 1
ATOM 2950 C C . PHE A 1 366 ? 0.923 5.572 3.767 1.00 92.31 366 PHE A C 1
ATOM 2952 O O . PHE A 1 366 ? 0.477 5.268 2.665 1.00 92.31 366 PHE A O 1
ATOM 2959 N N . HIS A 1 367 ? 2.158 6.052 3.953 1.00 92.69 367 HIS A N 1
ATOM 2960 C CA . HIS A 1 367 ? 3.048 6.445 2.853 1.00 92.69 367 HIS A CA 1
ATOM 2961 C C . HIS A 1 367 ? 4.308 5.576 2.724 1.00 92.69 367 HIS A C 1
ATOM 2963 O O . HIS A 1 367 ? 4.942 5.585 1.674 1.00 92.69 367 HIS A O 1
ATOM 2969 N N . ILE A 1 368 ? 4.707 4.841 3.772 1.00 93.38 368 ILE A N 1
ATOM 2970 C CA . ILE A 1 368 ? 5.920 4.005 3.777 1.00 93.38 368 ILE A CA 1
ATOM 2971 C C . ILE A 1 368 ? 5.975 3.079 2.553 1.00 93.38 368 ILE A C 1
ATOM 2973 O O . ILE A 1 368 ? 5.116 2.221 2.361 1.00 93.38 368 ILE A O 1
ATOM 2977 N N . ARG A 1 369 ? 6.997 3.256 1.709 1.00 90.12 369 ARG A N 1
ATOM 2978 C CA . ARG A 1 369 ? 7.109 2.572 0.415 1.00 90.12 369 ARG A CA 1
ATOM 2979 C C . ARG A 1 369 ? 7.583 1.136 0.584 1.00 90.12 369 ARG A C 1
ATOM 2981 O O . ARG A 1 369 ? 6.896 0.217 0.141 1.00 90.12 369 ARG A O 1
ATOM 2988 N N . HIS A 1 370 ? 8.686 0.966 1.314 1.00 91.12 370 HIS A N 1
ATOM 2989 C CA . HIS A 1 370 ? 9.386 -0.307 1.505 1.00 91.12 370 HIS A CA 1
ATOM 2990 C C . HIS A 1 370 ? 9.446 -0.729 2.989 1.00 91.12 370 HIS A C 1
ATOM 2992 O O . HIS A 1 370 ? 10.535 -0.808 3.563 1.00 91.12 370 HIS A O 1
ATOM 2998 N N . PRO A 1 371 ? 8.312 -0.963 3.668 1.00 93.75 371 PRO A N 1
ATOM 2999 C CA . PRO A 1 371 ? 8.313 -1.355 5.077 1.00 93.75 371 PRO A CA 1
ATOM 3000 C C . PRO A 1 371 ? 9.005 -2.716 5.297 1.00 93.75 371 PRO A C 1
ATOM 3002 O O . PRO A 1 371 ? 8.823 -3.650 4.518 1.00 93.75 371 PRO A O 1
ATOM 3005 N N . ASN A 1 372 ? 9.779 -2.852 6.378 1.00 95.44 372 ASN A N 1
ATOM 3006 C CA . ASN A 1 372 ? 10.383 -4.121 6.803 1.00 95.44 372 ASN A CA 1
ATOM 3007 C C . ASN A 1 372 ? 10.239 -4.331 8.322 1.00 95.44 372 ASN A C 1
ATOM 3009 O O . ASN A 1 372 ? 9.859 -3.421 9.061 1.00 95.44 372 ASN A O 1
ATOM 3013 N N . HIS A 1 373 ? 10.529 -5.544 8.798 1.00 97.12 373 HIS A N 1
ATOM 3014 C CA . HIS A 1 373 ? 10.425 -5.905 10.214 1.00 97.12 373 HIS A CA 1
ATOM 3015 C C . HIS A 1 373 ? 11.323 -5.027 11.103 1.00 97.12 373 HIS A C 1
ATOM 3017 O O . HIS A 1 373 ? 10.868 -4.540 12.141 1.00 97.12 373 HIS A O 1
ATOM 3023 N N . GLN A 1 374 ? 12.552 -4.761 10.652 1.00 97.50 374 GLN A N 1
ATOM 3024 C CA . GLN A 1 374 ? 13.519 -3.876 11.303 1.00 97.50 374 GLN A CA 1
ATOM 3025 C C . GLN A 1 374 ? 12.925 -2.490 11.596 1.00 97.50 374 GLN A C 1
ATOM 3027 O O . GLN A 1 374 ? 12.990 -2.025 12.728 1.00 97.50 374 GLN A O 1
ATOM 3032 N N . LEU A 1 375 ? 12.276 -1.851 10.615 1.00 97.69 375 LEU A N 1
ATOM 3033 C CA . LEU A 1 375 ? 11.687 -0.520 10.778 1.00 97.69 375 LEU A CA 1
ATOM 3034 C C . LEU A 1 375 ? 10.567 -0.498 11.828 1.00 97.69 375 LEU A C 1
ATOM 3036 O O . LEU A 1 375 ? 10.436 0.481 12.561 1.00 97.69 375 LEU A O 1
ATOM 3040 N N . ILE A 1 376 ? 9.791 -1.584 11.956 1.00 97.88 376 ILE A N 1
ATOM 3041 C CA . ILE A 1 376 ? 8.807 -1.709 13.043 1.00 97.88 376 ILE A CA 1
ATOM 3042 C C . ILE A 1 376 ? 9.528 -1.744 14.399 1.00 97.88 376 ILE A C 1
ATOM 3044 O O . ILE A 1 376 ? 9.115 -1.048 15.323 1.00 97.88 376 ILE A O 1
ATOM 3048 N N . LYS A 1 377 ? 10.616 -2.519 14.516 1.00 97.50 377 LYS A N 1
ATOM 3049 C CA . LYS A 1 377 ? 11.423 -2.615 15.745 1.00 97.50 377 LYS A CA 1
ATOM 3050 C C . LYS A 1 377 ? 12.083 -1.294 16.121 1.00 97.50 377 LYS A C 1
ATOM 3052 O O . LYS A 1 377 ? 12.033 -0.903 17.283 1.00 97.50 377 LYS A O 1
ATOM 3057 N N . GLU A 1 378 ? 12.590 -0.549 15.145 1.00 97.88 378 GLU A N 1
ATOM 3058 C CA . GLU A 1 378 ? 13.102 0.803 15.368 1.00 97.88 378 GLU A CA 1
ATOM 3059 C C . GLU A 1 378 ? 12.016 1.758 15.904 1.00 97.88 378 GLU A C 1
ATOM 3061 O O . GLU A 1 378 ? 12.348 2.650 16.684 1.00 97.88 378 GLU A O 1
ATOM 3066 N N . LEU A 1 379 ? 10.735 1.578 15.543 1.00 97.81 379 LEU A N 1
ATOM 3067 C CA . LEU A 1 379 ? 9.614 2.354 16.096 1.00 97.81 379 LEU A CA 1
ATOM 3068 C C . LEU A 1 379 ? 9.080 1.836 17.445 1.00 97.81 379 LEU A C 1
ATOM 3070 O O . LEU A 1 379 ? 8.469 2.630 18.162 1.00 97.81 379 LEU A O 1
ATOM 3074 N N . GLU A 1 380 ? 9.329 0.579 17.846 1.00 97.00 380 GLU A N 1
ATOM 3075 C CA . GLU A 1 380 ? 8.955 0.081 19.189 1.00 97.00 380 GLU A CA 1
ATOM 3076 C C . GLU A 1 380 ? 9.611 0.916 20.312 1.00 97.00 380 GLU A C 1
ATOM 3078 O O . GLU A 1 380 ? 9.027 1.050 21.383 1.00 97.00 380 GLU A O 1
ATOM 3083 N N . VAL A 1 381 ? 10.746 1.582 20.049 1.00 96.81 381 VAL A N 1
ATOM 3084 C CA . VAL A 1 381 ? 11.401 2.547 20.963 1.00 96.81 381 VAL A CA 1
ATOM 3085 C C . VAL A 1 381 ? 10.460 3.681 21.412 1.00 96.81 381 VAL A C 1
ATOM 3087 O O . VAL A 1 381 ? 10.618 4.230 22.500 1.00 96.81 381 VAL A O 1
ATOM 3090 N N . LEU A 1 382 ? 9.439 4.027 20.618 1.00 97.19 382 LEU A N 1
ATOM 3091 C CA . LEU A 1 382 ? 8.452 5.045 20.994 1.00 97.19 382 LEU A CA 1
ATOM 3092 C C . LEU A 1 382 ? 7.519 4.601 22.138 1.00 97.19 382 LEU A C 1
ATOM 3094 O O . LEU A 1 382 ? 6.838 5.453 22.709 1.00 97.19 382 LEU A O 1
ATOM 3098 N N . TYR A 1 383 ? 7.489 3.316 22.515 1.00 95.38 383 TYR A N 1
ATOM 3099 C CA . TYR A 1 383 ? 6.794 2.879 23.734 1.00 95.38 383 TYR A CA 1
ATOM 3100 C C . TYR A 1 38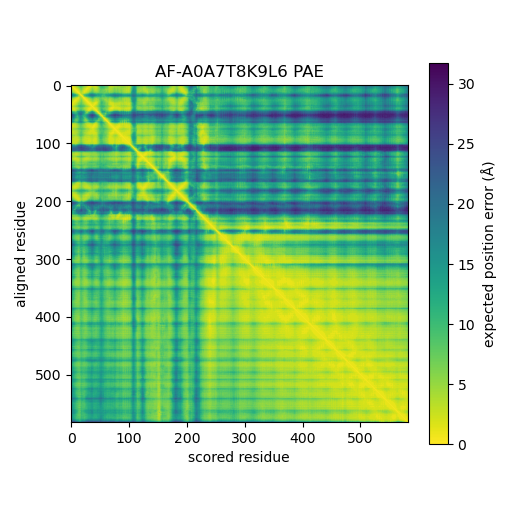3 ? 7.426 3.467 25.008 1.00 95.38 383 TYR A C 1
ATOM 3102 O O . TYR A 1 383 ? 6.705 3.703 25.977 1.00 95.38 383 TYR A O 1
ATOM 3110 N N . ASP A 1 384 ? 8.725 3.788 24.984 1.00 95.62 384 ASP A N 1
ATOM 3111 C CA . ASP A 1 384 ? 9.452 4.410 26.099 1.00 95.62 384 ASP A CA 1
ATOM 3112 C C . ASP A 1 384 ? 9.311 5.950 26.125 1.00 95.62 384 ASP A C 1
ATOM 3114 O O . ASP A 1 384 ? 9.953 6.643 26.923 1.00 95.62 384 ASP A O 1
ATOM 3118 N N . TYR A 1 385 ? 8.471 6.527 25.254 1.00 95.19 385 TYR A N 1
ATOM 3119 C CA . TYR A 1 385 ? 8.244 7.969 25.199 1.00 95.19 385 TYR A CA 1
ATOM 3120 C C . TYR A 1 385 ? 7.481 8.478 26.435 1.00 95.19 385 TYR A C 1
ATOM 3122 O O . TYR A 1 385 ? 6.289 8.229 26.622 1.00 95.19 385 TYR A O 1
ATOM 3130 N N . ASN A 1 386 ? 8.164 9.276 27.258 1.00 91.50 386 ASN A N 1
ATOM 3131 C CA . ASN A 1 386 ? 7.647 9.806 28.527 1.00 91.50 386 ASN A CA 1
ATOM 3132 C C . ASN A 1 386 ? 6.987 11.200 28.424 1.00 91.50 386 ASN A C 1
ATOM 3134 O O . ASN A 1 386 ? 6.832 11.885 29.433 1.00 91.50 386 ASN A O 1
ATOM 3138 N N . GLY A 1 387 ? 6.626 11.650 27.217 1.00 91.69 387 GLY A N 1
ATOM 3139 C CA . GLY A 1 387 ? 5.989 12.952 26.998 1.00 91.69 387 GLY A CA 1
ATOM 3140 C C . GLY A 1 387 ? 4.457 12.905 26.963 1.00 91.69 387 GLY A C 1
ATOM 3141 O O . GLY A 1 387 ? 3.810 12.237 27.767 1.00 91.69 387 GLY A O 1
ATOM 3142 N N . ASN A 1 388 ? 3.855 13.665 26.041 1.00 94.56 388 ASN A N 1
ATOM 3143 C CA . ASN A 1 388 ? 2.401 13.852 25.981 1.00 94.56 388 ASN A CA 1
ATOM 3144 C C . ASN A 1 388 ? 1.635 12.534 25.736 1.00 94.56 388 ASN A C 1
ATOM 3146 O O . ASN A 1 388 ? 1.953 11.785 24.812 1.00 94.56 388 ASN A O 1
ATOM 3150 N N . GLN A 1 389 ? 0.578 12.293 26.520 1.00 91.69 389 GLN A N 1
ATOM 3151 C CA . GLN A 1 389 ? -0.188 11.043 26.479 1.00 91.69 389 GLN A CA 1
ATOM 3152 C C . GLN A 1 389 ? -0.824 10.752 25.108 1.00 91.69 389 GLN A C 1
ATOM 3154 O O . GLN A 1 389 ? -0.805 9.604 24.688 1.00 91.69 389 GLN A O 1
ATOM 3159 N N . ILE A 1 390 ? -1.262 11.763 24.348 1.00 92.38 390 ILE A N 1
ATOM 3160 C CA . ILE A 1 390 ? -1.868 11.556 23.017 1.00 92.38 390 ILE A CA 1
ATOM 3161 C C . ILE A 1 390 ? -0.841 10.973 22.027 1.00 92.38 390 ILE A C 1
ATOM 3163 O O . ILE A 1 390 ? -1.188 10.166 21.164 1.00 92.38 390 ILE A O 1
ATOM 3167 N N . VAL A 1 391 ? 0.444 11.327 22.170 1.00 95.00 391 VAL A N 1
ATOM 3168 C CA . VAL A 1 391 ? 1.528 10.709 21.387 1.00 95.00 391 VAL A CA 1
ATOM 3169 C C . VAL A 1 391 ? 1.672 9.239 21.779 1.00 95.00 391 VAL A C 1
ATOM 3171 O O . VAL A 1 391 ? 1.684 8.382 20.900 1.00 95.00 391 VAL A O 1
ATOM 3174 N N . LYS A 1 392 ? 1.701 8.938 23.084 1.00 93.50 392 LYS A N 1
ATOM 3175 C CA . LYS A 1 392 ? 1.795 7.564 23.608 1.00 93.50 392 LYS A CA 1
ATOM 3176 C C . LYS A 1 392 ? 0.625 6.691 23.146 1.00 93.50 392 LYS A C 1
ATOM 3178 O O . LYS A 1 392 ? 0.851 5.569 22.710 1.00 93.50 392 LYS A O 1
ATOM 3183 N N . ASP A 1 393 ? -0.595 7.224 23.160 1.00 91.62 393 ASP A N 1
ATOM 3184 C CA . ASP A 1 393 ? -1.803 6.534 22.685 1.00 91.62 393 ASP A CA 1
ATOM 3185 C C . ASP A 1 393 ? -1.786 6.301 21.163 1.00 91.62 393 ASP A C 1
ATOM 3187 O O . ASP A 1 393 ? -2.396 5.354 20.672 1.00 91.62 393 ASP A O 1
ATOM 3191 N N . SER A 1 394 ? -1.048 7.123 20.408 1.00 94.75 394 SER A N 1
ATOM 3192 C CA . SER A 1 394 ? -0.888 6.973 18.955 1.00 94.75 394 SER A CA 1
ATOM 3193 C C . SER A 1 394 ? 0.131 5.892 18.564 1.00 94.75 394 SER A C 1
ATOM 3195 O O . SER A 1 394 ? 0.014 5.307 17.487 1.00 94.75 394 SER A O 1
ATOM 3197 N N . VAL A 1 395 ? 1.118 5.591 19.418 1.00 95.81 395 VAL A N 1
ATOM 3198 C CA . VAL A 1 395 ? 2.191 4.618 19.123 1.00 95.81 395 VAL A CA 1
ATOM 3199 C C . VAL A 1 395 ? 1.655 3.199 18.841 1.00 95.81 395 VAL A C 1
ATOM 3201 O O . VAL A 1 395 ? 2.000 2.659 17.787 1.00 95.81 395 VAL A O 1
ATOM 3204 N N . PRO A 1 396 ? 0.770 2.593 19.668 1.00 95.12 396 PRO A N 1
ATOM 3205 C CA . PRO A 1 396 ? 0.162 1.296 19.358 1.00 95.12 396 PRO A CA 1
ATOM 3206 C C . PRO A 1 396 ? -0.587 1.287 18.019 1.00 95.12 396 PRO A C 1
ATOM 3208 O O . PRO A 1 396 ? -0.497 0.315 17.269 1.00 95.12 396 PRO A O 1
ATOM 3211 N N . LEU A 1 397 ? -1.293 2.376 17.689 1.00 95.38 397 LEU A N 1
ATOM 3212 C CA . LEU A 1 397 ? -2.049 2.496 16.437 1.00 95.38 397 LEU A CA 1
ATOM 3213 C C . LEU A 1 397 ? -1.116 2.452 15.228 1.00 95.38 397 LEU A C 1
ATOM 3215 O O . LEU A 1 397 ? -1.392 1.747 14.257 1.00 95.38 397 LEU A O 1
ATOM 3219 N N . VAL A 1 398 ? -0.014 3.198 15.297 1.00 96.81 398 VAL A N 1
ATOM 3220 C CA . VAL A 1 398 ? 0.960 3.326 14.211 1.00 96.81 398 VAL A CA 1
ATOM 3221 C C . VAL A 1 398 ? 1.769 2.048 14.036 1.00 96.81 398 VAL A C 1
ATOM 3223 O O . VAL A 1 398 ? 1.924 1.600 12.904 1.00 96.81 398 VAL A O 1
ATOM 3226 N N . ILE A 1 399 ? 2.193 1.400 15.125 1.00 97.50 399 ILE A N 1
ATOM 3227 C CA . ILE A 1 399 ? 2.886 0.104 15.066 1.00 97.50 399 ILE A CA 1
ATOM 3228 C C . ILE A 1 399 ? 1.955 -0.989 14.525 1.00 97.50 399 ILE A C 1
ATOM 3230 O O . ILE A 1 399 ? 2.361 -1.740 13.641 1.00 97.50 399 ILE A O 1
ATOM 3234 N N . GLY A 1 400 ? 0.694 -1.046 14.973 1.00 97.00 400 GLY A N 1
ATOM 3235 C CA . GLY A 1 400 ? -0.296 -1.986 14.435 1.00 97.00 400 GLY A CA 1
ATOM 3236 C C . GLY A 1 400 ? -0.581 -1.762 12.946 1.00 97.00 400 GLY A C 1
ATOM 3237 O O . GLY A 1 400 ? -0.681 -2.719 12.180 1.00 97.00 400 GLY A O 1
ATOM 3238 N N . HIS A 1 401 ? -0.650 -0.501 12.506 1.00 96.62 401 HIS A N 1
ATOM 3239 C CA . HIS A 1 401 ? -0.852 -0.178 11.094 1.00 96.62 401 HIS A CA 1
ATOM 3240 C C . HIS A 1 401 ? 0.385 -0.526 10.254 1.00 96.62 401 HIS A C 1
ATOM 3242 O O . HIS A 1 401 ? 0.248 -1.180 9.223 1.00 96.62 401 HIS A O 1
ATOM 3248 N N . LEU A 1 402 ? 1.587 -0.162 10.712 1.00 97.19 402 LEU A N 1
ATOM 3249 C CA . LEU A 1 402 ? 2.834 -0.478 10.019 1.00 97.19 402 LEU A CA 1
ATOM 3250 C C . LEU A 1 402 ? 3.038 -1.994 9.910 1.00 97.19 402 LEU A C 1
ATOM 3252 O O . LEU A 1 402 ? 3.337 -2.477 8.827 1.00 97.19 402 LEU A O 1
ATOM 3256 N N . ALA A 1 403 ? 2.797 -2.752 10.984 1.00 97.56 403 ALA A N 1
ATOM 3257 C CA . ALA A 1 403 ? 2.871 -4.213 10.973 1.00 97.56 403 ALA A CA 1
ATOM 3258 C C . ALA A 1 403 ? 1.933 -4.847 9.933 1.00 97.56 403 ALA A C 1
ATOM 3260 O O . ALA A 1 403 ? 2.336 -5.788 9.248 1.00 97.56 403 ALA A O 1
ATOM 3261 N N . ARG A 1 404 ? 0.713 -4.311 9.765 1.00 95.12 404 ARG A N 1
ATOM 3262 C CA . ARG A 1 404 ? -0.187 -4.736 8.685 1.00 95.12 404 ARG A CA 1
ATOM 3263 C C . ARG A 1 404 ? 0.399 -4.410 7.312 1.00 95.12 404 ARG A C 1
ATOM 3265 O O . ARG A 1 404 ? 0.510 -5.309 6.486 1.00 95.12 404 ARG A O 1
ATOM 3272 N N . VAL A 1 405 ? 0.808 -3.161 7.086 1.00 94.06 405 VAL A N 1
ATOM 3273 C CA . VAL A 1 405 ? 1.293 -2.685 5.778 1.00 94.06 405 VAL A CA 1
ATOM 3274 C C . VAL A 1 405 ? 2.581 -3.407 5.353 1.00 94.06 405 VAL A C 1
ATOM 3276 O O . VAL A 1 405 ? 2.729 -3.733 4.178 1.00 94.06 405 VAL A O 1
ATOM 3279 N N . THR A 1 406 ? 3.457 -3.778 6.295 1.00 95.31 406 THR A N 1
ATOM 3280 C CA . THR A 1 406 ? 4.610 -4.664 6.045 1.00 95.31 406 THR A CA 1
ATOM 3281 C C . THR A 1 406 ? 4.191 -6.001 5.428 1.00 95.31 406 THR A C 1
ATOM 3283 O O . THR A 1 406 ? 4.838 -6.462 4.494 1.00 95.31 406 THR A O 1
ATOM 3286 N N . CYS A 1 407 ? 3.097 -6.612 5.895 1.00 94.25 407 CYS A N 1
ATOM 3287 C CA . CYS A 1 407 ? 2.632 -7.911 5.396 1.00 94.25 407 CYS A CA 1
ATOM 3288 C C . CYS A 1 407 ? 1.651 -7.827 4.214 1.00 94.25 407 CYS A C 1
ATOM 3290 O O . CYS A 1 407 ? 1.588 -8.765 3.415 1.00 94.25 407 CYS A O 1
ATOM 3292 N N . GLU A 1 408 ? 0.955 -6.697 4.042 1.00 88.75 408 GLU A N 1
ATOM 3293 C CA . GLU A 1 408 ? 0.266 -6.335 2.792 1.00 88.75 408 GLU A CA 1
ATOM 3294 C C . GLU A 1 408 ? 1.276 -6.167 1.639 1.00 88.75 408 GLU A C 1
ATOM 3296 O O . GLU A 1 408 ? 0.973 -6.551 0.514 1.00 88.75 408 GLU A O 1
ATOM 3301 N N . ARG A 1 409 ? 2.494 -5.669 1.919 1.00 87.56 409 ARG A N 1
ATOM 3302 C CA . ARG A 1 409 ? 3.574 -5.463 0.929 1.00 87.56 409 ARG A CA 1
ATOM 3303 C C . ARG A 1 409 ? 4.650 -6.562 0.903 1.00 87.56 409 ARG A C 1
ATOM 3305 O O . ARG A 1 409 ? 5.566 -6.499 0.091 1.00 87.56 409 ARG A O 1
ATOM 3312 N N . ALA A 1 410 ? 4.535 -7.600 1.735 1.00 89.50 410 ALA A N 1
ATOM 3313 C CA . ALA A 1 410 ? 5.463 -8.740 1.759 1.00 89.50 410 ALA A CA 1
ATOM 3314 C C . ALA A 1 410 ? 5.389 -9.635 0.503 1.00 89.50 410 ALA A C 1
ATOM 3316 O O . ALA A 1 410 ? 6.286 -10.443 0.260 1.00 89.50 410 ALA A O 1
ATOM 3317 N N . GLY A 1 411 ? 4.310 -9.512 -0.270 1.00 81.56 411 GLY A N 1
ATOM 3318 C CA . GLY A 1 411 ? 4.026 -10.237 -1.504 1.00 81.56 411 GLY A CA 1
ATOM 3319 C C . GLY A 1 411 ? 2.540 -10.118 -1.847 1.00 81.56 411 GLY A C 1
ATOM 3320 O O . GLY A 1 411 ? 1.777 -9.520 -1.091 1.00 81.56 411 GLY A O 1
ATOM 3321 N N . VAL A 1 412 ? 2.103 -10.724 -2.955 1.00 76.56 412 VAL A N 1
ATOM 3322 C CA . VAL A 1 412 ? 0.674 -10.773 -3.327 1.00 76.56 412 VAL A CA 1
ATOM 3323 C C . VAL A 1 412 ? -0.151 -11.359 -2.162 1.00 76.56 412 VAL A C 1
ATOM 3325 O O . VAL A 1 412 ? 0.304 -12.337 -1.554 1.00 76.56 412 VAL A O 1
ATOM 3328 N N . PRO A 1 413 ? -1.339 -10.817 -1.822 1.00 77.56 413 PRO A N 1
ATOM 3329 C CA . PRO A 1 413 ? -2.171 -11.351 -0.745 1.00 77.56 413 PRO A CA 1
ATOM 3330 C C . PRO A 1 413 ? -2.418 -12.859 -0.887 1.00 77.56 413 PRO A C 1
ATOM 3332 O O . PRO A 1 413 ? -2.809 -13.332 -1.951 1.00 77.56 413 PRO A O 1
ATOM 3335 N N . GLY A 1 414 ? -2.158 -13.618 0.181 1.00 76.94 414 GLY A N 1
ATOM 3336 C CA . GLY A 1 414 ? -2.272 -15.083 0.194 1.00 76.94 414 GLY A CA 1
ATOM 3337 C C . GLY A 1 414 ? -1.054 -15.846 -0.350 1.00 76.94 414 GLY A C 1
ATOM 3338 O O . GLY A 1 414 ? -1.003 -17.069 -0.210 1.00 76.94 414 GLY A O 1
ATOM 3339 N N . SER A 1 415 ? -0.049 -15.165 -0.914 1.00 82.50 415 SER A N 1
ATOM 3340 C CA . SER A 1 415 ? 1.225 -15.787 -1.315 1.00 82.50 415 SER A CA 1
ATOM 3341 C C . SER A 1 415 ? 2.017 -16.325 -0.108 1.00 82.50 415 SER A C 1
ATOM 3343 O O . SER A 1 415 ? 1.833 -15.838 1.013 1.00 82.50 415 SER A O 1
ATOM 3345 N N . PRO A 1 416 ? 2.957 -17.277 -0.303 1.00 89.00 416 PRO A N 1
ATOM 3346 C CA . PRO A 1 416 ? 3.785 -17.804 0.783 1.00 89.00 416 PRO A CA 1
ATOM 3347 C C . PRO A 1 416 ? 4.507 -16.719 1.593 1.00 89.00 416 PRO A C 1
ATOM 3349 O O . PRO A 1 416 ? 4.493 -16.785 2.816 1.00 89.00 416 PRO A O 1
ATOM 3352 N N . ALA A 1 417 ? 5.060 -15.693 0.936 1.00 89.00 417 ALA A N 1
ATOM 3353 C CA . ALA A 1 417 ? 5.767 -14.595 1.601 1.00 89.00 417 ALA A CA 1
ATOM 3354 C C . ALA A 1 417 ? 4.836 -13.689 2.430 1.00 89.00 417 ALA A C 1
ATOM 3356 O O . ALA A 1 417 ? 5.202 -13.270 3.528 1.00 89.00 417 ALA A O 1
ATOM 3357 N N . SER A 1 418 ? 3.617 -13.423 1.942 1.00 89.19 418 SER A N 1
ATOM 3358 C CA . SER A 1 418 ? 2.606 -12.673 2.699 1.00 89.19 418 SER A CA 1
ATOM 3359 C C . SER A 1 418 ? 2.125 -13.474 3.918 1.00 89.19 418 SER A C 1
ATOM 3361 O O . SER A 1 418 ? 2.100 -12.952 5.033 1.00 89.19 418 SER A O 1
ATOM 3363 N N . ASN A 1 419 ? 1.842 -14.771 3.743 1.00 91.19 419 ASN A N 1
ATOM 3364 C CA . ASN A 1 419 ? 1.428 -15.665 4.829 1.00 91.19 419 ASN A CA 1
ATOM 3365 C C . ASN A 1 419 ? 2.527 -15.843 5.895 1.00 91.19 419 ASN A C 1
ATOM 3367 O O . ASN A 1 419 ? 2.223 -15.804 7.088 1.00 91.19 419 ASN A O 1
ATOM 3371 N N . GLU A 1 420 ? 3.790 -15.998 5.474 1.00 95.50 420 GLU A N 1
ATOM 3372 C CA . GLU A 1 420 ? 4.971 -16.022 6.350 1.00 95.50 420 GLU A CA 1
ATOM 3373 C C . GLU A 1 420 ? 4.995 -14.749 7.208 1.00 95.50 420 GLU A C 1
ATOM 3375 O O . GLU A 1 420 ? 4.900 -14.846 8.432 1.00 95.50 420 GLU A O 1
ATOM 3380 N N . CYS A 1 421 ? 4.960 -13.565 6.582 1.00 96.62 421 CYS A N 1
ATOM 3381 C CA . CYS A 1 421 ? 4.948 -12.281 7.287 1.00 96.62 421 CYS A CA 1
ATOM 3382 C C . CYS A 1 421 ? 3.799 -12.163 8.300 1.00 96.62 421 CYS A C 1
ATOM 3384 O O . CYS A 1 421 ? 4.045 -11.834 9.463 1.00 96.62 421 CYS A O 1
ATOM 3386 N N . TYR A 1 422 ? 2.553 -12.468 7.910 1.00 95.94 422 TYR A N 1
ATOM 3387 C CA . TYR A 1 422 ? 1.413 -12.406 8.834 1.00 95.94 422 TYR A CA 1
ATOM 3388 C C . TYR A 1 422 ? 1.604 -13.336 10.040 1.00 95.94 422 TYR A C 1
ATOM 3390 O O . TYR A 1 422 ? 1.332 -12.931 11.170 1.00 95.94 422 TYR A O 1
ATOM 3398 N N . SER A 1 423 ? 2.122 -14.547 9.818 1.00 95.31 423 SER A N 1
ATOM 3399 C CA . SER A 1 423 ? 2.384 -15.515 10.889 1.00 95.31 423 SER A CA 1
ATOM 3400 C C . SER A 1 423 ? 3.560 -15.140 11.802 1.00 95.31 423 SER A C 1
ATOM 3402 O O . SER A 1 423 ? 3.575 -15.540 12.965 1.00 95.31 423 SER A O 1
ATOM 3404 N N . THR A 1 424 ? 4.532 -14.372 11.298 1.00 96.50 424 THR A N 1
ATOM 3405 C CA . THR A 1 424 ? 5.723 -13.942 12.047 1.00 96.50 424 THR A CA 1
ATOM 3406 C C . THR A 1 424 ? 5.499 -12.634 12.805 1.00 96.50 424 THR A C 1
ATOM 3408 O O . THR A 1 424 ? 5.915 -12.519 13.952 1.00 96.50 424 THR A O 1
ATOM 3411 N N . ILE A 1 425 ? 4.860 -11.645 12.174 1.00 97.38 425 ILE A N 1
ATOM 3412 C CA . ILE A 1 425 ? 4.743 -10.278 12.697 1.00 97.38 425 ILE A CA 1
ATOM 3413 C C . ILE A 1 425 ? 3.356 -10.050 13.309 1.00 97.38 425 ILE A C 1
ATOM 3415 O O . ILE A 1 425 ? 3.233 -9.736 14.492 1.00 97.38 425 ILE A O 1
ATOM 3419 N N . VAL A 1 426 ? 2.292 -10.206 12.517 1.00 97.00 426 VAL A N 1
ATOM 3420 C CA . VAL A 1 426 ? 0.928 -9.834 12.936 1.00 97.00 426 VAL A CA 1
ATOM 3421 C C . VAL A 1 426 ? 0.369 -10.791 13.994 1.00 97.00 426 VAL A C 1
ATOM 3423 O O . VAL A 1 426 ? -0.219 -10.330 14.974 1.00 97.00 426 VAL A O 1
ATOM 3426 N N . ASP A 1 427 ? 0.589 -12.101 13.857 1.00 96.62 427 ASP A N 1
ATOM 3427 C CA . ASP A 1 427 ? 0.160 -13.105 14.844 1.00 96.62 427 ASP A CA 1
ATOM 3428 C C . ASP A 1 427 ? 0.880 -12.943 16.202 1.00 96.62 427 ASP A C 1
ATOM 3430 O O . ASP A 1 427 ? 0.279 -13.228 17.245 1.00 96.62 427 ASP A O 1
ATOM 3434 N N . ASP A 1 428 ? 2.133 -12.472 16.206 1.00 96.81 428 ASP A N 1
ATOM 3435 C CA . ASP A 1 428 ? 2.920 -12.177 17.414 1.00 96.81 428 ASP A CA 1
ATOM 3436 C C . ASP A 1 428 ? 2.433 -10.897 18.112 1.00 96.81 428 ASP A C 1
ATOM 3438 O O . ASP A 1 428 ? 2.103 -10.935 19.299 1.00 96.81 428 ASP A O 1
ATOM 3442 N N . TYR A 1 429 ? 2.279 -9.783 17.380 1.00 97.38 429 TYR A N 1
ATOM 3443 C CA . TYR A 1 429 ? 1.662 -8.572 17.940 1.00 97.38 429 TYR A CA 1
ATOM 3444 C C . TYR A 1 429 ? 0.252 -8.849 18.470 1.00 97.38 429 TYR A C 1
ATOM 3446 O O . TYR A 1 429 ? -0.102 -8.360 19.541 1.00 97.38 429 TYR A O 1
ATOM 3454 N N . THR A 1 430 ? -0.533 -9.673 17.770 1.00 97.38 430 THR A N 1
ATOM 3455 C CA . THR A 1 430 ? -1.860 -10.092 18.238 1.00 97.38 430 THR A CA 1
ATOM 3456 C C . THR A 1 430 ? -1.778 -10.800 19.588 1.00 97.38 430 THR A C 1
ATOM 3458 O O . THR A 1 430 ? -2.567 -10.490 20.478 1.00 97.38 430 THR A O 1
ATOM 3461 N N . GLU A 1 431 ? -0.821 -11.717 19.769 1.00 96.62 431 GLU A N 1
ATOM 3462 C CA . GLU A 1 431 ? -0.632 -12.416 21.044 1.00 96.62 431 GLU A CA 1
ATOM 3463 C C . GLU A 1 431 ? -0.234 -11.444 22.153 1.00 96.62 431 GLU A C 1
ATOM 3465 O O . GLU A 1 431 ? -0.931 -11.329 23.160 1.00 96.62 431 GLU A O 1
ATOM 3470 N N . ARG A 1 432 ? 0.855 -10.691 21.944 1.00 96.19 432 ARG A N 1
ATOM 3471 C CA . ARG A 1 432 ? 1.395 -9.751 22.935 1.00 96.19 432 ARG A CA 1
ATOM 3472 C C . ARG A 1 432 ? 0.337 -8.740 23.385 1.00 96.19 432 ARG A C 1
ATOM 3474 O O . ARG A 1 432 ? 0.227 -8.455 24.576 1.00 96.19 432 ARG A O 1
ATOM 3481 N N . THR A 1 433 ? -0.468 -8.230 22.457 1.00 96.62 433 THR A N 1
ATOM 3482 C CA . THR A 1 433 ? -1.512 -7.237 22.740 1.00 96.62 433 THR A CA 1
ATOM 3483 C C . THR A 1 433 ? -2.762 -7.858 23.375 1.00 96.62 433 THR A C 1
ATOM 3485 O O . THR A 1 433 ? -3.312 -7.270 24.308 1.00 96.62 433 THR A O 1
ATOM 3488 N N . LEU A 1 434 ? -3.175 -9.071 22.983 1.00 96.81 434 LEU A N 1
ATOM 3489 C CA . LEU A 1 434 ? -4.253 -9.797 23.668 1.00 96.81 434 LEU A CA 1
ATOM 3490 C C . LEU A 1 434 ? -3.884 -10.116 25.124 1.00 96.81 434 LEU A C 1
ATOM 3492 O O . LEU A 1 434 ? -4.694 -9.884 26.023 1.00 96.81 434 LEU A O 1
ATOM 3496 N N . GLN A 1 435 ? -2.653 -10.565 25.382 1.00 96.56 435 GLN A N 1
ATOM 3497 C CA . GLN A 1 435 ? -2.186 -10.825 26.746 1.00 96.56 435 GLN A CA 1
ATOM 3498 C C . GLN A 1 435 ? -2.161 -9.549 27.605 1.00 96.56 435 GLN A C 1
ATOM 3500 O O . GLN A 1 435 ? -2.486 -9.620 28.787 1.00 96.56 435 GLN A O 1
ATOM 3505 N N . LYS A 1 436 ? -1.883 -8.365 27.035 1.00 95.50 436 LYS A N 1
ATOM 3506 C CA . LYS A 1 436 ? -2.027 -7.079 27.752 1.00 95.50 436 LYS A CA 1
ATOM 3507 C C . LYS A 1 436 ? -3.485 -6.769 28.112 1.00 95.50 436 LYS A C 1
ATOM 3509 O O . LYS A 1 436 ? -3.765 -6.473 29.271 1.00 95.50 436 LYS A O 1
ATOM 3514 N N . ILE A 1 437 ? -4.420 -6.911 27.164 1.00 95.88 437 ILE A N 1
ATOM 3515 C CA . ILE A 1 437 ? -5.869 -6.701 27.390 1.00 95.88 437 ILE A CA 1
ATOM 3516 C C . ILE A 1 437 ? -6.396 -7.618 28.500 1.00 95.88 437 ILE A C 1
ATOM 3518 O O . ILE A 1 437 ? -7.179 -7.190 29.351 1.00 95.88 437 ILE A O 1
ATOM 3522 N N . LEU A 1 438 ? -5.962 -8.882 28.496 1.00 96.06 438 LEU A N 1
ATOM 3523 C CA . LEU A 1 438 ? -6.323 -9.871 29.511 1.00 96.06 438 LEU A CA 1
ATOM 3524 C C . LEU A 1 438 ? -5.512 -9.722 30.808 1.00 96.06 438 LEU A C 1
ATOM 3526 O O . LEU A 1 438 ? -5.967 -10.182 31.852 1.00 96.06 438 LEU A O 1
ATOM 3530 N N . GLY A 1 439 ? -4.346 -9.083 30.786 1.00 95.50 439 GLY A N 1
ATOM 3531 C CA . GLY A 1 439 ? -3.537 -8.805 31.970 1.00 95.50 439 GLY A CA 1
ATOM 3532 C C . GLY A 1 439 ? -4.139 -7.691 32.823 1.00 95.50 439 GLY A C 1
ATOM 3533 O O . GLY A 1 439 ? -4.374 -7.889 34.016 1.00 95.50 439 GLY A O 1
ATOM 3534 N N . THR A 1 440 ? -4.451 -6.555 32.198 1.00 94.56 440 THR A N 1
ATOM 3535 C CA . THR A 1 440 ? -4.916 -5.344 32.888 1.00 94.56 440 THR A CA 1
ATOM 3536 C C . THR A 1 440 ? -6.405 -5.370 33.264 1.00 94.56 440 THR A C 1
ATOM 3538 O O . THR A 1 440 ? -7.197 -6.191 32.786 1.00 94.56 440 THR A O 1
ATOM 3541 N N . SER A 1 441 ? -6.782 -4.447 34.148 1.00 92.69 441 SER A N 1
ATOM 3542 C CA . SER A 1 441 ? -8.166 -4.083 34.473 1.00 92.69 441 SER A CA 1
ATOM 3543 C C . SER A 1 441 ? -8.481 -2.611 34.186 1.00 92.69 441 SER A C 1
ATOM 3545 O O . SER A 1 441 ? -9.612 -2.192 34.424 1.00 92.69 441 SER A O 1
ATOM 3547 N N . ASP A 1 442 ? -7.514 -1.819 33.705 1.00 94.19 442 ASP A N 1
ATOM 3548 C CA . ASP A 1 442 ? -7.775 -0.452 33.251 1.00 94.19 442 ASP A CA 1
ATOM 3549 C C . ASP A 1 442 ? -8.499 -0.490 31.899 1.00 94.19 442 ASP A C 1
ATOM 3551 O O . ASP A 1 442 ? -7.984 -0.991 30.898 1.00 94.19 442 ASP A O 1
ATOM 3555 N N . HIS A 1 443 ? -9.713 0.056 31.874 1.00 91.88 443 HIS A N 1
ATOM 3556 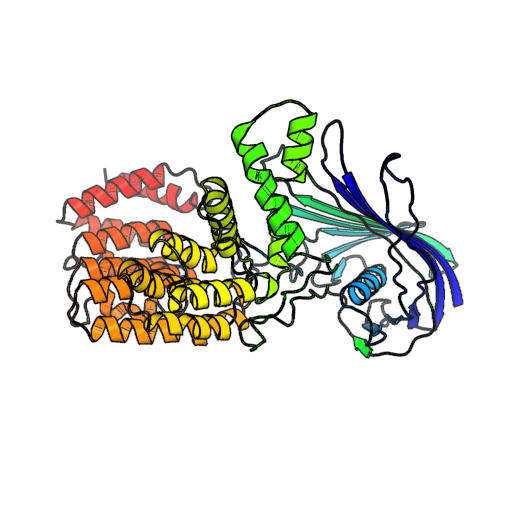C CA . HIS A 1 443 ? -10.542 0.124 30.679 1.00 91.88 443 HIS A CA 1
ATOM 3557 C C . HIS A 1 443 ? -9.903 0.960 29.558 1.00 91.88 443 HIS A C 1
ATOM 3559 O O . HIS A 1 443 ? -10.043 0.609 28.387 1.00 91.88 443 HIS A O 1
ATOM 3565 N N . ASN A 1 444 ? -9.174 2.028 29.896 1.00 89.75 444 ASN A N 1
ATOM 3566 C CA . ASN A 1 444 ? -8.505 2.882 28.912 1.00 89.75 444 ASN A CA 1
ATOM 3567 C C . ASN A 1 444 ? -7.300 2.167 28.290 1.00 89.75 444 ASN A C 1
ATOM 3569 O O . ASN A 1 444 ? -7.076 2.258 27.082 1.00 89.75 444 ASN A O 1
ATOM 3573 N N . GLU A 1 445 ? -6.558 1.401 29.094 1.00 91.25 445 GLU A N 1
ATOM 3574 C CA . GLU A 1 445 ? -5.477 0.552 28.594 1.00 91.25 445 GLU A CA 1
ATOM 3575 C C . GLU A 1 445 ? -6.035 -0.546 27.674 1.00 91.25 445 GLU A C 1
ATOM 3577 O O . GLU A 1 445 ? -5.544 -0.710 26.556 1.00 91.25 445 GLU A O 1
ATOM 3582 N N . GLN A 1 446 ? -7.114 -1.232 28.079 1.00 94.75 446 GLN A N 1
ATOM 3583 C CA . GLN A 1 446 ? -7.806 -2.220 27.237 1.00 94.75 446 GLN A CA 1
ATOM 3584 C C . GLN A 1 446 ? -8.274 -1.614 25.910 1.00 94.75 446 GLN A C 1
ATOM 3586 O O . GLN A 1 446 ? -8.046 -2.212 24.859 1.00 94.75 446 GLN A O 1
ATOM 3591 N N . LEU A 1 447 ? -8.876 -0.423 25.940 1.00 92.50 447 LEU A N 1
ATOM 3592 C CA . LEU A 1 447 ? -9.315 0.299 24.747 1.00 92.50 447 LEU A CA 1
ATOM 3593 C C . LEU A 1 447 ? -8.136 0.609 23.809 1.00 92.50 447 LEU A C 1
ATOM 3595 O O . LEU A 1 447 ? -8.184 0.262 22.630 1.00 92.50 447 LEU A O 1
ATOM 3599 N N . SER A 1 448 ? -7.053 1.186 24.338 1.00 89.75 448 SER A N 1
ATOM 3600 C CA . SER A 1 448 ? -5.833 1.507 23.580 1.00 89.75 448 SER A CA 1
ATOM 3601 C C . SER A 1 448 ? -5.217 0.264 22.918 1.00 89.75 448 SER A C 1
ATOM 3603 O O . SER A 1 448 ? -4.898 0.273 21.725 1.00 89.75 448 SER A O 1
ATOM 3605 N N . GLN A 1 449 ? -5.140 -0.856 23.647 1.00 94.31 449 GLN A N 1
ATOM 3606 C CA . GLN A 1 449 ? -4.655 -2.123 23.096 1.00 94.31 449 GLN A CA 1
ATOM 3607 C C . GLN A 1 449 ? -5.604 -2.713 22.029 1.00 94.31 449 GLN A C 1
ATOM 3609 O O . GLN A 1 449 ? -5.129 -3.228 21.017 1.00 94.31 449 GLN A O 1
ATOM 3614 N N . ILE A 1 450 ? -6.932 -2.615 22.179 1.00 95.25 450 ILE A N 1
ATOM 3615 C CA . ILE A 1 450 ? -7.873 -3.083 21.141 1.00 95.25 450 ILE A CA 1
ATOM 3616 C C . ILE A 1 450 ? -7.748 -2.255 19.855 1.00 95.25 450 ILE A C 1
ATOM 3618 O O . ILE A 1 450 ? -7.807 -2.815 18.760 1.00 95.25 450 ILE A O 1
ATOM 3622 N N . MET A 1 451 ? -7.501 -0.949 19.951 1.00 92.69 451 MET A N 1
ATOM 3623 C CA . MET A 1 451 ? -7.311 -0.108 18.764 1.00 92.69 451 MET A CA 1
ATOM 3624 C C . MET A 1 451 ? -6.028 -0.457 17.981 1.00 92.69 451 MET A C 1
ATOM 3626 O O . MET A 1 451 ? -6.004 -0.336 16.755 1.00 92.69 451 MET A O 1
ATOM 3630 N N . MET A 1 452 ? -4.990 -0.985 18.643 1.00 95.31 452 MET A N 1
ATOM 3631 C CA . MET A 1 452 ? -3.844 -1.598 17.953 1.00 95.31 452 MET A CA 1
ATOM 3632 C C . MET A 1 452 ? -4.257 -2.852 17.169 1.00 95.31 452 MET A C 1
ATOM 3634 O O . MET A 1 452 ? -3.895 -2.987 16.000 1.00 95.31 452 MET A O 1
ATOM 3638 N N . LEU A 1 453 ? -5.044 -3.745 17.783 1.00 96.62 453 LEU A N 1
ATOM 3639 C CA . LEU A 1 453 ? -5.567 -4.947 17.120 1.00 96.62 453 LEU A CA 1
ATOM 3640 C C . LEU A 1 453 ? -6.434 -4.596 15.902 1.00 96.62 453 LEU A C 1
ATOM 3642 O O . LEU A 1 453 ? -6.330 -5.247 14.864 1.00 96.62 453 LEU A O 1
ATOM 3646 N N . PHE A 1 454 ? -7.239 -3.534 15.992 1.00 94.38 454 PHE A N 1
ATOM 3647 C CA . PHE A 1 454 ? -8.052 -3.044 14.877 1.00 94.38 454 PHE A CA 1
ATOM 3648 C C . PHE A 1 454 ? -7.206 -2.666 13.651 1.00 94.38 454 PHE A C 1
ATOM 3650 O O . PHE A 1 454 ? -7.585 -2.962 12.516 1.00 94.38 454 PHE A O 1
ATOM 3657 N N . ASN A 1 455 ? -6.025 -2.077 13.863 1.00 95.44 455 ASN A N 1
ATOM 3658 C CA . ASN A 1 455 ? -5.132 -1.709 12.767 1.00 95.44 455 ASN A CA 1
ATOM 3659 C C . ASN A 1 455 ? -4.378 -2.898 12.146 1.00 95.44 455 ASN A C 1
ATOM 3661 O O . ASN A 1 455 ? -4.023 -2.795 10.967 1.00 95.44 455 ASN A O 1
ATOM 3665 N N . LEU A 1 456 ? -4.198 -4.011 12.876 1.00 95.69 456 LEU A N 1
ATOM 3666 C CA . LEU A 1 456 ? -3.591 -5.254 12.368 1.00 95.69 456 LEU A CA 1
ATOM 3667 C C . LEU A 1 456 ? -4.467 -5.961 11.315 1.00 95.69 456 LEU A C 1
ATOM 3669 O O . LEU A 1 456 ? -3.931 -6.484 10.342 1.00 95.69 456 LEU A O 1
ATOM 3673 N N . LYS A 1 457 ? -5.799 -5.953 11.492 1.00 89.44 457 LYS A N 1
ATOM 3674 C CA . LYS A 1 457 ? -6.866 -6.535 10.634 1.00 89.44 457 LYS A CA 1
ATOM 3675 C C . LYS A 1 457 ? -6.822 -8.034 10.286 1.00 89.44 457 LYS A C 1
ATOM 3677 O O . LYS A 1 457 ? -7.882 -8.655 10.267 1.00 89.44 457 LYS A O 1
ATOM 3682 N N . TYR A 1 458 ? -5.668 -8.596 9.929 1.00 91.56 458 TYR A N 1
ATOM 3683 C CA . TYR A 1 458 ? -5.537 -9.913 9.286 1.00 91.56 458 TYR A CA 1
ATOM 3684 C C . TYR A 1 458 ? -4.719 -10.903 10.139 1.00 91.56 458 TYR A C 1
ATOM 3686 O O . TYR A 1 458 ? -4.710 -10.808 11.363 1.00 91.56 458 TYR A O 1
ATOM 3694 N N . GLY A 1 459 ? -4.083 -11.903 9.517 1.00 91.44 459 GLY A N 1
ATOM 3695 C CA . GLY A 1 459 ? -3.499 -13.044 10.229 1.00 91.44 459 GLY A CA 1
ATOM 3696 C C . GLY A 1 459 ? -4.578 -13.882 10.922 1.00 91.44 459 GLY A C 1
ATOM 3697 O O . GLY A 1 459 ? -5.736 -13.905 10.492 1.00 91.44 459 GLY A O 1
ATOM 3698 N N . LYS A 1 460 ? -4.223 -14.539 12.028 1.00 93.62 460 LYS A N 1
ATOM 3699 C CA . LYS A 1 460 ? -5.125 -15.349 12.870 1.00 93.62 460 LYS A CA 1
ATOM 3700 C C . LYS A 1 460 ? -5.868 -14.522 13.923 1.00 93.62 460 LYS A C 1
ATOM 3702 O O . LYS A 1 460 ? -6.304 -15.057 14.942 1.00 93.62 460 LYS A O 1
ATOM 3707 N N . LEU A 1 461 ? -6.017 -13.217 13.695 1.00 94.88 461 LEU A N 1
ATOM 3708 C CA . LEU A 1 461 ? -6.668 -12.284 14.614 1.00 94.88 461 LEU A CA 1
ATOM 3709 C C . LEU A 1 461 ? -8.084 -12.735 15.005 1.00 94.88 461 LEU A C 1
ATOM 3711 O O . LEU A 1 461 ? -8.428 -12.699 16.185 1.00 94.88 461 LEU A O 1
ATOM 3715 N N . ALA A 1 462 ? -8.876 -13.243 14.054 1.00 95.81 462 ALA A N 1
ATOM 3716 C CA . ALA A 1 462 ? -10.207 -13.776 14.342 1.00 95.81 462 ALA A CA 1
ATOM 3717 C C . ALA A 1 462 ? -10.178 -15.005 15.266 1.00 95.81 462 ALA A C 1
ATOM 3719 O O . ALA A 1 462 ? -10.938 -15.062 16.235 1.00 95.81 462 ALA A O 1
ATOM 3720 N N . ASP A 1 463 ? -9.284 -15.964 15.012 1.00 95.50 463 ASP A N 1
ATOM 3721 C CA . ASP A 1 463 ? -9.154 -17.170 15.837 1.00 95.50 463 ASP A CA 1
ATOM 3722 C C . ASP A 1 463 ? -8.675 -16.821 17.257 1.00 95.50 463 ASP A C 1
ATOM 3724 O O . ASP A 1 463 ? -9.237 -17.307 18.238 1.00 95.50 463 ASP A O 1
ATOM 3728 N N . LYS A 1 464 ? -7.689 -15.918 17.379 1.00 96.06 464 LYS A N 1
ATOM 3729 C CA . LYS A 1 464 ? -7.118 -15.488 18.667 1.00 96.06 464 LYS A CA 1
ATOM 3730 C C . LYS A 1 464 ? -8.078 -14.651 19.512 1.00 96.06 464 LYS A C 1
ATOM 3732 O O . LYS A 1 464 ? -8.133 -14.835 20.725 1.00 96.06 464 LYS A O 1
ATOM 3737 N N . LEU A 1 465 ? -8.856 -13.752 18.904 1.00 96.62 465 LEU A N 1
ATOM 3738 C CA . LEU A 1 465 ? -9.829 -12.927 19.634 1.00 96.62 465 LEU A CA 1
ATOM 3739 C C . LEU A 1 465 ? -11.154 -13.642 19.914 1.00 96.62 465 LEU A C 1
ATOM 3741 O O . LEU A 1 465 ? -11.951 -13.130 20.704 1.00 96.62 465 LEU A O 1
ATOM 3745 N N . LYS A 1 466 ? -11.388 -14.825 19.330 1.00 96.31 466 LYS A N 1
ATOM 3746 C CA . LYS A 1 466 ? -12.638 -15.572 19.504 1.00 96.31 466 LYS A CA 1
ATOM 3747 C C . LYS A 1 466 ? -13.042 -15.740 20.981 1.00 96.31 466 LYS A C 1
ATOM 3749 O O . LYS A 1 466 ? -14.170 -15.361 21.287 1.00 96.31 466 LYS A O 1
ATOM 3754 N N . PRO A 1 467 ? -12.174 -16.169 21.924 1.00 96.69 467 PRO A N 1
ATOM 3755 C CA . PRO A 1 467 ? -12.580 -16.344 23.324 1.00 96.69 467 PRO A CA 1
ATOM 3756 C C . PRO A 1 467 ? -12.980 -15.029 24.009 1.00 96.69 467 PRO A C 1
ATOM 3758 O O . PRO A 1 467 ? -13.866 -15.000 24.864 1.00 96.69 467 PRO A O 1
ATOM 3761 N N . LEU A 1 468 ? -12.348 -13.909 23.639 1.00 96.69 468 LEU A N 1
ATOM 3762 C CA . LEU A 1 468 ? -12.715 -12.583 24.142 1.00 96.69 468 LEU A CA 1
ATOM 3763 C C . LEU A 1 468 ? -14.103 -12.187 23.621 1.00 96.69 468 LEU A C 1
ATOM 3765 O O . LEU A 1 468 ? -14.999 -11.879 24.405 1.00 96.69 468 LEU A O 1
ATOM 3769 N N . ILE A 1 469 ? -14.295 -12.269 22.306 1.00 97.44 469 ILE A N 1
ATOM 3770 C CA . ILE A 1 469 ? -15.529 -11.892 21.609 1.00 97.44 469 ILE A CA 1
ATOM 3771 C C . ILE A 1 469 ? -16.714 -12.751 22.062 1.00 97.44 469 ILE A C 1
ATOM 3773 O O . ILE A 1 469 ? -17.774 -12.212 22.380 1.00 97.44 469 ILE A O 1
ATOM 3777 N N . TYR A 1 470 ? -16.532 -14.067 22.171 1.00 95.81 470 TYR A N 1
ATOM 3778 C CA . TYR A 1 470 ? -17.563 -15.027 22.584 1.00 95.81 470 TYR A CA 1
ATOM 3779 C C . TYR A 1 470 ? -17.841 -14.986 24.098 1.00 95.81 470 TYR A C 1
ATOM 3781 O O . TYR A 1 470 ? -18.749 -15.654 24.579 1.00 95.81 470 TYR A O 1
ATOM 3789 N N . GLY A 1 471 ? -17.117 -14.156 24.860 1.00 94.25 471 GLY A N 1
ATOM 3790 C CA . GLY A 1 471 ? -17.354 -13.977 26.291 1.00 94.25 471 GLY A CA 1
ATOM 3791 C C . GLY A 1 471 ? -16.833 -15.133 27.146 1.00 94.25 471 GLY A C 1
ATOM 3792 O O . GLY A 1 471 ? -17.266 -15.287 28.285 1.00 94.25 471 GLY A O 1
ATOM 3793 N N . GLU A 1 472 ? -15.887 -15.920 26.636 1.00 95.12 472 GLU A N 1
ATOM 3794 C CA . GLU A 1 472 ? -15.233 -17.037 27.331 1.00 95.12 472 GLU A CA 1
ATOM 3795 C C . GLU A 1 472 ? -14.166 -16.533 28.330 1.00 95.12 472 GLU A C 1
ATOM 3797 O O . GLU A 1 472 ? -13.877 -17.187 29.329 1.00 95.12 472 GLU A O 1
ATOM 3802 N N . THR A 1 473 ? -13.621 -15.325 28.125 1.00 95.12 473 THR A N 1
ATOM 3803 C CA . THR A 1 473 ? -12.629 -14.698 29.029 1.00 95.12 473 THR A CA 1
ATOM 3804 C C . THR A 1 473 ? -13.258 -13.987 30.241 1.00 95.12 473 THR A C 1
ATOM 3806 O O . THR A 1 473 ? -14.480 -13.869 30.362 1.00 95.12 473 THR A O 1
ATOM 3809 N N . LYS A 1 474 ? -12.421 -13.444 31.143 1.00 92.06 474 LYS A N 1
ATOM 3810 C CA . LYS A 1 474 ? -12.863 -12.576 32.256 1.00 92.06 474 LYS A CA 1
ATOM 3811 C C . LYS A 1 474 ? -13.438 -11.221 31.806 1.00 92.06 474 LYS A C 1
ATOM 3813 O O . LYS A 1 474 ? -14.145 -10.580 32.579 1.00 92.06 474 LYS A O 1
ATOM 3818 N N . VAL A 1 475 ? -13.153 -10.770 30.581 1.00 92.38 475 VAL A N 1
ATOM 3819 C CA . VAL A 1 475 ? -13.625 -9.477 30.065 1.00 92.38 475 VAL A CA 1
ATOM 3820 C C . VAL A 1 475 ? -15.045 -9.648 29.522 1.00 92.38 475 VAL A C 1
ATOM 3822 O O . VAL A 1 475 ? -15.249 -10.101 28.399 1.00 92.38 475 VAL A O 1
ATOM 3825 N N . LYS A 1 476 ? -16.047 -9.303 30.339 1.00 90.38 476 LYS A N 1
ATOM 3826 C CA . LYS A 1 476 ? -17.473 -9.424 29.974 1.00 90.38 476 LYS A CA 1
ATOM 3827 C C . LYS A 1 476 ? -18.082 -8.161 29.346 1.00 90.38 476 LYS A C 1
ATOM 3829 O O . LYS A 1 476 ? -19.193 -8.229 28.833 1.00 90.38 476 LYS A O 1
ATOM 3834 N N . CYS A 1 477 ? -17.376 -7.027 29.379 1.00 92.75 477 CYS A N 1
ATOM 3835 C CA . CYS A 1 477 ? -17.874 -5.734 28.898 1.00 92.75 477 CYS A CA 1
ATOM 3836 C C . CYS A 1 477 ? -18.287 -5.789 27.414 1.00 92.75 477 CYS A C 1
ATOM 3838 O O . CYS A 1 477 ? -17.452 -6.065 26.550 1.00 92.75 477 CYS A O 1
ATOM 3840 N N . GLY A 1 478 ? -19.561 -5.497 27.126 1.00 92.44 478 GLY A N 1
ATOM 3841 C CA . GLY A 1 478 ? -20.125 -5.527 25.770 1.00 92.44 478 GLY A CA 1
ATOM 3842 C C . GLY A 1 478 ? -19.385 -4.617 24.788 1.00 92.44 478 GLY A C 1
ATOM 3843 O O . GLY A 1 478 ? -19.092 -5.047 23.674 1.00 92.44 478 GLY A O 1
ATOM 3844 N N . HIS A 1 479 ? -18.972 -3.429 25.236 1.00 94.50 479 HIS A N 1
ATOM 3845 C CA . HIS A 1 479 ? -18.235 -2.470 24.415 1.00 94.50 479 HIS A CA 1
ATOM 3846 C C . HIS A 1 479 ? -16.873 -3.013 23.959 1.00 94.50 479 HIS A C 1
ATOM 3848 O O . HIS A 1 479 ? -16.587 -3.084 22.765 1.00 94.50 479 HIS A O 1
ATOM 3854 N N . LEU A 1 480 ? -16.057 -3.515 24.896 1.00 95.75 480 LEU A N 1
ATOM 3855 C CA . LEU A 1 480 ? -14.751 -4.107 24.570 1.00 95.75 480 LEU A CA 1
ATOM 3856 C C . LEU A 1 480 ? -14.891 -5.350 23.679 1.00 95.75 480 LEU A C 1
ATOM 3858 O O . LEU A 1 480 ? -14.091 -5.541 22.766 1.00 95.75 480 LEU A O 1
ATOM 3862 N N . ARG A 1 481 ? -15.923 -6.176 23.897 1.00 97.06 481 ARG A N 1
ATOM 3863 C CA . ARG A 1 481 ? -16.224 -7.330 23.031 1.00 97.06 481 ARG A CA 1
ATOM 3864 C C . ARG A 1 481 ? -16.631 -6.891 21.620 1.00 97.06 481 ARG A C 1
ATOM 3866 O O . ARG A 1 481 ? -16.220 -7.528 20.653 1.00 97.06 481 ARG A O 1
ATOM 3873 N N . SER A 1 482 ? -17.373 -5.791 21.493 1.00 97.25 482 SER A N 1
ATOM 3874 C CA . SER A 1 482 ? -17.798 -5.214 20.207 1.00 97.25 482 SER A CA 1
ATOM 3875 C C . SER A 1 482 ? -16.622 -4.613 19.435 1.00 97.25 482 SER A C 1
ATOM 3877 O O . SER A 1 482 ? -16.490 -4.852 18.237 1.00 97.25 482 SER A O 1
ATOM 3879 N N . LEU A 1 483 ? -15.705 -3.916 20.112 1.00 96.31 483 LEU A N 1
ATOM 3880 C CA . LEU A 1 483 ? -14.473 -3.416 19.495 1.00 96.31 483 LEU A CA 1
ATOM 3881 C C . LEU A 1 483 ? -13.503 -4.551 19.120 1.00 96.31 483 LEU A C 1
ATOM 3883 O O . LEU A 1 483 ? -12.917 -4.528 18.039 1.00 96.31 483 LEU A O 1
ATOM 3887 N N . ALA A 1 484 ? -13.377 -5.588 19.955 1.00 97.12 484 ALA A N 1
ATOM 3888 C CA . ALA A 1 484 ? -12.604 -6.784 19.612 1.00 97.12 484 ALA A CA 1
ATOM 3889 C C . ALA A 1 484 ? -13.181 -7.496 18.375 1.00 97.12 484 ALA A C 1
ATOM 3891 O O . ALA A 1 484 ? -12.424 -7.942 17.513 1.00 97.12 484 ALA A O 1
ATOM 3892 N N . LEU A 1 485 ? -14.512 -7.542 18.240 1.00 97.38 485 LEU A N 1
ATOM 3893 C CA . LEU A 1 485 ? -15.183 -8.052 17.045 1.00 97.38 485 LEU A CA 1
ATOM 3894 C C . LEU A 1 485 ? -14.860 -7.212 15.801 1.00 97.38 485 LEU A C 1
ATOM 3896 O O . LEU A 1 485 ? -14.510 -7.772 14.764 1.00 97.38 485 LEU A O 1
ATOM 3900 N N . GLN A 1 486 ? -14.920 -5.881 15.910 1.00 95.88 486 GLN A N 1
ATOM 3901 C CA . GLN A 1 486 ? -14.539 -4.962 14.830 1.00 95.88 486 GLN A CA 1
ATOM 3902 C C . GLN A 1 486 ? -13.075 -5.139 14.392 1.00 95.88 486 GLN A C 1
ATOM 3904 O O . GLN A 1 486 ? -12.778 -5.014 13.205 1.00 95.88 486 GLN A O 1
ATOM 3909 N N . ALA A 1 487 ? -12.168 -5.472 15.315 1.00 95.69 487 ALA A N 1
ATOM 3910 C CA . ALA A 1 487 ? -10.784 -5.807 14.984 1.00 95.69 487 ALA A CA 1
ATOM 3911 C C . ALA A 1 487 ? -10.667 -7.160 14.255 1.00 95.69 487 ALA A C 1
ATOM 3913 O O . ALA A 1 487 ? -10.016 -7.253 13.216 1.00 95.69 487 ALA A O 1
ATOM 3914 N N . ALA A 1 488 ? -11.333 -8.199 14.766 1.00 95.56 488 ALA A N 1
ATOM 3915 C CA . ALA A 1 488 ? -11.289 -9.563 14.233 1.00 95.56 488 ALA A CA 1
ATOM 3916 C C . ALA A 1 488 ? -11.920 -9.735 12.841 1.00 95.56 488 ALA A C 1
ATOM 3918 O O . ALA A 1 488 ? -11.549 -10.647 12.099 1.00 95.56 488 ALA A O 1
ATOM 3919 N N . VAL A 1 489 ? -12.909 -8.913 12.489 1.00 94.12 489 VAL A N 1
ATOM 3920 C CA . VAL A 1 489 ? -13.828 -9.243 11.391 1.00 94.12 489 VAL A CA 1
ATOM 3921 C C . VAL A 1 489 ? -13.171 -9.327 10.014 1.00 94.12 489 VAL A C 1
ATOM 3923 O O . VAL A 1 489 ? -13.554 -10.178 9.213 1.00 94.12 489 VAL A O 1
ATOM 3926 N N . TRP A 1 490 ? -12.149 -8.515 9.737 1.00 90.88 490 TRP A N 1
ATOM 3927 C CA . TRP A 1 490 ? -11.456 -8.551 8.447 1.00 90.88 490 TRP A CA 1
ATOM 3928 C C . TRP A 1 490 ? -10.675 -9.856 8.246 1.00 90.88 490 TRP A C 1
ATOM 3930 O O . TRP A 1 490 ? -10.745 -10.418 7.159 1.00 90.88 490 TRP A O 1
ATOM 3940 N N . SER A 1 491 ? -10.047 -10.394 9.298 1.00 92.19 491 SER A N 1
ATOM 3941 C CA . SER A 1 491 ? -9.412 -11.724 9.332 1.00 92.19 491 SER A CA 1
ATOM 3942 C C . SER A 1 491 ? -10.429 -12.859 9.104 1.00 92.19 491 SER A C 1
ATOM 3944 O O . SER A 1 491 ? -10.167 -13.797 8.343 1.00 92.19 491 SER A O 1
ATOM 3946 N N . ALA A 1 492 ? -11.631 -12.760 9.685 1.00 93.00 492 ALA A N 1
ATOM 3947 C CA . ALA A 1 492 ? -12.702 -13.737 9.460 1.00 93.00 492 ALA A CA 1
ATOM 3948 C C . ALA A 1 492 ? -13.238 -13.694 8.014 1.00 93.00 492 ALA A C 1
ATOM 3950 O O . ALA A 1 492 ? -13.448 -14.734 7.390 1.00 93.00 492 ALA A O 1
ATOM 3951 N N . VAL A 1 493 ? -13.428 -12.494 7.456 1.00 90.00 493 VAL A N 1
ATOM 3952 C CA . VAL A 1 493 ? -13.902 -12.305 6.075 1.00 90.00 493 VAL A CA 1
ATOM 3953 C C . VAL A 1 493 ? -12.839 -12.725 5.055 1.00 90.00 493 VAL A C 1
ATOM 3955 O O . VAL A 1 493 ? -13.170 -13.445 4.115 1.00 90.00 493 VAL A O 1
ATOM 3958 N N . SER A 1 494 ? -11.568 -12.351 5.243 1.00 84.44 494 SER A N 1
ATOM 3959 C CA . SER A 1 494 ? -10.481 -12.695 4.311 1.00 84.44 494 SER A CA 1
ATOM 3960 C C . SER A 1 494 ? -10.157 -14.190 4.288 1.00 84.44 494 SER A C 1
ATOM 3962 O O . SER A 1 494 ? -9.688 -14.694 3.275 1.00 84.44 494 SER A O 1
ATOM 3964 N N . SER A 1 495 ? -10.430 -14.914 5.379 1.00 85.56 495 SER A N 1
ATOM 3965 C CA . SER A 1 495 ? -10.312 -16.379 5.442 1.00 85.56 495 SER A CA 1
ATOM 3966 C C . SER A 1 495 ? -11.547 -17.129 4.918 1.00 85.56 495 SER A C 1
ATOM 3968 O O . SER A 1 495 ? -11.608 -18.354 5.026 1.00 85.56 495 SER A O 1
ATOM 3970 N N . GLY A 1 496 ? -12.536 -16.419 4.358 1.00 85.69 496 GLY A N 1
ATOM 3971 C CA . GLY A 1 496 ? -13.746 -17.009 3.777 1.00 85.69 496 GLY A CA 1
ATOM 3972 C C . GLY A 1 496 ? -14.756 -17.548 4.796 1.00 85.69 496 GLY A C 1
ATOM 3973 O O . GLY A 1 496 ? -15.683 -18.243 4.400 1.00 85.69 496 GLY A O 1
ATOM 3974 N N . LYS A 1 497 ? -14.591 -17.233 6.090 1.00 88.88 497 LYS A N 1
ATOM 3975 C CA . LYS A 1 497 ? -15.422 -17.722 7.211 1.00 88.88 497 LYS A CA 1
ATOM 3976 C C . LYS A 1 497 ? -16.260 -16.616 7.864 1.00 88.88 497 LYS A C 1
ATOM 3978 O O . LYS A 1 497 ? -16.710 -16.762 9.000 1.00 88.88 497 LYS A O 1
ATOM 3983 N N . GLY A 1 498 ? -16.392 -15.466 7.199 1.00 92.56 498 GLY A N 1
ATOM 3984 C CA . GLY A 1 498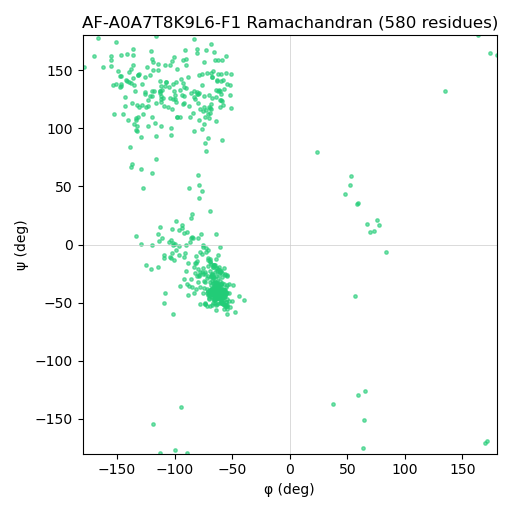 ? -16.987 -14.255 7.767 1.00 92.56 498 GLY A CA 1
ATOM 3985 C C . GLY A 1 498 ? -18.388 -14.490 8.342 1.00 92.56 498 GLY A C 1
ATOM 3986 O O . GLY A 1 498 ? -18.578 -14.299 9.543 1.00 92.56 498 GLY A O 1
ATOM 3987 N N . PRO A 1 499 ? -19.373 -14.939 7.543 1.00 94.44 499 PRO A N 1
ATOM 3988 C CA . PRO A 1 499 ? -20.717 -15.205 8.048 1.00 94.44 499 PRO A CA 1
ATOM 3989 C C . PRO A 1 499 ? -20.757 -16.277 9.147 1.00 94.44 499 PRO A C 1
ATOM 3991 O O . PRO A 1 499 ? -21.477 -16.110 10.126 1.00 94.44 499 PRO A O 1
ATOM 3994 N N . GLU A 1 500 ? -19.969 -17.345 9.025 1.00 94.38 500 GLU A N 1
ATOM 3995 C CA . GLU A 1 500 ? -19.920 -18.476 9.961 1.00 94.38 500 GLU A CA 1
ATOM 3996 C C . GLU A 1 500 ? -19.315 -18.085 11.319 1.00 94.38 500 GLU A C 1
ATOM 3998 O O . GLU A 1 500 ? -19.726 -18.605 12.356 1.00 94.38 500 GLU A O 1
ATOM 4003 N N . TYR A 1 501 ? -18.367 -17.145 11.323 1.00 95.62 501 TYR A N 1
ATOM 4004 C CA . TYR A 1 501 ? -17.782 -16.558 12.530 1.00 95.62 501 TYR A CA 1
ATOM 4005 C C . TYR A 1 501 ? -18.743 -15.578 13.219 1.00 95.62 501 TYR A C 1
ATOM 4007 O O . TYR A 1 501 ? -18.807 -15.508 14.444 1.00 95.62 501 TYR A O 1
ATOM 4015 N N . LEU A 1 502 ? -19.507 -14.810 12.439 1.00 97.56 502 LEU A N 1
ATOM 4016 C CA . LEU A 1 502 ? -20.346 -13.721 12.947 1.00 97.56 502 LEU A CA 1
ATOM 4017 C C . LEU A 1 502 ? -21.753 -14.167 13.371 1.00 97.56 502 LEU A C 1
ATOM 4019 O O . LEU A 1 502 ? -22.304 -13.641 14.340 1.00 97.56 502 LEU A O 1
ATOM 4023 N N . LEU A 1 503 ? -22.349 -15.130 12.665 1.00 97.00 503 LEU A N 1
ATOM 4024 C CA . LEU A 1 503 ? -23.727 -15.568 12.895 1.00 97.00 503 LEU A CA 1
ATOM 4025 C C . LEU A 1 503 ? -23.977 -16.110 14.318 1.00 97.00 503 LEU A C 1
ATOM 4027 O O . LEU A 1 503 ? -25.006 -15.739 14.882 1.00 97.00 503 LEU A O 1
ATOM 4031 N N . PRO A 1 504 ? -23.077 -16.893 14.956 1.00 97.06 504 PRO A N 1
ATOM 4032 C CA . PRO A 1 504 ? -23.262 -17.322 16.345 1.00 97.06 504 PRO A CA 1
ATOM 4033 C C . PRO A 1 504 ? -23.318 -16.150 17.334 1.00 97.06 504 PRO A C 1
ATOM 4035 O O . PRO A 1 504 ? -24.094 -16.185 18.283 1.00 97.06 504 PRO A O 1
ATOM 4038 N N . ILE A 1 505 ? -22.539 -15.089 17.091 1.00 97.50 505 ILE A N 1
ATOM 4039 C CA . ILE A 1 505 ? -22.497 -13.896 17.949 1.00 97.50 505 ILE A CA 1
ATOM 4040 C C . ILE A 1 505 ? -23.829 -13.141 17.879 1.00 97.50 505 ILE A C 1
ATOM 4042 O O . ILE A 1 505 ? -24.341 -12.698 18.906 1.00 97.50 505 ILE A O 1
ATOM 4046 N N . PHE A 1 506 ? -24.397 -13.019 16.674 1.00 97.81 506 PHE A N 1
ATOM 4047 C CA . PHE A 1 506 ? -25.714 -12.420 16.449 1.00 97.81 506 PHE A CA 1
ATOM 4048 C C . PHE A 1 506 ? -26.862 -13.282 17.005 1.00 97.81 506 PHE A C 1
ATOM 4050 O O . PHE A 1 506 ? -27.813 -12.742 17.573 1.00 97.81 506 PHE A O 1
ATOM 4057 N N . ALA A 1 507 ? -26.785 -14.606 16.846 1.00 96.81 507 ALA A N 1
ATOM 4058 C CA . ALA A 1 507 ? -27.837 -15.538 17.250 1.00 96.81 507 ALA A CA 1
ATOM 4059 C C . ALA A 1 507 ? -27.963 -15.713 18.773 1.00 96.81 507 ALA A C 1
ATOM 4061 O O . ALA A 1 507 ? -29.056 -15.997 19.256 1.00 96.81 507 ALA A O 1
ATOM 4062 N N . GLU A 1 508 ? -26.870 -15.541 19.517 1.00 96.00 508 GLU A N 1
ATOM 4063 C CA . GLU A 1 508 ? -26.857 -15.614 20.979 1.00 96.00 508 GLU A CA 1
ATOM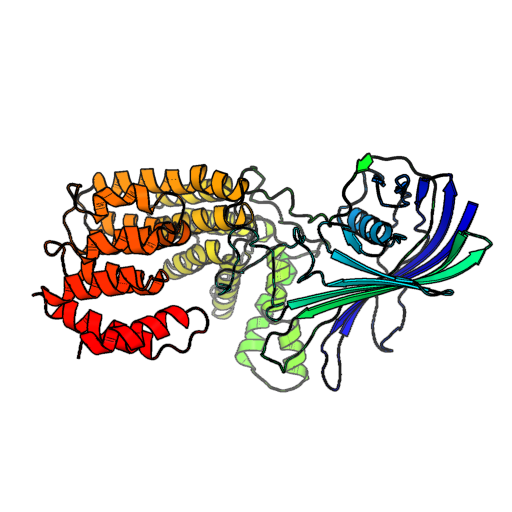 4064 C C . GLU A 1 508 ? -27.567 -14.399 21.600 1.00 96.00 508 GLU A C 1
ATOM 4066 O O . GLU A 1 508 ? -27.087 -13.268 21.502 1.00 96.00 508 GLU A O 1
ATOM 4071 N N . THR A 1 509 ? -28.719 -14.632 22.236 1.00 93.56 509 THR A N 1
ATOM 4072 C CA . THR A 1 509 ? -29.575 -13.587 22.818 1.00 93.56 509 THR A CA 1
ATOM 4073 C C . THR A 1 509 ? -29.040 -13.014 24.126 1.00 93.56 509 THR A C 1
ATOM 4075 O O . THR A 1 509 ? -29.413 -11.899 24.475 1.00 93.56 509 THR A O 1
ATOM 4078 N N . GLU A 1 510 ? -28.145 -13.722 24.821 1.00 93.00 510 GLU A N 1
ATOM 4079 C CA . GLU A 1 510 ? -27.494 -13.228 26.047 1.00 93.00 510 GLU A CA 1
ATOM 4080 C C . GLU A 1 510 ? -26.349 -12.227 25.761 1.00 93.00 510 GLU A C 1
ATOM 4082 O O . GLU A 1 510 ? -25.779 -11.627 26.676 1.00 93.00 510 GLU A O 1
ATOM 4087 N N . ASN A 1 511 ? -25.987 -12.015 24.489 1.00 95.69 511 ASN A N 1
ATOM 4088 C CA . ASN A 1 511 ? -25.058 -10.954 24.094 1.00 95.69 511 ASN A CA 1
ATOM 4089 C C . ASN A 1 511 ? -25.742 -9.575 24.109 1.00 95.69 511 ASN A C 1
ATOM 4091 O O . ASN A 1 511 ? -26.910 -9.442 23.751 1.00 95.69 511 ASN A O 1
ATOM 4095 N N . SER A 1 512 ? -24.993 -8.515 24.438 1.00 96.00 512 SER A N 1
ATOM 4096 C CA . SER A 1 512 ? -25.510 -7.141 24.354 1.00 96.00 512 SER A CA 1
ATOM 4097 C C . SER A 1 512 ? -25.930 -6.788 22.923 1.00 96.00 512 SER A C 1
ATOM 4099 O O . SER A 1 512 ? -25.270 -7.205 21.965 1.00 96.00 512 SER A O 1
ATOM 4101 N N . HIS A 1 513 ? -26.972 -5.960 22.758 1.00 96.44 513 HIS A N 1
ATOM 4102 C CA . HIS A 1 513 ? -27.385 -5.510 21.425 1.00 96.44 513 HIS A CA 1
ATOM 4103 C C . HIS A 1 513 ? -26.238 -4.865 20.649 1.00 96.44 513 HIS A C 1
ATOM 4105 O O . HIS A 1 513 ? -26.134 -5.109 19.459 1.00 96.44 513 HIS A O 1
ATOM 4111 N N . GLU A 1 514 ? -25.325 -4.139 21.304 1.00 96.19 514 GLU A N 1
ATOM 4112 C CA . GLU A 1 514 ? -24.146 -3.528 20.670 1.00 96.19 514 GLU A CA 1
ATOM 4113 C C . GLU A 1 514 ? -23.313 -4.576 19.912 1.00 96.19 514 GLU A C 1
ATOM 4115 O O . GLU A 1 514 ? -22.996 -4.397 18.734 1.00 96.19 514 GLU A O 1
ATOM 4120 N N . LEU A 1 515 ? -23.041 -5.717 20.551 1.00 97.50 515 LEU A N 1
ATOM 4121 C CA . LEU A 1 515 ? -22.256 -6.806 19.977 1.00 97.50 515 LEU A CA 1
ATOM 4122 C C . LEU A 1 515 ? -23.029 -7.531 18.865 1.00 97.50 515 LEU A C 1
ATOM 4124 O O . LEU A 1 515 ? -22.457 -7.862 17.825 1.00 97.50 515 LEU A O 1
ATOM 4128 N N . ARG A 1 516 ? -24.338 -7.737 19.056 1.00 97.81 516 ARG A N 1
ATOM 4129 C CA . ARG A 1 516 ? -25.222 -8.425 18.097 1.00 97.81 516 ARG A CA 1
ATOM 4130 C C . ARG A 1 516 ? -25.474 -7.584 16.838 1.00 97.81 516 ARG A C 1
ATOM 4132 O O . ARG A 1 516 ? -25.370 -8.101 15.728 1.00 97.81 516 ARG A O 1
ATOM 4139 N N . ILE A 1 517 ? -25.722 -6.284 17.000 1.00 97.31 517 ILE A N 1
ATOM 4140 C CA . ILE A 1 517 ? -25.838 -5.270 15.938 1.00 97.31 517 ILE A CA 1
ATOM 4141 C C . ILE A 1 517 ? -24.516 -5.150 15.177 1.00 97.31 517 ILE A C 1
ATOM 4143 O O . ILE A 1 517 ? -24.517 -5.198 13.944 1.00 97.31 517 ILE A O 1
ATOM 4147 N N . THR A 1 518 ? -23.385 -5.084 15.892 1.00 96.88 518 THR A N 1
ATOM 4148 C CA . THR A 1 518 ? -22.050 -5.089 15.276 1.00 96.88 518 THR A CA 1
ATOM 4149 C C . THR A 1 518 ? -21.878 -6.334 14.403 1.00 96.88 518 THR A C 1
ATOM 4151 O O . THR A 1 518 ? -21.606 -6.203 13.209 1.00 96.88 518 THR A O 1
ATOM 4154 N N . ALA A 1 519 ? -22.125 -7.534 14.941 1.00 97.81 519 ALA A N 1
ATOM 4155 C CA . ALA A 1 519 ? -22.045 -8.779 14.178 1.00 97.81 519 ALA A CA 1
ATOM 4156 C C . ALA A 1 519 ? -22.942 -8.762 12.928 1.00 97.81 519 ALA A C 1
ATOM 4158 O O . ALA A 1 519 ? -22.457 -9.020 11.826 1.00 97.81 519 ALA A O 1
ATOM 4159 N N . LEU A 1 520 ? -24.217 -8.384 13.067 1.00 97.12 520 LEU A N 1
ATOM 4160 C CA . LEU A 1 520 ? -25.169 -8.332 11.956 1.00 97.12 520 LEU A CA 1
ATOM 4161 C C . LEU A 1 520 ? -24.733 -7.368 10.841 1.00 97.12 520 LEU A C 1
ATOM 4163 O O . LEU A 1 520 ? -24.831 -7.710 9.660 1.00 97.12 520 LEU A O 1
ATOM 4167 N N . SER A 1 521 ? -24.205 -6.193 11.201 1.00 95.31 521 SER A N 1
ATOM 4168 C CA . SER A 1 521 ? -23.719 -5.205 10.230 1.00 95.31 521 SER A CA 1
ATOM 4169 C C . SER A 1 521 ? -22.598 -5.765 9.342 1.00 95.31 521 SER A C 1
ATOM 4171 O O . SER A 1 521 ? -22.617 -5.572 8.121 1.00 95.31 521 SER A O 1
ATOM 4173 N N . TYR A 1 522 ? -21.680 -6.547 9.922 1.00 95.81 522 TYR A N 1
ATOM 4174 C CA . TYR A 1 522 ? -20.609 -7.197 9.175 1.00 95.81 522 TYR A CA 1
ATOM 4175 C C . TYR A 1 522 ? -21.041 -8.473 8.455 1.00 95.81 522 TYR A C 1
ATOM 4177 O O . TYR A 1 522 ? -20.461 -8.754 7.409 1.00 95.81 522 TYR A O 1
ATOM 4185 N N . ILE A 1 523 ? -22.061 -9.214 8.918 1.00 95.75 523 ILE A N 1
ATOM 4186 C CA . ILE A 1 523 ? -22.577 -10.377 8.165 1.00 95.75 523 ILE A CA 1
ATOM 4187 C C . ILE A 1 523 ? -22.998 -9.933 6.764 1.00 95.75 523 ILE A C 1
ATOM 4189 O O . ILE A 1 523 ? -22.632 -10.581 5.789 1.00 95.75 523 ILE A O 1
ATOM 4193 N N . MET A 1 524 ? -23.687 -8.795 6.645 1.00 91.00 524 MET A N 1
ATOM 4194 C CA . MET A 1 524 ? -24.074 -8.218 5.351 1.00 91.00 524 MET A CA 1
ATOM 4195 C C . MET A 1 524 ? -22.855 -7.792 4.513 1.00 91.00 524 MET A C 1
ATOM 4197 O O . MET A 1 524 ? -22.826 -7.996 3.297 1.00 91.00 524 MET A O 1
ATOM 4201 N N . GLY A 1 525 ? -21.811 -7.278 5.171 1.00 88.31 525 GLY A N 1
ATOM 4202 C CA . GLY A 1 525 ? -20.513 -6.970 4.563 1.00 88.31 525 GLY A CA 1
ATOM 4203 C C . GLY A 1 525 ? -19.672 -8.197 4.174 1.00 88.31 525 GLY A C 1
ATOM 4204 O O . GLY A 1 525 ? -18.725 -8.053 3.397 1.00 88.31 525 GLY A O 1
ATOM 4205 N N . ALA A 1 526 ? -20.027 -9.396 4.638 1.00 91.19 526 ALA A N 1
ATOM 4206 C CA . ALA A 1 526 ? -19.286 -10.645 4.451 1.00 91.19 526 ALA A CA 1
ATOM 4207 C C . ALA A 1 526 ? -19.828 -11.535 3.308 1.00 91.19 526 ALA A C 1
ATOM 4209 O O . ALA A 1 526 ? -19.558 -12.732 3.277 1.00 91.19 526 ALA A O 1
ATOM 4210 N N . ASN A 1 527 ? -20.592 -10.963 2.366 1.00 88.81 527 ASN A N 1
ATOM 4211 C CA . ASN A 1 527 ? -21.205 -11.659 1.219 1.00 88.81 527 ASN A CA 1
ATOM 4212 C C . ASN A 1 527 ? -22.051 -12.898 1.606 1.00 88.81 527 ASN A C 1
ATOM 4214 O O . ASN A 1 527 ? -21.792 -14.009 1.132 1.00 88.81 527 ASN A O 1
ATOM 4218 N N . PRO A 1 528 ? -23.093 -12.726 2.441 1.00 94.19 528 PRO A N 1
ATOM 4219 C CA . PRO A 1 528 ? -23.860 -13.836 2.995 1.00 94.19 528 PRO A CA 1
ATOM 4220 C C . PRO A 1 528 ? -24.662 -14.598 1.927 1.00 94.19 528 PRO A C 1
ATOM 4222 O O . PRO A 1 528 ? -25.118 -14.043 0.924 1.00 94.19 528 PRO A O 1
ATOM 4225 N N . SER A 1 529 ? -24.853 -15.898 2.165 1.00 94.88 529 SER A N 1
ATOM 4226 C CA . SER A 1 529 ? -25.676 -16.785 1.339 1.00 94.88 529 SER A CA 1
ATOM 4227 C C . SER A 1 529 ? -27.168 -16.640 1.670 1.00 94.88 529 SER A C 1
ATOM 4229 O O . SER A 1 529 ? -27.539 -16.085 2.706 1.00 94.88 529 SER A O 1
ATOM 4231 N N . SER A 1 530 ? -28.046 -17.202 0.834 1.00 96.00 530 SER A N 1
ATOM 4232 C CA . SER A 1 530 ? -29.477 -17.329 1.158 1.00 96.00 530 SER A CA 1
ATOM 4233 C C . SER A 1 530 ? -29.718 -18.102 2.462 1.00 96.00 530 SER A C 1
ATOM 4235 O O . SER A 1 530 ? -30.627 -17.754 3.212 1.00 96.00 530 SER A O 1
ATOM 4237 N N . THR A 1 531 ? -28.877 -19.092 2.779 1.00 96.56 531 THR A N 1
ATOM 4238 C CA . THR A 1 531 ? -28.905 -19.822 4.056 1.00 96.56 531 THR A CA 1
ATOM 4239 C C . THR A 1 531 ? -28.613 -18.898 5.240 1.00 96.56 531 THR A C 1
ATOM 4241 O O . THR A 1 531 ? -29.310 -18.967 6.249 1.00 96.56 531 THR A O 1
ATOM 4244 N N . HIS A 1 532 ? -27.638 -17.991 5.111 1.00 97.00 532 HIS A N 1
ATOM 4245 C CA . HIS A 1 532 ? -27.295 -17.028 6.165 1.00 97.00 532 HIS A CA 1
ATOM 4246 C C . HIS A 1 532 ? -28.426 -16.018 6.392 1.00 97.00 532 HIS A C 1
ATOM 4248 O O . HIS A 1 532 ? -28.804 -15.776 7.534 1.00 97.00 532 HIS A O 1
ATOM 4254 N N . PHE A 1 533 ? -29.045 -15.508 5.323 1.00 97.25 533 PHE A N 1
ATOM 4255 C CA . PHE A 1 533 ? -30.249 -14.678 5.435 1.00 97.25 533 PHE A CA 1
ATOM 4256 C C . PHE A 1 533 ? -31.421 -15.409 6.110 1.00 97.25 533 PHE A C 1
ATOM 4258 O O . PHE A 1 533 ? -32.082 -14.838 6.974 1.00 97.25 533 PHE A O 1
ATOM 4265 N N . ASN A 1 534 ? -31.664 -16.675 5.758 1.00 96.19 534 ASN A N 1
ATOM 4266 C CA . ASN A 1 534 ? -32.718 -17.476 6.379 1.00 96.19 534 ASN A CA 1
ATOM 4267 C C . ASN A 1 534 ? -32.459 -17.706 7.880 1.00 96.19 534 ASN A C 1
ATOM 4269 O O . ASN A 1 534 ? -33.381 -17.621 8.688 1.00 96.19 534 ASN A O 1
ATOM 4273 N N . ALA A 1 535 ? -31.200 -17.934 8.269 1.00 96.69 535 ALA A N 1
ATOM 4274 C CA . ALA A 1 535 ? -30.812 -18.038 9.673 1.00 96.69 535 ALA A CA 1
ATOM 4275 C C . ALA A 1 535 ? -31.005 -16.713 10.434 1.00 96.69 535 ALA A C 1
ATOM 4277 O O . ALA A 1 535 ? -31.505 -16.732 11.556 1.00 96.69 535 ALA A O 1
ATOM 4278 N N . ILE A 1 536 ? -30.692 -15.566 9.814 1.00 97.06 536 ILE A N 1
ATOM 4279 C CA . ILE A 1 536 ? -30.964 -14.242 10.396 1.00 97.06 536 ILE A CA 1
ATOM 4280 C C . ILE A 1 536 ? -32.465 -14.068 10.668 1.00 97.06 536 ILE A C 1
ATOM 4282 O O . ILE A 1 536 ? -32.836 -13.691 11.777 1.00 97.06 536 ILE A O 1
ATOM 4286 N N . LEU A 1 537 ? -33.337 -14.396 9.706 1.00 95.81 537 LEU A N 1
ATOM 4287 C CA . LEU A 1 537 ? -34.789 -14.330 9.918 1.00 95.81 537 LEU A CA 1
ATOM 4288 C C . LEU A 1 537 ? -35.270 -15.272 11.031 1.00 95.81 537 LEU A C 1
ATOM 4290 O O . LEU A 1 537 ? -36.132 -14.891 11.819 1.00 95.81 537 LEU A O 1
ATOM 4294 N N . ALA A 1 538 ? -34.711 -16.481 11.124 1.00 95.25 538 ALA A N 1
ATOM 4295 C CA . ALA A 1 538 ? -35.077 -17.445 12.161 1.00 95.25 538 ALA A CA 1
ATOM 4296 C C . ALA A 1 538 ? -34.725 -16.960 13.583 1.00 95.25 538 ALA A C 1
ATOM 4298 O O . ALA A 1 538 ? -35.467 -17.257 14.522 1.00 95.25 538 ALA A O 1
ATOM 4299 N N . VAL A 1 539 ? -33.634 -16.197 13.735 1.00 96.12 539 VAL A N 1
ATOM 4300 C CA . VAL A 1 539 ? -33.292 -15.487 14.981 1.00 96.12 539 VAL A CA 1
ATOM 4301 C C . VAL A 1 539 ? -34.278 -14.341 15.220 1.00 96.12 539 VAL A C 1
ATOM 4303 O O . VAL A 1 539 ? -34.918 -14.301 16.268 1.00 96.12 539 VAL A O 1
ATOM 4306 N N . LEU A 1 540 ? -34.468 -13.459 14.229 1.00 95.88 540 LEU A N 1
ATOM 4307 C CA . LEU A 1 540 ? -35.332 -12.274 14.345 1.00 95.88 540 LEU A CA 1
ATOM 4308 C C . LEU A 1 540 ? -36.793 -12.612 14.675 1.00 95.88 540 LEU A C 1
ATOM 4310 O O . LEU A 1 540 ? -37.431 -11.879 15.422 1.00 95.88 540 LEU A O 1
ATOM 4314 N N . TYR A 1 541 ? -37.311 -13.748 14.201 1.00 92.88 541 TYR A N 1
ATOM 4315 C CA . TYR A 1 541 ? -38.665 -14.219 14.521 1.00 92.88 541 TYR A CA 1
ATOM 4316 C C . TYR A 1 541 ? -38.901 -14.463 16.027 1.00 92.88 541 TYR A C 1
ATOM 4318 O O . TYR A 1 541 ? -40.041 -14.441 16.489 1.00 92.88 541 TYR A O 1
ATOM 4326 N N . LYS A 1 542 ? -37.838 -14.715 16.803 1.00 92.25 542 LYS A N 1
ATOM 4327 C CA . LYS A 1 542 ? -37.897 -14.908 18.264 1.00 92.25 542 LYS A CA 1
ATOM 4328 C C . LYS A 1 542 ? -37.253 -13.763 19.047 1.00 92.25 542 LYS A C 1
ATOM 4330 O O . LYS A 1 542 ? -37.120 -13.873 20.267 1.00 92.25 542 LYS A O 1
ATOM 4335 N N . GLU A 1 543 ? -36.840 -12.702 18.361 1.00 95.81 543 GLU A N 1
ATOM 4336 C CA . GLU A 1 543 ? -36.137 -11.586 18.973 1.00 95.81 543 GLU A CA 1
ATOM 4337 C C . GLU A 1 543 ? -37.045 -10.797 19.922 1.00 95.81 543 GLU A C 1
ATOM 4339 O O . GLU A 1 543 ? -38.241 -10.632 19.679 1.00 95.81 543 GLU A O 1
ATOM 4344 N N . LYS A 1 544 ? -36.459 -10.316 21.020 1.00 95.38 544 LYS A N 1
ATOM 4345 C CA . LYS A 1 544 ? -37.136 -9.491 22.029 1.00 95.38 544 LYS A CA 1
ATOM 4346 C C . LYS A 1 544 ? -36.483 -8.123 22.199 1.00 95.38 544 LYS A C 1
ATOM 4348 O O . LYS A 1 544 ? -37.135 -7.214 22.705 1.00 95.38 544 LYS A O 1
ATOM 4353 N N . ASP A 1 545 ? -35.220 -7.974 21.803 1.00 97.19 545 ASP A N 1
ATOM 4354 C CA . ASP A 1 545 ? -34.541 -6.685 21.804 1.00 97.19 545 ASP A CA 1
ATOM 4355 C C . ASP A 1 545 ? -34.983 -5.863 20.580 1.00 97.19 545 ASP A C 1
ATOM 4357 O O . ASP A 1 545 ? -34.632 -6.153 19.432 1.00 97.19 545 ASP A O 1
ATOM 4361 N N . PHE A 1 546 ? -35.791 -4.831 20.834 1.00 95.88 546 PHE A N 1
ATOM 4362 C CA . PHE A 1 546 ? -36.318 -3.950 19.793 1.00 95.88 546 PHE A CA 1
ATOM 4363 C C . PHE A 1 546 ? -35.221 -3.192 19.033 1.00 95.88 546 PHE A C 1
ATOM 4365 O O . PHE A 1 546 ? -35.415 -2.917 17.850 1.00 95.88 546 PHE A O 1
ATOM 4372 N N . GLU A 1 547 ? -34.069 -2.898 19.644 1.00 96.81 547 GLU A N 1
ATOM 4373 C CA . GLU A 1 547 ? -32.957 -2.239 18.948 1.00 96.81 547 GLU A CA 1
ATOM 4374 C C . GLU A 1 547 ? -32.359 -3.176 17.893 1.00 96.81 547 GLU A C 1
ATOM 4376 O O . GLU A 1 547 ? -32.109 -2.765 16.757 1.00 96.81 547 GLU A O 1
ATOM 4381 N N . VAL A 1 548 ? -32.222 -4.467 18.221 1.00 97.12 548 VAL A N 1
ATOM 4382 C CA . VAL A 1 548 ? -31.761 -5.496 17.274 1.00 97.12 548 VAL A CA 1
ATOM 4383 C C . VAL A 1 548 ? -32.744 -5.656 16.107 1.00 97.12 548 VAL A C 1
ATOM 4385 O O . VAL A 1 548 ? -32.311 -5.691 14.952 1.00 97.12 548 VAL A O 1
ATOM 4388 N N . VAL A 1 549 ? -34.058 -5.697 16.370 1.00 96.50 549 VAL A N 1
ATOM 4389 C CA . VAL A 1 549 ? -35.093 -5.801 15.317 1.00 96.50 549 VAL A CA 1
ATOM 4390 C C . VAL A 1 549 ? -35.113 -4.561 14.417 1.00 96.50 549 VAL A C 1
ATOM 4392 O O . VAL A 1 549 ? -35.051 -4.685 13.191 1.00 96.50 549 VAL A O 1
ATOM 4395 N N . ASN A 1 550 ? -35.162 -3.364 15.009 1.00 96.25 550 ASN A N 1
ATOM 4396 C CA . ASN A 1 550 ? -35.227 -2.095 14.279 1.00 96.25 550 ASN A CA 1
ATOM 4397 C C . ASN A 1 550 ? -33.972 -1.872 13.422 1.00 96.25 550 ASN A C 1
ATOM 4399 O O . ASN A 1 550 ? -34.067 -1.448 12.262 1.00 96.25 550 ASN A O 1
ATOM 4403 N N . PHE A 1 551 ? -32.794 -2.209 13.959 1.00 97.19 551 PHE A N 1
ATOM 4404 C CA . PHE A 1 551 ? -31.546 -2.164 13.207 1.00 97.19 551 PHE A CA 1
ATOM 4405 C C . PHE A 1 551 ? -31.550 -3.167 12.050 1.00 97.19 551 PHE A C 1
ATOM 4407 O O . PHE A 1 551 ? -31.226 -2.791 10.924 1.00 97.19 551 PHE A O 1
ATOM 4414 N N . ALA A 1 552 ? -31.965 -4.418 12.281 1.00 96.81 552 ALA A N 1
ATOM 4415 C CA . ALA A 1 552 ? -32.012 -5.441 11.239 1.00 96.81 552 ALA A CA 1
ATOM 4416 C C . ALA A 1 552 ? -32.930 -5.051 10.070 1.00 96.81 552 ALA A C 1
ATOM 4418 O O . ALA A 1 552 ? -32.529 -5.166 8.909 1.00 96.81 552 ALA A O 1
ATOM 4419 N N . PHE A 1 553 ? -34.122 -4.521 10.361 1.00 96.19 553 PHE A N 1
ATOM 4420 C CA . PHE A 1 553 ? -35.039 -4.000 9.346 1.00 96.19 553 PHE A CA 1
ATOM 4421 C C . PHE A 1 553 ? -34.386 -2.888 8.510 1.00 96.19 553 PHE A C 1
ATOM 4423 O O . PHE A 1 553 ? -34.350 -2.958 7.278 1.00 96.19 553 PHE A O 1
ATOM 4430 N N . THR A 1 554 ? -33.802 -1.892 9.180 1.00 96.50 554 THR A N 1
ATOM 4431 C CA . THR A 1 554 ? -33.152 -0.735 8.539 1.00 96.50 554 THR A CA 1
ATOM 4432 C C . THR A 1 554 ? -31.934 -1.147 7.706 1.00 96.50 554 THR A C 1
ATOM 4434 O O . THR A 1 554 ? -31.708 -0.626 6.610 1.00 96.50 554 THR A O 1
ATOM 4437 N N . LEU A 1 555 ? -31.167 -2.131 8.177 1.00 96.44 555 LEU A N 1
ATOM 4438 C CA . LEU A 1 555 ? -30.025 -2.697 7.466 1.00 96.44 555 LEU A CA 1
ATOM 4439 C C . LEU A 1 555 ? -30.468 -3.431 6.192 1.00 96.44 555 LEU A C 1
ATOM 4441 O O . LEU A 1 555 ? -29.869 -3.238 5.133 1.00 96.44 555 LEU A O 1
ATOM 4445 N N . PHE A 1 556 ? -31.543 -4.224 6.260 1.00 97.25 556 PHE A N 1
ATOM 4446 C CA . PHE A 1 556 ? -32.105 -4.914 5.096 1.00 97.25 556 PHE A CA 1
ATOM 4447 C C . PHE A 1 556 ? -32.678 -3.920 4.076 1.00 97.25 556 PHE A C 1
ATOM 4449 O O . PHE A 1 556 ? -32.416 -4.067 2.883 1.00 97.25 556 PHE A O 1
ATOM 4456 N N . GLU A 1 557 ? -33.388 -2.876 4.518 1.00 96.69 557 GLU A N 1
ATOM 4457 C CA . GLU A 1 557 ? -33.834 -1.763 3.664 1.00 96.69 557 GLU A CA 1
ATOM 4458 C C . GLU A 1 557 ? -32.662 -1.063 2.958 1.00 96.69 557 GLU A C 1
ATOM 4460 O O . GLU A 1 557 ? -32.754 -0.756 1.768 1.00 96.69 557 GLU A O 1
ATOM 4465 N N . THR A 1 558 ? -31.564 -0.824 3.680 1.00 95.69 558 THR A N 1
ATOM 4466 C CA . THR A 1 558 ? -30.361 -0.157 3.159 1.00 95.69 558 THR A CA 1
ATOM 4467 C C . THR A 1 558 ? -29.672 -1.017 2.104 1.00 95.69 558 THR A C 1
ATOM 4469 O O . THR A 1 558 ? -29.437 -0.555 0.988 1.00 95.69 558 THR A O 1
ATOM 4472 N N . TYR A 1 559 ? -29.411 -2.295 2.400 1.00 95.69 559 TYR A N 1
ATOM 4473 C CA . TYR A 1 559 ? -28.796 -3.204 1.431 1.00 95.69 559 TYR A CA 1
ATOM 4474 C C . TYR A 1 559 ? -29.709 -3.479 0.228 1.00 95.69 559 TYR A C 1
ATOM 4476 O O . TYR A 1 559 ? -29.212 -3.533 -0.891 1.00 95.69 559 TYR A O 1
ATOM 4484 N N . ALA A 1 560 ? -31.033 -3.566 0.403 1.00 96.06 560 ALA A N 1
ATOM 4485 C CA . ALA A 1 560 ? -31.986 -3.738 -0.700 1.00 96.06 560 ALA A CA 1
ATOM 4486 C C . ALA A 1 560 ? -32.028 -2.552 -1.689 1.00 96.06 560 ALA A C 1
ATOM 4488 O O . ALA A 1 560 ? -32.499 -2.717 -2.817 1.00 96.06 560 ALA A O 1
ATOM 4489 N N . LYS A 1 561 ? -31.555 -1.371 -1.264 1.00 95.69 561 LYS A N 1
ATOM 4490 C CA . LYS A 1 561 ? -31.411 -0.144 -2.069 1.00 95.69 561 LYS A CA 1
ATOM 4491 C C . LYS A 1 561 ? -29.962 0.104 -2.52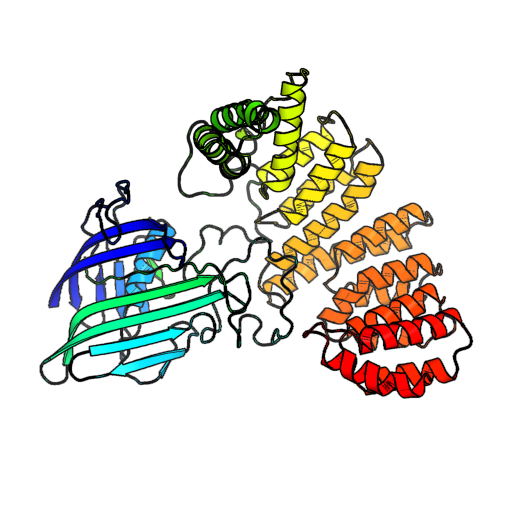5 1.00 95.69 561 LYS A C 1
ATOM 4493 O O . LYS A 1 561 ? -29.705 1.115 -3.172 1.00 95.69 561 LYS A O 1
ATOM 4498 N N . ASN A 1 562 ? -29.019 -0.778 -2.185 1.00 91.19 562 ASN A N 1
ATOM 4499 C CA . ASN A 1 562 ? -27.604 -0.580 -2.485 1.00 91.19 562 ASN A CA 1
ATOM 4500 C C . ASN A 1 562 ? -27.330 -0.717 -3.995 1.00 91.19 562 ASN A C 1
ATOM 4502 O O . ASN A 1 562 ? -27.728 -1.700 -4.620 1.00 91.19 562 ASN A O 1
ATOM 4506 N N . ILE A 1 563 ? -26.643 0.282 -4.552 1.00 90.56 563 ILE A N 1
ATOM 4507 C CA . ILE A 1 563 ? -26.272 0.385 -5.970 1.00 90.56 563 ILE A CA 1
ATOM 4508 C C . ILE A 1 563 ? -24.827 -0.056 -6.256 1.00 90.56 563 ILE A C 1
ATOM 4510 O O . ILE A 1 563 ? -24.432 -0.102 -7.416 1.00 90.56 563 ILE A O 1
ATOM 4514 N N . ASP A 1 564 ? -24.044 -0.385 -5.223 1.00 85.81 564 ASP A N 1
ATOM 4515 C CA . ASP A 1 564 ? -22.676 -0.895 -5.352 1.00 85.81 564 ASP A CA 1
ATOM 4516 C C . ASP A 1 564 ? -22.654 -2.225 -6.143 1.00 85.81 564 ASP A C 1
ATOM 4518 O O . ASP A 1 564 ? -23.215 -3.227 -5.672 1.00 85.81 564 ASP A O 1
ATOM 4522 N N . PRO A 1 565 ? -21.978 -2.288 -7.312 1.00 81.56 565 PRO A N 1
ATOM 4523 C CA . PRO A 1 565 ? -21.847 -3.514 -8.096 1.00 81.56 565 PRO A CA 1
ATOM 4524 C C . PRO A 1 565 ? -21.256 -4.686 -7.300 1.00 81.56 565 PRO A C 1
ATOM 4526 O O . PRO A 1 565 ? -21.741 -5.816 -7.443 1.00 81.56 565 PRO A O 1
ATOM 4529 N N . CYS A 1 566 ? -20.303 -4.424 -6.390 1.00 81.75 566 CYS A N 1
ATOM 4530 C CA . CYS A 1 566 ? -19.706 -5.432 -5.505 1.00 81.75 566 CYS A CA 1
ATOM 4531 C C . CYS A 1 566 ? -20.747 -6.096 -4.584 1.00 81.75 566 CYS A C 1
ATOM 4533 O O . CYS A 1 566 ? -20.515 -7.193 -4.072 1.00 81.75 566 CYS A O 1
ATOM 4535 N N . ARG A 1 567 ? -21.893 -5.444 -4.342 1.00 88.44 567 ARG A N 1
ATOM 4536 C CA . ARG A 1 567 ? -22.940 -5.889 -3.407 1.00 88.44 567 ARG A CA 1
ATOM 4537 C C . ARG A 1 567 ? -24.249 -6.278 -4.082 1.00 88.44 567 ARG A C 1
ATOM 4539 O O . ARG A 1 567 ? -25.167 -6.693 -3.381 1.00 88.44 567 ARG A O 1
ATOM 4546 N N . SER A 1 568 ? -24.327 -6.250 -5.410 1.00 90.31 568 SER A N 1
ATOM 4547 C CA . SER A 1 568 ? -25.499 -6.635 -6.221 1.00 90.31 568 SER A CA 1
ATOM 4548 C C . SER A 1 568 ? -26.194 -7.941 -5.776 1.00 90.31 568 SER A C 1
ATOM 4550 O O . SER A 1 568 ? -27.421 -7.983 -5.627 1.00 90.31 568 SER A O 1
ATOM 4552 N N . LYS A 1 569 ? -25.428 -9.000 -5.472 1.00 91.62 569 LYS A N 1
ATOM 4553 C CA . LYS A 1 569 ? -25.955 -10.272 -4.933 1.00 91.62 569 LYS A CA 1
ATOM 4554 C C . LYS A 1 569 ? -26.585 -10.102 -3.544 1.00 91.62 569 LYS A C 1
ATOM 4556 O O . LYS A 1 569 ? -27.685 -10.597 -3.305 1.00 91.62 569 LYS A O 1
ATOM 4561 N N . VAL A 1 570 ? -25.911 -9.387 -2.642 1.00 93.88 570 VAL A N 1
ATOM 4562 C CA . VAL A 1 570 ? -26.392 -9.117 -1.275 1.00 93.88 570 VAL A CA 1
ATOM 4563 C C . VAL A 1 570 ? -27.631 -8.221 -1.308 1.00 93.88 570 VAL A C 1
ATOM 4565 O O . VAL A 1 570 ? -28.593 -8.505 -0.604 1.00 93.88 570 VAL A O 1
ATOM 4568 N N . ALA A 1 571 ? -27.655 -7.205 -2.173 1.00 95.19 571 ALA A N 1
ATOM 4569 C CA . ALA A 1 571 ? -28.807 -6.334 -2.390 1.00 95.19 571 ALA A CA 1
ATOM 4570 C C . ALA A 1 571 ? -30.033 -7.112 -2.889 1.00 95.19 571 ALA A C 1
ATOM 4572 O O . ALA A 1 571 ? -31.141 -6.932 -2.383 1.00 95.19 571 ALA A O 1
ATOM 4573 N N . THR A 1 572 ? -29.827 -8.043 -3.826 1.00 96.00 572 THR A N 1
ATOM 4574 C CA . THR A 1 572 ? -30.886 -8.928 -4.334 1.00 96.00 572 THR A CA 1
ATOM 4575 C C . THR A 1 572 ? -31.461 -9.816 -3.228 1.00 96.00 572 THR A C 1
ATOM 4577 O O . THR A 1 572 ? -32.682 -9.902 -3.079 1.00 96.00 572 THR A O 1
ATOM 4580 N N . LEU A 1 573 ? -30.599 -10.431 -2.410 1.00 96.69 573 LEU A N 1
ATOM 4581 C CA . LEU A 1 573 ? -31.025 -11.250 -1.272 1.00 96.69 573 LEU A CA 1
ATOM 4582 C C . LEU A 1 573 ? -31.735 -10.407 -0.201 1.00 96.69 573 LEU A C 1
ATOM 4584 O O . LEU A 1 573 ? -32.829 -10.771 0.219 1.00 96.69 573 LEU A O 1
ATOM 4588 N N . ALA A 1 574 ? -31.190 -9.247 0.173 1.00 96.69 574 ALA A N 1
ATOM 4589 C CA . ALA A 1 574 ? -31.815 -8.323 1.118 1.00 96.69 574 ALA A CA 1
ATOM 4590 C C . ALA A 1 574 ? -33.214 -7.895 0.645 1.00 96.69 574 ALA A C 1
ATOM 4592 O O . ALA A 1 574 ? -34.172 -7.979 1.407 1.00 96.69 574 ALA A O 1
ATOM 4593 N N . LYS A 1 575 ? -33.372 -7.540 -0.637 1.00 96.56 575 LYS A N 1
ATOM 4594 C CA . LYS A 1 575 ? -34.665 -7.186 -1.248 1.00 96.56 575 LYS A CA 1
ATOM 4595 C C . LYS A 1 575 ? -35.670 -8.344 -1.263 1.00 96.56 575 LYS A C 1
ATOM 4597 O O . LYS A 1 575 ? -36.875 -8.104 -1.184 1.00 96.56 575 LYS A O 1
ATOM 4602 N N . TYR A 1 576 ? -35.200 -9.586 -1.381 1.00 96.56 576 TYR A N 1
ATOM 4603 C CA . TYR A 1 576 ? -36.046 -10.774 -1.259 1.00 96.56 576 TYR A CA 1
ATOM 4604 C C . TYR A 1 576 ? -36.478 -11.002 0.196 1.00 96.56 576 TYR A C 1
ATOM 4606 O O . TYR A 1 576 ? -37.674 -11.087 0.468 1.00 96.56 576 TYR A O 1
ATOM 4614 N N . PHE A 1 577 ? -35.524 -11.047 1.130 1.00 96.50 577 PHE A N 1
ATOM 4615 C CA . PHE A 1 577 ? -35.785 -11.409 2.523 1.00 96.50 577 PHE A CA 1
ATOM 4616 C C . PHE A 1 577 ? -36.463 -10.299 3.347 1.00 96.50 577 PHE A C 1
ATOM 4618 O O . PHE A 1 577 ? -37.219 -10.608 4.263 1.00 96.50 577 PHE A O 1
ATOM 4625 N N . LEU A 1 578 ? -36.303 -9.023 2.974 1.00 95.06 578 LEU A N 1
ATOM 4626 C CA . LEU A 1 578 ? -37.016 -7.883 3.574 1.00 95.06 578 LEU A CA 1
ATOM 4627 C C . LEU A 1 578 ? -38.548 -8.040 3.520 1.00 95.06 578 LEU A C 1
ATOM 4629 O O . LEU A 1 578 ? -39.249 -7.487 4.361 1.00 95.06 578 LEU A O 1
ATOM 4633 N N . LYS A 1 579 ? -39.079 -8.817 2.566 1.00 93.81 579 LYS A N 1
ATOM 4634 C CA . LYS A 1 579 ? -40.519 -9.111 2.454 1.00 93.81 579 LYS A CA 1
ATOM 4635 C C . LYS A 1 579 ? -41.085 -9.941 3.609 1.00 93.81 579 LYS A C 1
ATOM 4637 O O . LYS A 1 579 ? -42.297 -9.990 3.738 1.00 93.81 579 LYS A O 1
ATOM 4642 N N . TYR A 1 580 ? -40.233 -10.609 4.387 1.00 91.81 580 TYR A N 1
ATOM 4643 C CA . TYR A 1 580 ? -40.621 -11.409 5.556 1.00 91.81 580 TYR A CA 1
ATOM 4644 C C . TYR A 1 580 ? -40.364 -10.675 6.885 1.00 91.81 580 TYR A C 1
ATOM 4646 O O . TYR A 1 580 ? -40.617 -11.229 7.948 1.00 91.81 580 TYR A O 1
ATOM 4654 N N . LEU A 1 581 ? -39.833 -9.446 6.820 1.00 85.94 581 LEU A N 1
ATOM 4655 C CA . LEU A 1 581 ? -39.688 -8.513 7.947 1.00 85.94 581 LEU A CA 1
ATOM 4656 C C . LEU A 1 581 ? -40.753 -7.396 7.912 1.00 85.94 581 LEU A C 1
ATOM 4658 O O . LEU A 1 581 ? -40.688 -6.464 8.711 1.00 85.94 581 LEU A O 1
ATOM 4662 N N . LYS A 1 582 ? -41.687 -7.467 6.957 1.00 78.38 582 LYS A N 1
ATOM 4663 C CA . LYS A 1 582 ? -42.851 -6.591 6.778 1.00 78.38 582 LYS A CA 1
ATOM 4664 C C . LYS A 1 582 ? -44.119 -7.415 6.950 1.00 78.38 582 LYS A C 1
ATOM 4666 O O . LYS A 1 582 ? -45.091 -6.836 7.471 1.00 78.38 582 LYS A O 1
#

Secondary structure (DSSP, 8-state):
-EEEEEEEEEEEEE--SSS--EEEEEEEEEEEEEEETTEEEE--B--------SSTT------------EEEEE-TTS-EEEEEE-TT--HHHHHHHHHHHTT---SSSEEESSSBEEEEEE-SSEEEEEE-TTTSBSS------S-TT---TT--SSSTT--SS-TTEEEEEEEEEEEEEETTEEEEEEEEEEEEEEE--SSSSS----------------SEEE---SPPPTTTT--TT----TTSPPP-SS--TTHHHHHHHHHHHHHHHHHH----HHHHHHHHHHSGGGHHHHHHT--TTTT----TT--SHHHHHHHHHHHHHHHHS--HHHHHHHHHHHHTT-SS-HHHHHHHHHHHHHH-SS--HHHHHHHHGGGG--S-HHHHHHHHHHHHHHHHHHHHSSSSTTSHHHHHHIIIIIHHHHHHHHHHHHH---HHHHHHHHHHHHHH--TTHHHHHHHHHTT-SS---HHHHHHHHHHHHHHHHHTT-HHHHHHHHHH-TTS-HHHHHHHHHHHHHT---HHHHHHHHHHHTT---HHHHHHHHHHHHHHHT---GGGHHHHHHHHHHGGG--

Foldseek 3Di:
DKDKDKFKWKWWWWWPDPDIDIATAMAIAIFMWDDDDQKTKTGGDDWRDDDCPDPNDYDYDTDDDDADIKMFGADPQSHTFKIFGAPPDDLVSLLVVLVQSLQTDGPDQWDQDAQFTWGWDDDQFKIKIKTWLQAGHQDRDDDDALCVPVDDLDQDPVRNSHDPDSQQWTKMKMKIFGWHDDDPDTDTPDIDMFIFIWGAPDDPDGITITTTTDDDHHDDDDGDMDRDSHRDDPCPVLAQADDDPLQAQDDDDDDDPPLLVVLVVLLLCVVVLVPVPDPDPVSVVVCVVSPPVVNQVSCSRDGLVSLPNPLPVDPPPSSVSSVLSSLLSLLQSLGSSSLLNLQVCQQVVVDPDVVSNLNSLQSNLSRNGRHHPVSLVSLVVCCVRPDDVVNNLSSLLSSLQSLQSSLVNNDPPPDPRSLVSCVPRVVVLLVVLVVQLLVDPDPVSVVSSLSSLLNNQADCLLVSCLCVLVVVGPNNDLVSSLSSCNSNQSHCLSVLNNLVSLLVQLLDQPHDLSSNLSSLLCNLVSLDDLVSLVSNVVSLVPDDPVSNLVSNLVSLVDLLPDPDPSSVSSNVSSVVSNVVSD

Radius of gyration: 29.33 Å; Cα contacts (8 Å, |Δi|>4): 1001; chains: 1; bounding box: 74×62×84 Å

InterPro domains:
  IPR001747 Vitellogenin, N-terminal [PF01347] (114-553)
  IPR001747 Vitellogenin, N-terminal [PS51211] (1-582)
  IPR001747 Vitellogenin, N-terminal [SM00638] (2-557)
  IPR011030 Lipovitellin-phosvitin complex, superhelical domain [G3DSA:1.25.10.20] (274-582)
  IPR011030 Lipovitellin-phosvitin complex, superhelical domain [SSF48431] (277-581)
  IPR015816 Vitellinogen, beta-sheet N-terminal [G3DSA:2.30.230.10] (1-218)
  IPR015819 Lipid transport protein, beta-sheet shell [SSF56968] (2-213)
  IPR050733 Vitellogenin/Apolipophorin [PTHR23345] (114-579)

Solvent-accessible surface area (backbone atoms only — not comparable to full-atom values): 31883 Å² total; per-residue (Å²): 86,74,50,72,35,81,25,61,28,48,38,44,44,36,45,70,57,99,77,58,55,68,53,69,56,52,44,42,30,42,12,36,26,47,40,57,89,57,36,40,21,26,20,67,46,66,58,35,54,69,63,64,70,99,46,91,80,62,85,62,76,72,60,94,70,89,50,78,32,25,31,40,31,38,45,100,73,56,41,89,51,35,40,27,32,46,80,84,55,50,59,68,56,48,36,56,55,28,57,43,68,63,67,67,67,70,96,54,70,68,44,70,66,72,60,20,56,32,46,53,48,79,58,88,50,36,35,39,38,40,34,42,58,36,55,39,20,59,72,68,90,76,86,85,79,84,60,92,78,73,78,65,77,76,64,42,88,90,47,63,68,49,25,99,60,49,82,44,40,45,34,37,37,38,36,37,35,34,32,46,68,60,84,99,39,74,44,78,77,46,69,54,39,43,40,37,44,32,44,31,90,37,90,97,67,60,65,32,35,45,36,36,46,44,56,63,38,23,29,85,60,70,60,49,76,45,74,70,66,71,77,66,65,89,64,71,78,59,41,33,83,56,81,72,75,51,46,48,52,60,89,69,96,71,86,73,81,62,43,62,58,52,44,54,54,36,48,71,43,43,64,59,50,76,72,64,76,64,86,50,69,71,53,43,53,48,40,69,67,45,31,70,82,62,42,49,63,52,55,41,58,32,23,40,72,56,65,64,64,88,40,76,86,42,79,48,74,67,26,45,51,40,38,52,54,51,49,55,49,47,20,51,50,21,45,56,10,42,51,53,48,52,51,52,36,57,78,67,64,67,60,100,45,68,68,59,52,42,54,30,57,57,33,35,55,74,35,47,70,69,46,27,56,60,60,53,57,67,52,55,60,53,75,75,52,85,68,65,63,71,46,50,65,43,44,48,37,38,51,21,30,33,51,29,47,24,25,63,68,37,35,61,86,84,34,71,53,11,48,49,37,21,63,63,51,40,40,45,53,47,48,60,40,49,54,47,45,70,65,55,85,53,65,66,59,33,50,51,41,40,49,15,46,41,40,36,29,42,52,56,37,30,72,70,44,38,47,45,49,74,48,73,45,91,61,71,55,48,68,62,27,31,50,44,41,67,15,18,44,53,17,26,38,76,70,75,38,23,38,74,65,25,48,60,52,40,61,42,78,91,50,46,58,69,34,23,47,52,26,50,60,46,26,66,73,38,70,53,50,74,67,52,54,52,51,52,49,62,43,58,78,71,60,81,58,61,67,48,52,55,47,51,54,51,50,28,57,49,37,39,67,49,80,52,75,76,41,44,69,46,14,52,50,24,52,58,55,45,68,79,79,108